Protein AF-A0A061S3H6-F1 (afdb_monomer)

Foldseek 3Di:
DDDDDDDDDDDDDDDDDDDDDDDDDDDDDDDDDDDDDDDDDDDDDDDDDDDDDDDDDDDDDDDDDDDDDDDDDDDDDDDDDDDDDDDDPDDPPPPDPDDPPPPPQDFQPDQAPVPDDLVSLVVCVVVVPQAEEEAEEFAQADQFPFFHSQLFVLLSVLLQVLLVVVADRNQRHHYYPYHYHEAQVLRVVDPGGHHDDLVVRLVVVLVVLVVCVVSVHQHYEYEGRDPRCLVSLVVNQVVSCVQQVGHYHYDYLCVLPFPPPLDDPVCVQKQPGSAQASLLLCCQRPVVRGRLVRFAAQAWCQVVCVVVDDPEGCDDDHHDDHRQCNTGVRSGIYRSNNHHPVSSVRRSNSSSVVVSVVSVVSSVDDSVVRPPNPDDPPDPPPPDPVPVVVVVVVVVVVPDDDDDDD

Nearest PDB structures (foldseek):
  3a6h-assembly1_F  TM=7.882E-01  e=4.204E-18  Pseudomonas putida
  3a6g-assembly1_C  TM=7.908E-01  e=5.730E-18  Pseudomonas putida
  3a6l-assembly1_C  TM=7.765E-01  e=2.899E-18  Pseudomonas putida
  3a6j-assembly1_E  TM=7.731E-01  e=7.342E-18  Pseudomonas putida
  3no4-assembly1_B  TM=7.853E-01  e=1.498E-14  Nostoc punctiforme PCC 73102

Secondary structure (DSSP, 8-state):
--------PPPS-----------------------------------------------------------------------------SSSSSSS-S------PPPPS-SBGGGS-HHHHHHHHHTT---EEEEEE--B---TTTS-TTHHHHHHHHHHHHHHHHS-TTS-EEEPPPB-----GGGTTSTT-B---HHHHHHHHHHHHHHHHHTT--EEEEEE--TT-HHHHHHHHHHHHHHH--EEEEEEGGGG---TTSS-HHHHHH--BSSHHHHHHHHHH-GGG--GGG--EE--THHHHHHH-SSEESSSTEE----HHHH-TTS-BEEGGG--HHHHHHHHHHHHHHHHHHHHHHHHS-GGGSTTTT----------THHHHHHHHHHHTTS-------

Mean predicted aligned error: 16.24 Å

Organism: NCBI:txid582737

Sequence (406 aa):
MQIGSCTRYLPPYSICAVTGLTPPTLPLKDYVNSACAGTINSEKNKPRSWKAGSERNMRLCSTTDSQHGPPCRNSAACFLDLEQETEVEEEAKGAHLESAAEFRGPKLPKRRWDQMTTTDFRSLAENGIETIAVLPVSATEQHGPHLPCSVDANINEGILERALELLDPRLPVTVLPEQRIGKSNEHSAFPGTLSLSAETLTNLWLDIGDSVYRAGVRKLVLFNSHGGQPQVMDIVARELRVRHGMLAVALSWFGFGLPDGAVSRHEQLHGIHGGEIETSMMLHLRPGLVRMRLAEDFVPSSVELCERFRLLRPEGGVGFGWMAQDLHPSGAMGNAAAATPEKGRLLVEHAASRLAELLREVDAFPLSALRGAGGEPAGAEAATLNGFVESRERAAATGLNGGGCG

Radius of gyration: 33.0 Å; Cα contacts (8 Å, |Δi|>4): 523; chains: 1; bounding box: 68×129×90 Å

InterPro domains:
  IPR003785 Creatininase/formamide hydrolase [PF02633] (115-359)
  IPR003785 Creatininase/formamide hydrolase [PTHR35005] (110-367)
  IPR024087 Creatininase-like superfamily [G3DSA:3.40.50.10310] (98-363)
  IPR024087 Creatininase-like superfamily [SSF102215] (110-362)

Structure (mmCIF, N/CA/C/O backbone):
data_AF-A0A061S3H6-F1
#
_entry.id   AF-A0A061S3H6-F1
#
loop_
_atom_site.group_PDB
_atom_site.id
_atom_site.type_symbol
_atom_site.label_atom_id
_atom_site.label_alt_id
_atom_site.label_comp_id
_atom_site.label_asym_id
_atom_site.label_entity_id
_atom_site.label_seq_id
_atom_site.pdbx_PDB_ins_code
_atom_site.Cartn_x
_atom_site.Cartn_y
_atom_site.Cartn_z
_atom_site.occupancy
_atom_site.B_iso_or_equiv
_atom_site.auth_seq_id
_atom_site.auth_comp_id
_atom_site.auth_asym_id
_atom_site.auth_atom_id
_atom_site.pdbx_PDB_model_num
ATOM 1 N N . MET A 1 1 ? -30.770 32.317 -11.829 1.00 37.69 1 MET A N 1
ATOM 2 C CA . MET A 1 1 ? -30.325 31.958 -13.191 1.00 37.69 1 MET A CA 1
ATOM 3 C C . MET A 1 1 ? -28.923 32.515 -13.365 1.00 37.69 1 MET A C 1
ATOM 5 O O . MET A 1 1 ? -28.770 33.692 -13.646 1.00 37.69 1 MET A O 1
ATOM 9 N N . GLN A 1 2 ? -27.908 31.708 -13.068 1.00 22.45 2 GLN A N 1
ATOM 10 C CA . GLN A 1 2 ? -26.509 32.019 -13.347 1.00 22.45 2 GLN A CA 1
ATOM 11 C C . GLN A 1 2 ? -25.781 30.677 -13.401 1.00 22.45 2 GLN A C 1
ATOM 13 O O . GLN A 1 2 ? -25.882 29.868 -12.482 1.00 22.45 2 GLN A O 1
ATOM 18 N N . ILE A 1 3 ? -25.193 30.408 -14.559 1.00 27.91 3 ILE A N 1
ATOM 19 C CA . ILE A 1 3 ? -24.615 29.130 -14.953 1.00 27.91 3 ILE A CA 1
ATOM 20 C C . ILE A 1 3 ? -23.125 29.225 -14.627 1.00 27.91 3 ILE A C 1
ATOM 22 O O . ILE A 1 3 ? -22.427 30.048 -15.211 1.00 27.91 3 ILE A O 1
ATOM 26 N N . GLY A 1 4 ? -22.656 28.422 -13.674 1.00 22.94 4 GLY A N 1
ATOM 27 C CA . GLY A 1 4 ? -21.236 28.219 -13.395 1.00 22.94 4 GLY A CA 1
ATOM 28 C C . GLY A 1 4 ? -20.836 26.832 -13.881 1.00 22.94 4 GLY A C 1
ATOM 29 O O . GLY A 1 4 ? -21.294 25.831 -13.335 1.00 22.94 4 GLY A O 1
ATOM 30 N N . SER A 1 5 ? -20.030 26.770 -14.939 1.00 27.34 5 SER A N 1
ATOM 31 C CA . SER A 1 5 ? -19.520 25.529 -15.519 1.00 27.34 5 SER A CA 1
ATOM 32 C C . SER A 1 5 ? -18.521 24.859 -14.575 1.00 27.34 5 SER A C 1
ATOM 34 O O . SER A 1 5 ? -17.481 25.437 -14.264 1.00 27.34 5 SER A O 1
ATOM 36 N N . CYS A 1 6 ? -18.808 23.626 -14.165 1.00 24.14 6 CYS A N 1
ATOM 37 C CA . CYS A 1 6 ? -17.870 22.770 -13.450 1.00 24.14 6 CYS A CA 1
ATOM 38 C C . CYS A 1 6 ? -17.600 21.533 -14.313 1.00 24.14 6 CYS A C 1
ATOM 40 O O . CYS A 1 6 ? -18.390 20.593 -14.338 1.00 24.14 6 CYS A O 1
ATOM 42 N N . THR A 1 7 ? -16.500 21.547 -15.060 1.00 28.44 7 THR A N 1
ATOM 43 C CA . THR A 1 7 ? -15.991 20.371 -15.770 1.00 28.44 7 THR A CA 1
ATOM 44 C C . THR A 1 7 ? -15.031 19.652 -14.825 1.00 28.44 7 THR A C 1
ATOM 46 O O . THR A 1 7 ? -13.861 20.011 -14.731 1.00 28.44 7 THR A O 1
ATOM 49 N N . ARG A 1 8 ? -15.524 18.653 -14.082 1.00 29.92 8 ARG A N 1
ATOM 50 C CA . ARG A 1 8 ? -14.675 17.656 -13.414 1.00 29.92 8 ARG A CA 1
ATOM 51 C C . ARG A 1 8 ? -14.819 16.326 -14.141 1.00 29.92 8 ARG A C 1
ATOM 53 O O . ARG A 1 8 ? -15.910 15.772 -14.231 1.00 29.92 8 ARG A O 1
ATOM 60 N N . TYR A 1 9 ? -13.696 15.854 -14.669 1.00 27.19 9 TYR A N 1
ATOM 61 C CA . TYR A 1 9 ? -13.497 14.487 -15.133 1.00 27.19 9 TYR A CA 1
ATOM 62 C C . TYR A 1 9 ? -13.648 13.532 -13.937 1.00 27.19 9 TYR A C 1
ATOM 64 O O . TYR A 1 9 ? -12.979 13.711 -12.922 1.00 27.19 9 TYR A O 1
ATOM 72 N N . LEU A 1 10 ? -14.525 12.535 -14.060 1.00 30.00 10 LEU A N 1
ATOM 73 C CA . LEU A 1 10 ? -14.629 11.390 -13.151 1.00 30.00 10 LEU A CA 1
ATOM 74 C C . LEU A 1 10 ? -13.921 10.182 -13.800 1.00 30.00 10 LEU A C 1
ATOM 76 O O . LEU A 1 10 ? -14.083 9.987 -15.009 1.00 30.00 10 LEU A O 1
ATOM 80 N N . PRO A 1 11 ? -13.166 9.358 -13.050 1.00 31.98 11 PRO A N 1
ATOM 81 C CA . PRO A 1 11 ? -12.669 8.072 -13.541 1.00 31.98 11 PRO A CA 1
ATOM 82 C C . PRO A 1 11 ? -13.825 7.057 -13.696 1.00 31.98 11 PRO A C 1
ATOM 84 O O . PRO A 1 11 ? -14.851 7.179 -13.018 1.00 31.98 11 PRO A O 1
ATOM 87 N N . PRO A 1 12 ? -13.716 6.060 -14.596 1.00 34.00 12 PRO A N 1
ATOM 88 C CA . PRO A 1 12 ? -14.873 5.310 -15.067 1.00 34.00 12 PRO A CA 1
ATOM 89 C C . PRO A 1 12 ? -15.160 4.090 -14.186 1.00 34.00 12 PRO A C 1
ATOM 91 O O . PRO A 1 12 ? -14.794 2.986 -14.554 1.00 34.00 12 PRO A O 1
ATOM 94 N N . TYR A 1 13 ? -15.871 4.255 -13.071 1.00 33.81 13 TYR A N 1
ATOM 95 C CA . TYR A 1 13 ? -16.553 3.130 -12.414 1.00 33.81 13 TYR A CA 1
ATOM 96 C C . TYR A 1 13 ? -17.870 3.588 -11.792 1.00 33.81 13 TYR A C 1
ATOM 98 O O . TYR A 1 13 ? -17.912 4.062 -10.662 1.00 33.81 13 TYR A O 1
ATOM 106 N N . SER A 1 14 ? -18.961 3.460 -12.549 1.00 27.05 14 SER A N 1
ATOM 107 C CA . SER A 1 14 ? -20.338 3.448 -12.035 1.00 27.05 14 SER A CA 1
ATOM 108 C C . SER A 1 14 ? -21.276 2.944 -13.132 1.00 27.05 14 SER A C 1
ATOM 110 O O . SER A 1 14 ? -21.713 3.708 -13.988 1.00 27.05 14 SER A O 1
ATOM 112 N N . ILE A 1 15 ? -21.584 1.646 -13.121 1.00 28.44 15 ILE A N 1
ATOM 113 C CA . ILE A 1 15 ? -22.727 1.105 -13.862 1.00 28.44 15 ILE A CA 1
ATOM 114 C C . ILE A 1 15 ? -23.914 1.133 -12.900 1.00 28.44 15 ILE A C 1
ATOM 116 O O . ILE A 1 15 ? -24.012 0.311 -11.992 1.00 28.44 15 ILE A O 1
ATOM 120 N N . CYS A 1 16 ? -24.807 2.102 -13.092 1.00 26.09 16 CYS A N 1
ATOM 121 C CA . CYS A 1 16 ? -26.133 2.088 -12.486 1.00 26.09 16 CYS A CA 1
ATOM 122 C C . CYS A 1 16 ? -27.043 1.222 -13.364 1.00 26.09 16 CYS A C 1
ATOM 124 O O . CYS A 1 16 ? -27.325 1.570 -14.511 1.00 26.09 16 CYS A O 1
ATOM 126 N N . ALA A 1 17 ? -27.487 0.087 -12.829 1.00 26.58 17 ALA A N 1
ATOM 127 C CA . ALA A 1 17 ? -28.535 -0.721 -13.431 1.00 26.58 17 ALA A CA 1
ATOM 128 C C . ALA A 1 17 ? -29.876 0.025 -13.328 1.00 26.58 17 ALA A C 1
ATOM 130 O O . ALA A 1 17 ? -30.322 0.348 -12.228 1.00 26.58 17 ALA A O 1
ATOM 131 N N . VAL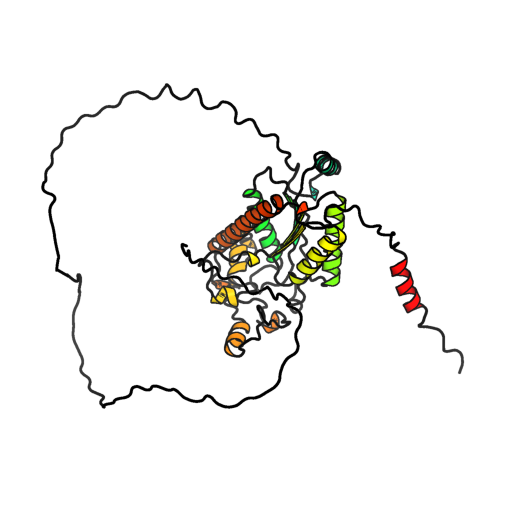 A 1 18 ? -30.527 0.272 -14.467 1.00 28.83 18 VAL A N 1
ATOM 132 C CA . VAL A 1 18 ? -31.943 0.659 -14.519 1.00 28.83 18 VAL A CA 1
ATOM 133 C C . VAL A 1 18 ? -32.719 -0.476 -15.170 1.00 28.83 18 VAL A C 1
ATOM 135 O O . VAL A 1 18 ? -32.359 -0.994 -16.226 1.00 28.83 18 VAL A O 1
ATOM 138 N N . THR A 1 19 ? -33.762 -0.889 -14.468 1.00 30.75 19 THR A N 1
ATOM 139 C CA . THR A 1 19 ? -34.681 -1.973 -14.782 1.00 30.75 19 THR A CA 1
ATOM 140 C C . THR A 1 19 ? -35.675 -1.589 -15.881 1.00 30.75 19 THR A C 1
ATOM 142 O O . THR A 1 19 ? -36.208 -0.488 -15.886 1.00 30.75 19 THR A O 1
ATOM 145 N N . GLY A 1 20 ? -35.964 -2.561 -16.755 1.00 26.47 20 GLY A N 1
ATOM 146 C CA . GLY A 1 20 ? -37.249 -2.758 -17.437 1.00 26.47 20 GLY A CA 1
ATOM 147 C C . GLY A 1 20 ? -37.670 -1.747 -18.508 1.00 26.47 20 GLY A C 1
ATOM 148 O O . GLY A 1 20 ? -38.147 -0.668 -18.187 1.00 26.47 20 GLY A O 1
ATOM 149 N N . LEU A 1 21 ? -37.635 -2.171 -19.778 1.00 29.11 21 LEU A N 1
ATOM 150 C CA . LEU A 1 21 ? -38.815 -2.337 -20.651 1.00 29.11 21 LEU A CA 1
ATOM 151 C C . LEU A 1 21 ? -38.372 -2.861 -22.037 1.00 29.11 21 LEU A C 1
ATOM 153 O O . LEU A 1 21 ? -37.346 -2.469 -22.582 1.00 29.11 21 LEU A O 1
ATOM 157 N N . THR A 1 22 ? -39.141 -3.814 -22.559 1.00 32.16 22 THR A N 1
ATOM 158 C CA . THR A 1 22 ? -38.969 -4.581 -23.812 1.00 32.16 22 THR A CA 1
ATOM 159 C C . THR A 1 22 ? -38.959 -3.733 -25.101 1.00 32.16 22 THR A C 1
ATOM 161 O O . THR A 1 22 ? -39.541 -2.649 -25.113 1.00 32.16 22 THR A O 1
ATOM 164 N N . PRO A 1 23 ? -38.359 -4.224 -26.213 1.00 33.78 23 PRO A N 1
ATOM 165 C CA . PRO A 1 23 ? -38.086 -3.422 -27.408 1.00 33.78 23 PRO A CA 1
ATOM 166 C C . PRO A 1 23 ? -39.212 -3.499 -28.453 1.00 33.78 23 PRO A C 1
ATOM 168 O O . PRO A 1 23 ? -39.907 -4.515 -28.525 1.00 33.78 23 PRO A O 1
ATOM 171 N N . PRO A 1 24 ? -39.318 -2.517 -29.366 1.00 35.94 24 PRO A N 1
ATOM 172 C CA . PRO A 1 24 ? -39.909 -2.745 -30.671 1.00 35.94 24 PRO A CA 1
ATOM 173 C C . PRO A 1 24 ? -38.840 -2.822 -31.772 1.00 35.94 24 PRO A C 1
ATOM 175 O O . PRO A 1 24 ? -37.885 -2.052 -31.842 1.00 35.94 24 PRO A O 1
ATOM 178 N N . THR A 1 25 ? -39.045 -3.807 -32.634 1.00 38.28 25 THR A N 1
ATOM 179 C CA . THR A 1 25 ? -38.337 -4.126 -33.876 1.00 38.28 25 THR A CA 1
ATOM 180 C C . THR A 1 25 ? -38.581 -3.113 -35.006 1.00 38.28 25 THR A C 1
ATOM 182 O O . THR A 1 25 ? -39.679 -2.563 -35.075 1.00 38.28 25 THR A O 1
ATOM 185 N N . LEU A 1 26 ? -37.622 -3.059 -35.958 1.00 32.53 26 LEU A N 1
ATOM 186 C CA . LEU A 1 26 ? -37.643 -2.577 -37.374 1.00 32.53 26 LEU A CA 1
ATOM 187 C C . LEU A 1 26 ? -36.761 -1.326 -37.671 1.00 32.53 26 LEU A C 1
ATOM 189 O O . LEU A 1 26 ? -36.530 -0.525 -36.774 1.00 32.53 26 LEU A O 1
ATOM 193 N N . PRO A 1 27 ? -36.260 -1.120 -38.915 1.00 35.06 27 PRO A N 1
ATOM 194 C CA . PRO A 1 27 ? -35.145 -1.843 -39.549 1.00 35.06 27 PRO A CA 1
ATOM 195 C C . PRO A 1 27 ? -34.025 -0.902 -40.078 1.00 35.06 27 PRO A C 1
ATOM 197 O O . PRO A 1 27 ? -34.226 0.294 -40.266 1.00 35.06 27 PRO A O 1
ATOM 200 N N . LEU A 1 28 ? -32.840 -1.453 -40.389 1.00 38.94 28 LEU A N 1
ATOM 201 C CA . LEU A 1 28 ? -31.774 -0.734 -41.107 1.00 38.94 28 LEU A CA 1
ATOM 202 C C . LEU A 1 28 ? -32.198 -0.403 -42.549 1.00 38.94 28 LEU A C 1
ATOM 204 O O . LEU A 1 28 ? -32.431 -1.331 -43.326 1.00 38.94 28 LEU A O 1
ATOM 208 N N . LYS A 1 29 ? -32.188 0.889 -42.914 1.00 28.55 29 LYS A N 1
ATOM 209 C CA . LYS A 1 29 ? -31.771 1.402 -44.234 1.00 28.55 29 LYS A CA 1
ATOM 210 C C . LYS A 1 29 ? -31.596 2.931 -44.233 1.00 28.55 29 LYS A C 1
ATOM 212 O O . LYS A 1 29 ? -32.432 3.654 -43.709 1.00 28.55 29 LYS A O 1
ATOM 217 N N . ASP A 1 30 ? -30.499 3.331 -44.874 1.00 29.50 30 ASP A N 1
ATOM 218 C CA . ASP A 1 30 ? -30.187 4.611 -45.520 1.00 29.50 30 ASP A CA 1
ATOM 219 C C . ASP A 1 30 ? -30.022 5.875 -44.660 1.00 29.50 30 ASP A C 1
ATOM 221 O O . ASP A 1 30 ? -30.989 6.541 -44.327 1.00 29.50 30 ASP A O 1
ATOM 225 N N . TYR A 1 31 ? -28.763 6.280 -44.432 1.00 25.88 31 TYR A N 1
ATOM 226 C CA . TYR A 1 31 ? -28.299 7.627 -44.803 1.00 25.88 31 TYR A CA 1
ATOM 227 C C . TYR A 1 31 ? -26.790 7.603 -45.102 1.00 25.88 31 TYR A C 1
ATOM 229 O O . TYR A 1 31 ? -25.942 7.511 -44.216 1.00 25.88 31 TYR A O 1
ATOM 237 N N . VAL A 1 32 ? -26.480 7.669 -46.396 1.00 29.02 32 VAL A N 1
ATOM 238 C CA . VAL A 1 32 ? -25.170 7.976 -46.976 1.00 29.02 32 VAL A CA 1
ATOM 239 C C . VAL A 1 32 ? -25.263 9.385 -47.573 1.00 29.02 32 VAL A C 1
ATOM 241 O O . VAL A 1 32 ? -26.280 9.732 -48.166 1.00 29.02 32 VAL A O 1
ATOM 244 N N . ASN A 1 33 ? -24.159 10.129 -47.456 1.00 27.91 33 ASN A N 1
ATOM 245 C CA . ASN A 1 33 ? -23.807 11.418 -48.072 1.00 27.91 33 ASN A CA 1
ATOM 246 C C . ASN A 1 33 ? -24.247 12.723 -47.385 1.00 27.91 33 ASN A C 1
ATOM 248 O O . ASN A 1 33 ? -25.336 13.236 -47.605 1.00 27.91 33 ASN A O 1
ATOM 252 N N . SER A 1 34 ? -23.255 13.395 -46.792 1.00 25.83 34 SER A N 1
ATOM 253 C CA . SER A 1 34 ? -22.797 14.671 -47.356 1.00 25.83 34 SER A CA 1
ATOM 254 C C . SER A 1 34 ? -21.296 14.855 -47.111 1.00 25.83 34 SER A C 1
ATOM 256 O O . SER A 1 34 ? -20.859 15.130 -45.994 1.00 25.83 34 SER A O 1
ATOM 258 N N . ALA A 1 35 ? -20.510 14.701 -48.175 1.00 26.72 35 ALA A N 1
ATOM 259 C CA . ALA A 1 35 ? -19.183 15.281 -48.288 1.00 26.72 35 ALA A CA 1
ATOM 260 C C . ALA A 1 35 ? -19.332 16.697 -48.863 1.00 26.72 35 ALA A C 1
ATOM 262 O O . ALA A 1 35 ? -20.010 16.872 -49.873 1.00 26.72 35 ALA A O 1
ATOM 263 N N . CYS A 1 36 ? -18.653 17.677 -48.269 1.00 24.02 36 CYS A N 1
ATOM 264 C CA . CYS A 1 36 ? -18.258 18.897 -48.965 1.00 24.02 36 CYS A CA 1
ATOM 265 C C . CYS A 1 36 ? -16.733 18.914 -49.029 1.00 24.02 36 CYS A C 1
ATOM 267 O O . CYS A 1 36 ? -16.052 19.267 -48.069 1.00 24.02 36 CYS A O 1
ATOM 269 N N . ALA A 1 37 ? -16.219 18.497 -50.184 1.00 26.91 37 ALA A N 1
ATOM 270 C CA . ALA A 1 37 ? -14.903 18.872 -50.658 1.00 26.91 37 ALA A CA 1
ATOM 271 C C . ALA A 1 37 ? -14.991 20.286 -51.250 1.00 26.91 37 ALA A C 1
ATOM 273 O O . ALA A 1 37 ? -15.855 20.558 -52.081 1.00 26.91 37 ALA A O 1
ATOM 274 N N . GLY A 1 38 ? -14.078 21.167 -50.847 1.00 23.88 38 GLY A N 1
ATOM 275 C CA . GLY A 1 38 ? -13.695 22.338 -51.627 1.00 23.88 38 GLY A CA 1
ATOM 276 C C . GLY A 1 38 ? -12.357 22.041 -52.294 1.00 23.88 38 GLY A C 1
ATOM 277 O O . GLY A 1 38 ? -11.351 21.866 -51.612 1.00 23.88 38 GLY A O 1
ATOM 278 N N . THR A 1 39 ? -12.354 21.933 -53.618 1.00 26.95 39 THR A N 1
ATOM 279 C CA . THR A 1 39 ? -11.156 21.812 -54.461 1.00 26.95 39 THR A CA 1
ATOM 280 C C . THR A 1 39 ? -11.029 23.075 -55.307 1.00 26.95 39 THR A C 1
ATOM 282 O O . THR A 1 39 ? -12.056 23.610 -55.708 1.00 26.95 39 THR A O 1
ATOM 285 N N . ILE A 1 40 ? -9.793 23.509 -55.585 1.00 26.16 40 ILE A N 1
ATOM 286 C CA . ILE A 1 40 ? -9.227 23.972 -56.880 1.00 26.16 40 ILE A CA 1
ATOM 287 C C . ILE A 1 40 ? -7.728 24.254 -56.588 1.00 26.16 40 ILE A C 1
ATOM 289 O O . ILE A 1 40 ? -7.428 25.057 -55.711 1.00 26.16 40 ILE A O 1
ATOM 293 N N . ASN A 1 41 ? -6.790 23.376 -56.992 1.00 26.06 41 ASN A N 1
ATOM 294 C CA . ASN A 1 41 ? -5.966 23.384 -58.232 1.00 26.06 41 ASN A CA 1
ATOM 295 C C . ASN A 1 41 ? -5.190 24.700 -58.451 1.00 26.06 41 ASN A C 1
ATOM 297 O O . ASN A 1 41 ? -5.769 25.763 -58.306 1.00 26.06 41 ASN A O 1
ATOM 301 N N . SER A 1 42 ? -3.922 24.779 -58.863 1.00 26.45 42 SER A N 1
ATOM 302 C CA . SER A 1 42 ? -2.891 23.880 -59.426 1.00 26.45 42 SER A CA 1
ATOM 303 C C . SER A 1 42 ? -1.639 24.793 -59.610 1.00 26.45 42 SER A C 1
ATOM 305 O O . SER A 1 42 ? -1.817 25.991 -59.772 1.00 26.45 42 SER A O 1
ATOM 307 N N . GLU A 1 43 ? -0.359 24.418 -59.500 1.00 25.89 43 GLU A N 1
ATOM 308 C CA . GLU A 1 43 ? 0.471 23.734 -60.505 1.00 25.89 43 GLU A CA 1
ATOM 309 C C . GLU A 1 43 ? 1.956 23.694 -60.044 1.00 25.89 43 GLU A C 1
ATOM 311 O O . GLU A 1 43 ? 2.475 24.638 -59.457 1.00 25.89 43 GLU A O 1
ATOM 316 N N . LYS A 1 44 ? 2.618 22.571 -60.357 1.00 30.02 44 LYS A N 1
ATOM 317 C CA . LYS A 1 44 ? 4.022 22.338 -60.783 1.00 30.02 44 LYS A CA 1
ATOM 318 C C . LYS A 1 44 ? 5.105 23.421 -60.549 1.00 30.02 44 LYS A C 1
ATOM 320 O O . LYS A 1 44 ? 5.105 24.444 -61.217 1.00 30.02 44 LYS A O 1
ATOM 325 N N . ASN A 1 45 ? 6.166 23.067 -59.805 1.00 27.53 45 ASN A N 1
ATOM 326 C CA . ASN A 1 45 ? 7.549 22.853 -60.307 1.00 27.53 45 ASN A CA 1
ATOM 327 C C . ASN A 1 45 ? 8.590 22.822 -59.161 1.00 27.53 45 ASN A C 1
ATOM 329 O O . ASN A 1 45 ? 8.643 23.702 -58.311 1.00 27.53 45 ASN A O 1
ATOM 333 N N . LYS A 1 46 ? 9.498 21.842 -59.207 1.00 26.55 46 LYS A N 1
ATOM 334 C CA . LYS A 1 46 ? 10.885 21.910 -58.688 1.00 26.55 46 LYS A CA 1
ATOM 335 C C . LYS A 1 46 ? 11.819 21.883 -59.919 1.00 26.55 46 LYS A C 1
ATOM 337 O O . LYS A 1 46 ? 11.328 21.486 -60.976 1.00 26.55 46 LYS A O 1
ATOM 342 N N . PRO A 1 47 ? 13.148 22.121 -59.839 1.00 47.50 47 PRO A N 1
ATOM 343 C CA . PRO A 1 47 ? 13.993 22.681 -58.768 1.00 47.50 47 PRO A CA 1
ATOM 344 C C . PRO A 1 47 ? 14.940 23.805 -59.279 1.00 47.50 47 PRO A C 1
ATOM 346 O O . PRO A 1 47 ? 15.097 23.974 -60.485 1.00 47.50 47 PRO A O 1
ATOM 349 N N . ARG A 1 48 ? 15.675 24.504 -58.394 1.00 26.92 48 ARG A N 1
ATOM 350 C CA . ARG A 1 48 ? 17.064 24.944 -58.673 1.00 26.92 48 ARG A CA 1
ATOM 351 C C . ARG A 1 48 ? 17.805 25.437 -57.421 1.00 26.92 48 ARG A C 1
ATOM 353 O O . ARG A 1 48 ? 17.273 26.173 -56.602 1.00 26.92 48 ARG A O 1
ATOM 360 N N . SER A 1 49 ? 19.046 24.968 -57.335 1.00 26.64 49 SER A N 1
ATOM 361 C CA . SER A 1 49 ? 20.173 25.358 -56.480 1.00 26.64 49 SER A CA 1
ATOM 362 C C . SER A 1 49 ? 20.471 26.858 -56.479 1.00 26.64 49 SER A C 1
ATOM 364 O O . SER A 1 49 ? 20.235 27.459 -57.512 1.00 26.64 49 SER A O 1
ATOM 366 N N . TRP A 1 50 ? 21.117 27.398 -55.436 1.00 24.47 50 TRP A N 1
ATOM 367 C CA . TRP A 1 50 ? 22.369 28.190 -55.497 1.00 24.47 50 TRP A CA 1
ATOM 368 C C . TRP A 1 50 ? 22.934 28.387 -54.071 1.00 24.47 50 TRP A C 1
ATOM 370 O O . TRP A 1 50 ? 22.191 28.427 -53.095 1.00 24.47 50 TRP A O 1
ATOM 380 N N . LYS A 1 51 ? 24.269 28.399 -53.969 1.00 24.75 51 LYS A N 1
ATOM 381 C CA . LYS A 1 51 ? 25.084 28.449 -52.743 1.00 24.75 51 LYS A CA 1
ATOM 382 C C . LYS A 1 51 ? 25.397 29.894 -52.303 1.00 24.75 51 LYS A C 1
ATOM 384 O O . LYS A 1 51 ? 25.516 30.764 -53.154 1.00 24.75 51 LYS A O 1
ATOM 389 N N . ALA A 1 52 ? 25.773 29.991 -51.020 1.00 26.20 52 ALA A N 1
ATOM 390 C CA . ALA A 1 52 ? 26.890 30.759 -50.436 1.00 26.20 52 ALA A CA 1
ATOM 391 C C . ALA A 1 52 ? 26.648 32.145 -49.803 1.00 26.20 52 ALA A C 1
ATOM 393 O O . ALA A 1 52 ? 26.111 33.052 -50.424 1.00 26.20 52 ALA A O 1
ATOM 394 N N . GLY A 1 53 ? 27.248 32.271 -48.605 1.00 24.33 53 GLY A N 1
ATOM 395 C CA . GLY A 1 53 ? 27.681 33.500 -47.922 1.00 24.33 53 GLY A CA 1
ATOM 396 C C . GLY A 1 53 ? 26.584 34.204 -47.124 1.00 24.33 53 GLY A C 1
ATOM 397 O O . GLY A 1 53 ? 25.450 34.255 -47.561 1.00 24.33 53 GLY A O 1
ATOM 398 N N . SER A 1 54 ? 26.800 34.800 -45.959 1.00 26.53 54 SER A N 1
ATOM 399 C CA . SER A 1 54 ? 27.924 34.919 -45.033 1.00 26.53 54 SER A CA 1
ATOM 400 C C . SER A 1 54 ? 27.390 35.757 -43.852 1.00 26.53 54 SER A C 1
ATOM 402 O O . SER A 1 54 ? 26.483 36.557 -44.040 1.00 26.53 54 SER A O 1
ATOM 404 N N . GLU A 1 55 ? 28.008 35.623 -42.679 1.00 28.23 55 GLU A N 1
ATOM 405 C CA . GLU A 1 55 ? 28.063 36.640 -41.608 1.00 28.23 55 GLU A CA 1
ATOM 406 C C . GLU A 1 55 ? 26.904 36.826 -40.598 1.00 28.23 55 GLU A C 1
ATOM 408 O O . GLU A 1 55 ? 25.833 37.343 -40.874 1.00 28.23 55 GLU A O 1
ATOM 413 N N . ARG A 1 56 ? 27.249 36.436 -39.358 1.00 29.28 56 ARG A N 1
ATOM 414 C CA . ARG A 1 56 ? 27.270 37.212 -38.098 1.00 29.28 56 ARG A CA 1
ATOM 415 C C . ARG A 1 56 ? 26.049 38.052 -37.671 1.00 29.28 56 ARG A C 1
ATOM 417 O O . ARG A 1 56 ? 25.700 39.050 -38.277 1.00 29.28 56 ARG A O 1
ATOM 424 N N . ASN A 1 57 ? 25.629 37.728 -36.440 1.00 28.25 57 ASN A N 1
ATOM 425 C CA . ASN A 1 57 ? 25.068 38.581 -35.383 1.00 28.25 57 ASN A CA 1
ATOM 426 C C . ASN A 1 57 ? 23.853 39.450 -35.729 1.00 28.25 57 ASN A C 1
ATOM 428 O O . ASN A 1 57 ? 23.985 40.578 -36.188 1.00 28.25 57 ASN A O 1
ATOM 432 N N . MET A 1 58 ? 22.675 38.989 -35.299 1.00 25.14 58 MET A N 1
ATOM 433 C CA . MET A 1 58 ? 21.490 39.830 -35.163 1.00 25.14 58 MET A CA 1
ATOM 434 C C . MET A 1 58 ? 20.977 39.769 -33.719 1.00 25.14 58 MET A C 1
ATOM 436 O O . MET A 1 58 ? 20.433 38.764 -33.265 1.00 25.14 58 MET A O 1
ATOM 440 N N . ARG A 1 59 ? 21.200 40.866 -32.989 1.00 27.47 59 ARG A N 1
ATOM 441 C CA . ARG A 1 59 ? 20.421 41.260 -31.814 1.00 27.47 59 ARG A CA 1
ATOM 442 C C . ARG A 1 59 ? 19.371 42.268 -32.277 1.00 27.47 59 ARG A C 1
ATOM 444 O O . ARG A 1 59 ? 19.692 43.168 -33.043 1.00 27.47 59 ARG A O 1
ATOM 451 N N . LEU A 1 60 ? 18.201 42.135 -31.655 1.00 26.67 60 LEU A N 1
ATOM 452 C CA . LEU A 1 60 ? 17.168 43.146 -31.419 1.00 26.67 60 LEU A CA 1
ATOM 453 C C . LEU A 1 60 ? 16.258 43.499 -32.601 1.00 26.67 60 LEU A C 1
ATOM 455 O O . LEU A 1 60 ? 16.546 44.346 -33.438 1.00 26.67 60 LEU A O 1
ATOM 459 N N . CYS A 1 61 ? 15.087 42.861 -32.556 1.00 24.94 61 CYS A N 1
ATOM 460 C CA . CYS A 1 61 ? 13.867 43.290 -33.214 1.00 24.94 61 CYS A CA 1
ATOM 461 C C . CYS A 1 61 ? 13.327 44.532 -32.487 1.00 24.94 61 CYS A C 1
ATOM 463 O O . CYS A 1 61 ? 13.028 44.483 -31.293 1.00 24.94 61 CYS A O 1
ATOM 465 N N . SER A 1 62 ? 13.225 45.634 -33.219 1.00 24.62 62 SER A N 1
ATOM 466 C CA . SER A 1 62 ? 12.435 46.812 -32.890 1.00 24.62 62 SER A CA 1
ATOM 467 C C . SER A 1 62 ? 11.022 46.644 -33.454 1.00 24.62 62 SER A C 1
ATOM 469 O O . SER A 1 62 ? 10.847 46.285 -34.615 1.00 24.62 62 SER A O 1
ATOM 471 N N . THR A 1 63 ? 10.010 46.946 -32.645 1.00 28.09 63 THR A N 1
ATOM 472 C CA . THR A 1 63 ? 8.656 47.270 -33.114 1.00 28.09 63 THR A CA 1
ATOM 473 C C . THR A 1 63 ? 8.180 48.522 -32.381 1.00 28.09 63 THR A C 1
ATOM 475 O O . THR A 1 63 ? 7.846 48.469 -31.200 1.00 28.09 63 THR A O 1
ATOM 478 N N . THR A 1 64 ? 8.197 49.651 -33.087 1.00 27.25 64 THR A N 1
ATOM 479 C CA . THR A 1 64 ? 7.213 50.746 -32.982 1.00 27.25 64 THR A CA 1
ATOM 480 C C . THR A 1 64 ? 5.927 50.254 -33.676 1.00 27.25 64 THR A C 1
ATOM 482 O O . THR A 1 64 ? 6.025 49.437 -34.586 1.00 27.25 64 THR A O 1
ATOM 485 N N . ASP A 1 65 ? 4.691 50.581 -33.304 1.00 27.12 65 ASP A N 1
ATOM 486 C CA . ASP A 1 65 ? 4.081 51.887 -33.028 1.00 27.12 65 ASP A CA 1
ATOM 487 C C . ASP A 1 65 ? 2.749 51.622 -32.274 1.00 27.12 65 ASP A C 1
ATOM 489 O O . ASP A 1 65 ? 2.015 50.705 -32.635 1.00 27.12 65 ASP A O 1
ATOM 493 N N . SER A 1 66 ? 2.575 52.154 -31.062 1.00 27.69 66 SER A N 1
ATOM 494 C CA . SER A 1 66 ? 1.717 53.299 -30.686 1.00 27.69 66 SER A CA 1
ATOM 495 C C . SER A 1 66 ? 0.196 53.104 -30.789 1.00 27.69 66 SER A C 1
ATOM 497 O O . SER A 1 66 ? -0.338 52.743 -31.826 1.00 27.69 66 SER A O 1
ATOM 499 N N . GLN A 1 67 ? -0.502 53.419 -29.685 1.00 27.38 67 GLN A N 1
ATOM 500 C CA . GLN A 1 67 ? -1.600 54.396 -29.635 1.00 27.38 67 GLN A CA 1
ATOM 501 C C . GLN A 1 67 ? -1.931 54.776 -28.162 1.00 27.38 67 GLN A C 1
ATOM 503 O O . GLN A 1 67 ? -2.364 53.926 -27.397 1.00 27.38 67 GLN A O 1
ATOM 508 N N . HIS A 1 68 ? -1.744 56.076 -27.844 1.00 29.59 68 HIS A N 1
ATOM 509 C CA . HIS A 1 68 ? -2.448 56.954 -26.865 1.00 29.59 68 HIS A CA 1
ATOM 510 C C . HIS A 1 68 ? -2.433 56.576 -25.358 1.00 29.59 68 HIS A C 1
ATOM 512 O O . HIS A 1 68 ? -2.896 55.508 -24.998 1.00 29.59 68 HIS A O 1
ATOM 518 N N . GLY A 1 69 ? -2.017 57.375 -24.358 1.00 27.80 69 GLY A N 1
ATOM 519 C CA . GLY A 1 69 ? -1.748 58.813 -24.140 1.00 27.80 69 GLY A CA 1
ATOM 520 C C . GLY A 1 69 ? -1.309 59.037 -22.649 1.00 27.80 69 GLY A C 1
ATOM 521 O O . GLY A 1 69 ? -1.077 58.047 -21.967 1.00 27.80 69 GLY A O 1
ATOM 522 N N . PRO A 1 70 ? -1.162 60.274 -22.115 1.00 38.44 70 PRO A N 1
ATOM 523 C CA . PRO A 1 70 ? 0.067 60.775 -21.440 1.00 38.44 70 PRO A CA 1
ATOM 524 C C . PRO A 1 70 ? -0.111 61.213 -19.946 1.00 38.44 70 PRO A C 1
ATOM 526 O O . PRO A 1 70 ? -1.185 61.004 -19.395 1.00 38.44 70 PRO A O 1
ATOM 529 N N . PRO A 1 71 ? 0.820 61.973 -19.306 1.00 38.81 71 PRO A N 1
ATOM 530 C CA . PRO A 1 71 ? 2.237 61.698 -19.015 1.00 38.81 71 PRO A CA 1
ATOM 531 C C . PRO A 1 71 ? 2.606 61.875 -17.512 1.00 38.81 71 PRO A C 1
ATOM 533 O O . PRO A 1 71 ? 2.050 62.721 -16.815 1.00 38.81 71 PRO A O 1
ATOM 536 N N . CYS A 1 72 ? 3.661 61.196 -17.046 1.00 23.16 72 CYS A N 1
ATOM 537 C CA . CYS A 1 72 ? 4.404 61.583 -15.836 1.00 23.16 72 CYS A CA 1
ATOM 538 C C . CYS A 1 72 ? 5.669 62.379 -16.222 1.00 23.16 72 CYS A C 1
ATOM 540 O O . CYS A 1 72 ? 6.494 61.912 -17.004 1.00 23.16 72 CYS A O 1
ATOM 542 N N . ARG A 1 73 ? 5.818 63.579 -15.652 1.00 28.66 73 ARG A N 1
ATOM 543 C CA . ARG A 1 73 ? 7.038 64.414 -15.546 1.00 28.66 73 ARG A CA 1
ATOM 544 C C . ARG A 1 73 ? 7.206 64.686 -14.042 1.00 28.66 73 ARG A C 1
ATOM 546 O O . ARG A 1 73 ? 6.189 64.814 -13.375 1.00 28.66 73 ARG A O 1
ATOM 553 N N . ASN A 1 74 ? 8.359 64.828 -13.397 1.00 26.22 74 ASN A N 1
ATOM 554 C CA . ASN A 1 74 ? 9.764 65.046 -13.751 1.00 26.22 74 ASN A CA 1
ATOM 555 C C . ASN A 1 74 ? 10.533 64.833 -12.410 1.00 26.22 74 ASN A C 1
ATOM 557 O O . ASN A 1 74 ? 10.027 65.239 -11.372 1.00 26.22 74 ASN A O 1
ATOM 561 N N . SER A 1 75 ? 11.580 64.004 -12.341 1.00 26.33 75 SER A N 1
ATOM 562 C CA . SER A 1 75 ? 13.021 64.358 -12.342 1.00 26.33 75 SER A CA 1
ATOM 563 C C . SER A 1 75 ? 13.628 64.996 -11.069 1.00 26.33 75 SER A C 1
ATOM 565 O O . SER A 1 75 ? 13.188 66.062 -10.656 1.00 26.33 75 SER A O 1
ATOM 567 N N . ALA A 1 76 ? 14.765 64.403 -10.649 1.00 25.48 76 ALA A N 1
ATOM 568 C CA . ALA A 1 76 ? 15.908 64.921 -9.858 1.00 25.48 76 ALA A CA 1
ATOM 569 C C . ALA A 1 76 ? 15.696 65.125 -8.336 1.00 25.48 76 ALA A C 1
ATOM 571 O O . ALA A 1 76 ? 14.864 65.918 -7.926 1.00 25.48 76 ALA A O 1
ATOM 572 N N . ALA A 1 77 ? 16.296 64.321 -7.445 1.00 26.00 77 ALA A N 1
ATOM 573 C CA . ALA A 1 77 ? 17.716 64.215 -7.039 1.00 26.00 77 ALA A CA 1
ATOM 574 C C . ALA A 1 77 ? 18.199 65.362 -6.122 1.00 26.00 77 ALA A C 1
ATOM 576 O O . ALA A 1 77 ? 18.409 66.470 -6.603 1.00 26.00 77 ALA A O 1
ATOM 577 N N . CYS A 1 78 ? 18.403 65.071 -4.826 1.00 23.19 78 CYS A N 1
ATOM 578 C CA . CYS A 1 78 ? 19.687 65.177 -4.102 1.00 23.19 78 CYS A CA 1
ATOM 579 C C . CYS A 1 78 ? 19.520 65.070 -2.568 1.00 23.19 78 CYS A C 1
ATOM 581 O O . CYS A 1 78 ? 18.638 65.679 -1.975 1.00 23.19 78 CYS A O 1
ATOM 583 N N . PHE A 1 79 ? 20.424 64.267 -2.002 1.00 25.41 79 PHE A N 1
ATOM 584 C CA . PHE A 1 79 ? 20.842 64.042 -0.612 1.00 25.41 79 PHE A CA 1
ATOM 585 C C . PHE A 1 79 ? 20.651 65.180 0.405 1.00 25.41 79 PHE A C 1
ATOM 587 O O . PHE A 1 79 ? 20.950 66.324 0.083 1.00 25.41 79 PHE A O 1
ATOM 594 N N . LEU A 1 80 ? 20.341 64.805 1.658 1.00 27.36 80 LEU A N 1
ATOM 595 C CA . LEU A 1 80 ? 21.114 65.146 2.868 1.00 27.36 80 LEU A CA 1
ATOM 596 C C . LEU A 1 80 ? 20.791 64.156 4.010 1.00 27.36 80 LEU A C 1
ATOM 598 O O . LEU A 1 80 ? 19.654 63.709 4.147 1.00 27.36 80 LEU A O 1
ATOM 602 N N . ASP A 1 81 ? 21.837 63.817 4.763 1.00 28.12 81 ASP A N 1
ATOM 603 C CA . ASP A 1 81 ? 21.921 62.895 5.901 1.00 28.12 81 ASP A CA 1
ATOM 604 C C . ASP A 1 81 ? 20.940 63.177 7.047 1.00 28.12 81 ASP A C 1
ATOM 606 O O . ASP A 1 81 ? 20.570 64.328 7.272 1.00 28.12 81 ASP A O 1
ATOM 610 N N . LEU A 1 82 ? 20.630 62.134 7.830 1.00 28.34 82 LEU A N 1
ATOM 611 C CA . LEU A 1 82 ? 20.709 62.151 9.299 1.00 28.34 82 LEU A CA 1
ATOM 612 C C . LEU A 1 82 ? 20.592 60.715 9.842 1.00 28.34 82 LEU A C 1
ATOM 614 O O . LEU A 1 82 ? 19.572 60.046 9.685 1.00 28.34 82 LEU A O 1
ATOM 618 N N . GLU A 1 83 ? 21.684 60.252 10.447 1.00 32.28 83 GLU A N 1
ATOM 619 C CA . GLU A 1 83 ? 21.773 59.030 11.241 1.00 32.28 83 GLU A CA 1
ATOM 620 C C . GLU A 1 83 ? 21.078 59.186 12.609 1.00 32.28 83 GLU A C 1
ATOM 622 O O . GLU A 1 83 ? 20.951 60.292 13.132 1.00 32.28 83 GLU A O 1
ATOM 627 N N . GLN A 1 84 ? 20.791 58.022 13.199 1.00 29.56 84 GLN A N 1
ATOM 628 C CA . GLN A 1 84 ? 20.594 57.701 14.619 1.00 29.56 84 GLN A CA 1
ATOM 629 C C . GLN A 1 84 ? 19.170 57.398 15.115 1.00 29.56 84 GLN A C 1
ATOM 631 O O . GLN A 1 84 ? 18.285 58.241 15.237 1.00 29.56 84 GLN A O 1
ATOM 636 N N . GLU A 1 85 ? 19.053 56.103 15.413 1.00 33.91 85 GLU A N 1
ATOM 637 C CA . GLU A 1 85 ? 18.142 55.365 16.280 1.00 33.91 85 GLU A CA 1
ATOM 638 C C . GLU A 1 85 ? 17.890 56.049 17.633 1.00 33.91 85 GLU A C 1
ATOM 640 O O . GLU A 1 85 ? 18.797 56.685 18.163 1.00 33.91 85 GLU A O 1
ATOM 645 N N . THR A 1 86 ? 16.716 55.799 18.229 1.00 27.36 86 THR A N 1
ATOM 646 C CA . THR A 1 86 ? 16.603 55.182 19.569 1.00 27.36 86 THR A CA 1
ATOM 647 C C . THR A 1 86 ? 15.148 54.862 19.950 1.00 27.36 86 THR A C 1
ATOM 649 O O . THR A 1 86 ? 14.231 55.655 19.760 1.00 27.36 86 THR A O 1
ATOM 652 N N . GLU A 1 87 ? 14.989 53.659 20.513 1.00 33.03 87 GLU A N 1
ATOM 653 C CA . GLU A 1 87 ? 14.136 53.335 21.669 1.00 33.03 87 GLU A CA 1
ATOM 654 C C . GLU A 1 87 ? 12.618 53.564 21.580 1.00 33.03 87 GLU A C 1
ATOM 656 O O . GLU A 1 87 ? 12.112 54.552 22.096 1.00 33.03 87 GLU A O 1
ATOM 661 N N . VAL A 1 88 ? 11.875 52.552 21.100 1.00 32.19 88 VAL A N 1
ATOM 662 C CA . VAL A 1 88 ? 10.612 52.107 21.737 1.00 32.19 88 VAL A CA 1
ATOM 663 C C . VAL A 1 88 ? 10.415 50.595 21.490 1.00 32.19 88 VAL A C 1
ATOM 665 O O . VAL A 1 88 ? 9.552 50.172 20.727 1.00 32.19 88 VAL A O 1
ATOM 668 N N . GLU A 1 89 ? 11.231 49.752 22.122 1.00 35.19 89 GLU A N 1
ATOM 669 C CA . GLU A 1 89 ? 10.991 48.301 22.222 1.00 35.19 89 GLU A CA 1
ATOM 670 C C . GLU A 1 89 ? 11.075 47.868 23.690 1.00 35.19 89 GLU A C 1
ATOM 672 O O . GLU A 1 89 ? 12.035 47.218 24.078 1.00 35.19 89 GLU A O 1
ATOM 677 N N . GLU A 1 90 ? 10.087 48.203 24.531 1.00 34.94 90 GLU A N 1
ATOM 678 C CA . GLU A 1 90 ? 9.929 47.480 25.807 1.00 34.94 90 GLU A CA 1
ATOM 679 C C . GLU A 1 90 ? 8.576 47.666 26.519 1.00 34.94 90 GLU A C 1
ATOM 681 O O . GLU A 1 90 ? 8.542 47.842 27.724 1.00 34.94 90 GLU A O 1
ATOM 686 N N . GLU A 1 91 ? 7.423 47.604 25.834 1.00 32.38 91 GLU A N 1
ATOM 687 C CA . GLU A 1 91 ? 6.140 47.618 26.581 1.00 32.38 91 GLU A CA 1
ATOM 688 C C . GLU A 1 91 ? 4.950 46.910 25.903 1.00 32.38 91 GLU A C 1
ATOM 690 O O . GLU A 1 91 ? 3.791 47.256 26.104 1.00 32.38 91 GLU A O 1
ATOM 695 N N . ALA A 1 92 ? 5.212 45.853 25.124 1.00 34.09 92 ALA A N 1
ATOM 696 C CA . ALA A 1 92 ? 4.158 44.987 24.565 1.00 34.09 92 ALA A CA 1
ATOM 697 C C . ALA A 1 92 ? 4.463 43.478 24.687 1.00 34.09 92 ALA A C 1
ATOM 699 O O . ALA A 1 92 ? 3.985 42.668 23.896 1.00 34.09 92 ALA A O 1
ATOM 700 N N . LYS A 1 93 ? 5.270 43.078 25.682 1.00 35.75 93 LYS A N 1
ATOM 701 C CA . LYS A 1 93 ? 5.649 41.669 25.939 1.00 35.75 93 LYS A CA 1
ATOM 702 C C . LYS A 1 93 ? 4.897 40.994 27.091 1.00 35.75 93 LYS A C 1
ATOM 704 O O . LYS A 1 93 ? 5.269 39.902 27.505 1.00 35.75 93 LYS A O 1
ATOM 709 N N . GLY A 1 94 ? 3.816 41.588 27.588 1.00 35.34 94 GLY A N 1
ATOM 710 C CA . GLY A 1 94 ? 3.120 41.068 28.764 1.00 35.34 94 GLY A CA 1
ATOM 711 C C . GLY A 1 94 ? 1.611 41.207 28.698 1.00 35.34 94 GLY A C 1
ATOM 712 O O . GLY A 1 94 ? 1.073 41.905 29.538 1.00 35.34 94 GLY A O 1
ATOM 713 N N . ALA A 1 95 ? 0.943 40.585 27.718 1.00 35.66 95 ALA A N 1
ATOM 714 C CA . ALA A 1 95 ? -0.488 40.238 27.803 1.00 35.66 95 ALA A CA 1
ATOM 715 C C . ALA A 1 95 ? -0.997 39.517 26.539 1.00 35.66 95 ALA A C 1
ATOM 717 O O . ALA A 1 95 ? -1.941 39.980 25.927 1.00 35.66 95 ALA A O 1
ATOM 718 N N . HIS A 1 96 ? -0.397 38.398 26.116 1.00 33.06 96 HIS A N 1
ATOM 719 C CA . HIS A 1 96 ? -1.072 37.416 25.239 1.00 33.06 96 HIS A CA 1
ATOM 720 C C . HIS A 1 96 ? -0.429 36.026 25.386 1.00 33.06 96 HIS A C 1
ATOM 722 O O . HIS A 1 96 ? -0.038 35.380 24.422 1.00 33.06 96 HIS A O 1
ATOM 728 N N . LEU A 1 97 ? -0.302 35.564 26.629 1.00 38.25 97 LEU A N 1
ATOM 729 C CA . LEU A 1 97 ? -0.090 34.151 26.959 1.00 38.25 97 LEU A CA 1
ATOM 730 C C . LEU A 1 97 ? -1.025 33.780 28.117 1.00 38.25 97 LEU A C 1
ATOM 732 O O . LEU A 1 97 ? -0.613 33.213 29.122 1.00 38.25 97 LEU A O 1
ATOM 736 N N . GLU A 1 98 ? -2.304 34.126 27.981 1.00 33.31 98 GLU A N 1
ATOM 737 C CA . GLU A 1 98 ? -3.353 33.504 28.783 1.00 33.31 98 GLU A CA 1
ATOM 738 C C . GLU A 1 98 ? -3.908 32.317 27.996 1.00 33.31 98 GLU A C 1
ATOM 740 O O . GLU A 1 98 ? -4.620 32.464 27.006 1.00 33.31 98 GLU A O 1
ATOM 745 N N . SER A 1 99 ? -3.458 31.137 28.426 1.00 39.41 99 SER A N 1
ATOM 746 C CA . SER A 1 99 ? -4.048 29.813 28.235 1.00 39.41 99 SER A CA 1
ATOM 747 C C . SER A 1 99 ? -4.869 29.597 26.957 1.00 39.41 99 SER A C 1
ATOM 749 O O . SER A 1 99 ? -6.099 29.694 26.959 1.00 39.41 99 SER A O 1
ATOM 751 N N . ALA A 1 100 ? -4.216 29.079 25.914 1.00 37.50 100 ALA A N 1
ATOM 752 C CA . ALA A 1 100 ? -4.861 28.009 25.164 1.00 37.50 100 ALA A CA 1
ATOM 753 C C . ALA A 1 100 ? -5.045 26.857 26.158 1.00 37.50 100 ALA A C 1
ATOM 755 O O . ALA A 1 100 ? -4.109 26.107 26.427 1.00 37.50 100 ALA A O 1
ATOM 756 N N . ALA A 1 101 ? -6.211 26.796 26.800 1.00 38.56 101 ALA A N 1
ATOM 757 C CA . ALA A 1 101 ? -6.599 25.659 27.611 1.00 38.56 101 ALA A CA 1
ATOM 758 C C . ALA A 1 101 ? -6.309 24.393 26.793 1.00 38.56 101 ALA A C 1
ATOM 760 O O . ALA A 1 101 ? -6.874 24.219 25.712 1.00 38.56 101 ALA A O 1
ATOM 761 N N . GLU A 1 102 ? -5.381 23.561 27.276 1.00 45.22 102 GLU A N 1
ATOM 762 C CA . GLU A 1 102 ? -5.117 22.234 26.731 1.00 45.22 102 GLU A CA 1
ATOM 763 C C . GLU A 1 102 ? -6.454 21.507 26.639 1.00 45.22 102 GLU A C 1
ATOM 765 O O . GLU A 1 102 ? -7.024 21.062 27.638 1.00 45.22 102 GLU A O 1
ATOM 770 N N . PHE A 1 103 ? -6.997 21.433 25.430 1.00 41.03 103 PHE A N 1
ATOM 771 C CA . PHE A 1 103 ? -8.197 20.669 25.185 1.00 41.03 103 PHE A CA 1
ATOM 772 C C . PHE A 1 103 ? -7.854 19.198 25.441 1.00 41.03 103 PHE A C 1
ATOM 774 O O . PHE A 1 103 ? -7.149 18.569 24.650 1.00 41.03 103 PHE A O 1
ATOM 781 N N . ARG A 1 104 ? -8.341 18.666 26.569 1.00 48.00 104 ARG A N 1
ATOM 782 C CA . ARG A 1 104 ? -8.194 17.276 27.039 1.00 48.00 104 ARG A CA 1
ATOM 783 C C . ARG A 1 104 ? -9.056 16.312 26.218 1.00 48.00 104 ARG A C 1
ATOM 785 O O . ARG A 1 104 ? -9.834 15.536 26.764 1.00 48.00 104 ARG A O 1
ATOM 792 N N . GLY A 1 105 ? -8.965 16.409 24.897 1.00 49.69 105 GLY A N 1
ATOM 793 C CA . GLY A 1 105 ? -9.556 15.426 24.006 1.00 49.69 105 GLY A CA 1
ATOM 794 C C . GLY A 1 105 ? -8.857 14.077 24.204 1.00 49.69 105 GLY A C 1
ATOM 795 O O . GLY A 1 105 ? -7.644 14.045 24.432 1.00 49.69 105 GLY A O 1
ATOM 796 N N . PRO A 1 106 ? -9.590 12.964 24.143 1.00 58.12 106 PRO A N 1
ATOM 797 C CA . PRO A 1 106 ? -9.012 11.644 24.324 1.00 58.12 106 PRO A CA 1
ATOM 798 C C . PRO A 1 106 ? -8.018 11.340 23.200 1.00 58.12 106 PRO A C 1
ATOM 800 O O . PRO A 1 106 ? -8.358 11.334 22.020 1.00 58.12 106 PRO A O 1
ATOM 803 N N . LYS A 1 107 ? -6.766 11.104 23.585 1.00 73.81 107 LYS A N 1
ATOM 804 C CA . LYS A 1 107 ? -5.672 10.718 22.696 1.00 73.81 107 LYS A CA 1
ATOM 805 C C . LYS A 1 107 ? -5.464 9.210 22.795 1.00 73.81 107 LYS A C 1
ATOM 807 O O . LYS A 1 107 ? -5.512 8.657 23.892 1.00 73.81 107 LYS A O 1
ATOM 812 N N . LEU A 1 108 ? -5.167 8.555 21.673 1.00 86.69 108 LEU A N 1
ATOM 813 C CA . LEU A 1 108 ? -4.711 7.165 21.711 1.00 86.69 108 LEU A CA 1
ATOM 814 C C . LEU A 1 108 ? -3.415 7.041 22.532 1.00 86.69 108 LEU A C 1
ATOM 816 O O . LEU A 1 108 ? -2.470 7.795 22.277 1.00 86.69 108 LEU A O 1
ATOM 820 N N . PRO A 1 109 ? -3.306 6.062 23.449 1.00 87.88 109 PRO A N 1
ATOM 821 C CA . PRO A 1 109 ? -2.087 5.850 24.232 1.00 87.88 109 PRO A CA 1
ATOM 822 C C . PRO A 1 109 ? -0.846 5.626 23.358 1.00 87.88 109 PRO A C 1
ATOM 824 O O . PRO A 1 109 ? 0.228 6.167 23.639 1.00 87.88 109 PRO A O 1
ATOM 827 N N . LYS A 1 110 ? -1.001 4.857 22.271 1.00 92.44 110 LYS A N 1
ATOM 828 C CA . LYS A 1 110 ? 0.023 4.583 21.255 1.00 92.44 110 LYS A CA 1
ATOM 829 C C . LYS A 1 110 ? -0.610 4.546 19.863 1.00 92.44 110 LYS A C 1
ATOM 831 O O . LYS A 1 110 ? -1.759 4.146 19.712 1.00 92.44 110 LYS A O 1
ATOM 836 N N . ARG A 1 111 ? 0.166 4.917 18.835 1.00 93.31 111 ARG A N 1
ATOM 837 C CA . ARG A 1 111 ? -0.246 4.806 17.420 1.00 93.31 111 ARG A CA 1
ATOM 838 C C . ARG A 1 111 ? -0.033 3.407 16.826 1.00 93.31 111 ARG A C 1
ATOM 840 O O . ARG A 1 111 ? -0.397 3.184 15.680 1.00 93.31 111 ARG A O 1
ATOM 847 N N . ARG A 1 112 ? 0.581 2.480 17.563 1.00 96.56 112 ARG A N 1
ATOM 848 C CA . ARG A 1 112 ? 0.797 1.092 17.137 1.00 96.56 112 ARG A CA 1
ATOM 849 C C . ARG A 1 112 ? -0.068 0.170 17.993 1.00 96.56 112 ARG A C 1
ATOM 851 O O . ARG A 1 112 ? -0.036 0.275 19.220 1.00 96.56 112 ARG A O 1
ATOM 858 N N . TRP A 1 113 ? -0.849 -0.689 17.345 1.00 97.31 113 TRP A N 1
ATOM 859 C CA . TRP A 1 113 ? -1.813 -1.586 17.985 1.00 97.31 113 TRP A CA 1
ATOM 860 C C . TRP A 1 113 ? -1.151 -2.507 19.010 1.00 97.31 113 TRP A C 1
ATOM 862 O O . TRP A 1 113 ? -1.617 -2.640 20.136 1.00 97.31 113 TRP A O 1
ATOM 872 N N . ASP A 1 114 ? -0.031 -3.106 18.619 1.00 96.56 114 ASP A N 1
ATOM 873 C CA . ASP A 1 114 ? 0.777 -4.056 19.385 1.00 96.56 114 ASP A CA 1
ATOM 874 C C . ASP A 1 114 ? 1.573 -3.417 20.537 1.00 96.56 114 ASP A C 1
ATOM 876 O O . ASP A 1 114 ? 2.165 -4.124 21.348 1.00 96.56 114 ASP A O 1
ATOM 880 N N . GLN A 1 115 ? 1.556 -2.086 20.649 1.00 96.69 115 GLN A N 1
ATOM 881 C CA . GLN A 1 115 ? 2.142 -1.348 21.771 1.00 96.69 115 GLN A CA 1
ATOM 882 C C . GLN A 1 115 ? 1.107 -0.930 22.826 1.00 96.69 115 GLN A C 1
ATOM 884 O O . GLN A 1 115 ? 1.483 -0.346 23.844 1.00 96.69 115 GLN A O 1
ATOM 889 N N . MET A 1 116 ? -0.182 -1.185 22.587 1.00 95.88 116 MET A N 1
ATOM 890 C CA . MET A 1 116 ? -1.251 -0.928 23.551 1.00 95.88 116 MET A CA 1
ATOM 891 C C . MET A 1 116 ? -1.518 -2.158 24.419 1.00 95.88 116 MET A C 1
ATOM 893 O O . MET A 1 116 ? -1.406 -3.304 23.987 1.00 95.88 116 MET A O 1
ATOM 897 N N . THR A 1 117 ? -1.902 -1.915 25.665 1.00 95.56 117 THR A N 1
ATOM 898 C CA . THR A 1 117 ? -2.280 -2.947 26.632 1.00 95.56 117 THR A CA 1
ATOM 899 C C . THR A 1 117 ? -3.774 -3.256 26.556 1.00 95.56 117 THR A C 1
ATOM 901 O O . THR A 1 117 ? -4.578 -2.464 26.068 1.00 95.56 117 THR A O 1
ATOM 904 N N . THR A 1 118 ? -4.201 -4.384 27.126 1.00 94.19 118 THR A N 1
ATOM 905 C CA . THR A 1 118 ? -5.634 -4.706 27.265 1.00 94.19 118 THR A CA 1
ATOM 906 C C . THR A 1 118 ? -6.412 -3.638 28.044 1.00 94.19 118 THR A C 1
ATOM 908 O O . THR A 1 118 ? -7.607 -3.455 27.816 1.00 94.19 118 THR A O 1
ATOM 911 N N . THR A 1 119 ? -5.748 -2.932 28.963 1.00 93.50 119 THR A N 1
ATOM 912 C CA . THR A 1 119 ? -6.340 -1.832 29.736 1.00 93.50 119 THR A CA 1
ATOM 913 C C . THR A 1 119 ? -6.561 -0.595 28.870 1.00 93.50 119 THR A C 1
ATOM 915 O O . THR A 1 119 ? -7.595 0.056 29.009 1.00 93.50 119 THR A O 1
ATOM 918 N N . ASP A 1 120 ? -5.655 -0.312 27.930 1.00 94.25 120 ASP A N 1
ATOM 919 C CA . ASP A 1 120 ? -5.820 0.781 26.968 1.00 94.25 120 ASP A CA 1
ATOM 920 C C . ASP A 1 120 ? -7.078 0.569 26.117 1.00 94.25 120 ASP A C 1
ATOM 922 O O . ASP A 1 120 ? -7.924 1.456 26.044 1.00 94.25 120 ASP A O 1
ATOM 926 N N . PHE A 1 121 ? -7.272 -0.631 25.557 1.00 92.88 121 PHE A N 1
ATOM 927 C CA . PHE A 1 121 ? -8.469 -0.946 24.763 1.00 92.88 121 PHE A CA 1
ATOM 928 C C . PHE A 1 121 ? -9.771 -0.840 25.565 1.00 92.88 121 PHE A C 1
ATOM 930 O O . PHE A 1 121 ? -10.763 -0.313 25.061 1.00 92.88 121 PHE A O 1
ATOM 937 N N . ARG A 1 122 ? -9.770 -1.296 26.826 1.00 90.75 122 ARG A N 1
ATOM 938 C CA . ARG A 1 122 ? -10.924 -1.142 27.724 1.00 90.75 122 ARG A CA 1
ATOM 939 C C . ARG A 1 122 ? -11.269 0.335 27.927 1.00 90.75 122 ARG A C 1
ATOM 941 O O . ARG A 1 122 ? -12.425 0.712 27.766 1.00 90.75 122 ARG A O 1
ATOM 948 N N . SER A 1 123 ? -10.260 1.157 28.204 1.00 90.12 123 SER A N 1
ATOM 949 C CA . SER A 1 123 ? -10.420 2.601 28.388 1.00 90.12 123 SER A CA 1
ATOM 950 C C . SER A 1 123 ? -10.956 3.289 27.128 1.00 90.12 123 SER A C 1
ATOM 952 O O . SER A 1 123 ? -11.843 4.135 27.222 1.00 90.12 123 SER A O 1
ATOM 954 N N . LEU A 1 124 ? -10.484 2.909 25.934 1.00 91.00 124 LEU A N 1
ATOM 955 C CA . LEU A 1 124 ? -10.994 3.467 24.674 1.00 91.00 124 LEU A CA 1
ATOM 956 C C . LEU A 1 124 ? -12.492 3.190 24.491 1.00 91.00 124 LEU A C 1
ATOM 958 O O . LEU A 1 124 ? -13.232 4.091 24.101 1.00 91.00 124 LEU A O 1
ATOM 962 N N . ALA A 1 125 ? -12.945 1.977 24.816 1.00 87.75 125 ALA A N 1
ATOM 963 C CA . ALA A 1 125 ? -14.357 1.616 24.747 1.00 87.75 125 ALA A CA 1
ATOM 964 C C . ALA A 1 125 ? -15.203 2.358 25.799 1.00 87.75 125 ALA A C 1
ATOM 966 O O . ALA A 1 125 ? -16.243 2.917 25.459 1.00 87.75 125 ALA A O 1
ATOM 967 N N . GLU A 1 126 ? -14.749 2.407 27.056 1.00 88.94 126 GLU A N 1
ATOM 968 C CA . GLU A 1 126 ? -15.453 3.079 28.164 1.00 88.94 126 GLU A CA 1
ATOM 969 C C . GLU A 1 126 ? -15.609 4.590 27.936 1.00 88.94 126 GLU A C 1
ATOM 971 O O . GLU A 1 126 ? -16.634 5.167 28.293 1.00 88.94 126 GLU A O 1
ATOM 976 N N . ASN A 1 127 ? -14.621 5.222 27.298 1.00 88.75 127 ASN A N 1
ATOM 977 C CA . ASN A 1 127 ? -14.652 6.648 26.971 1.00 88.75 127 ASN A CA 1
ATOM 978 C C . ASN A 1 127 ? -15.318 6.955 25.616 1.00 88.75 127 ASN A C 1
ATOM 980 O O . ASN A 1 127 ? -15.400 8.123 25.238 1.00 88.75 127 ASN A O 1
ATOM 984 N N . GLY A 1 128 ? -15.784 5.940 24.877 1.00 87.69 128 GLY A N 1
ATOM 985 C CA . GLY A 1 128 ? -16.454 6.122 23.587 1.00 87.69 128 GLY A CA 1
ATOM 986 C C . GLY A 1 128 ? -15.540 6.649 22.476 1.00 87.69 128 GLY A C 1
ATOM 987 O O . GLY A 1 128 ? -15.976 7.443 21.646 1.00 87.69 128 GLY A O 1
ATOM 988 N N . ILE A 1 129 ? -14.264 6.249 22.464 1.00 90.50 129 ILE A N 1
ATOM 989 C CA . ILE A 1 129 ? -13.286 6.746 21.489 1.00 90.50 129 ILE A CA 1
ATOM 990 C C . ILE A 1 129 ? -13.457 6.010 20.167 1.00 90.50 129 ILE A C 1
ATOM 992 O O . ILE A 1 129 ? -13.122 4.828 20.059 1.00 90.50 129 ILE A O 1
ATOM 996 N N . GLU A 1 130 ? -13.926 6.720 19.140 1.00 92.38 130 GLU A N 1
ATOM 997 C CA . GLU A 1 130 ? -14.080 6.188 17.783 1.00 92.38 130 GLU A CA 1
ATOM 998 C C . GLU A 1 130 ? -12.724 5.972 17.102 1.00 92.38 130 GLU A C 1
ATOM 1000 O O . GLU A 1 130 ? -12.274 6.744 16.263 1.00 92.38 130 GLU A O 1
ATOM 1005 N N . THR A 1 131 ? -12.055 4.889 17.479 1.00 96.00 131 THR A N 1
ATOM 1006 C CA . THR A 1 131 ? -10.735 4.540 16.956 1.00 96.00 131 THR A CA 1
ATOM 1007 C C . THR A 1 131 ? -10.816 4.117 15.487 1.00 96.00 131 THR A C 1
ATOM 1009 O O . THR A 1 131 ? -11.729 3.392 15.083 1.00 96.00 131 THR A O 1
ATOM 1012 N N . ILE A 1 132 ? -9.821 4.527 14.701 1.00 98.00 132 ILE A N 1
ATOM 1013 C CA . ILE A 1 132 ? -9.570 4.064 13.336 1.00 98.00 132 ILE A CA 1
ATOM 1014 C C . ILE A 1 132 ? -8.382 3.116 13.381 1.00 98.00 132 ILE A C 1
ATOM 1016 O O . ILE A 1 132 ? -7.286 3.495 13.800 1.00 98.00 132 ILE A O 1
ATOM 1020 N N . ALA A 1 133 ? -8.588 1.889 12.925 1.00 98.56 133 ALA A N 1
ATOM 1021 C CA . ALA A 1 133 ? -7.504 0.943 12.738 1.00 98.56 133 ALA A CA 1
ATOM 1022 C C . ALA A 1 133 ? -7.034 0.965 11.277 1.00 98.56 133 ALA A C 1
ATOM 1024 O O . ALA A 1 133 ? -7.852 0.957 10.359 1.00 98.56 133 ALA A O 1
ATOM 1025 N N . VAL A 1 134 ? -5.723 0.990 11.054 1.00 98.88 134 VAL A N 1
ATOM 1026 C CA . VAL A 1 134 ? -5.108 0.887 9.724 1.00 98.88 134 VAL A CA 1
ATOM 1027 C C . VAL A 1 134 ? -4.364 -0.436 9.649 1.00 98.88 134 VAL A C 1
ATOM 1029 O O . VAL A 1 134 ? -3.440 -0.649 10.431 1.00 98.88 134 VAL A O 1
ATOM 1032 N N . LEU A 1 135 ? -4.770 -1.319 8.736 1.00 98.88 135 LEU A N 1
ATOM 1033 C CA . LEU A 1 135 ? -4.078 -2.564 8.413 1.00 98.88 135 LEU A CA 1
ATOM 1034 C C . LEU A 1 135 ? -3.162 -2.324 7.206 1.00 98.88 135 LEU A C 1
ATOM 1036 O O . LEU A 1 135 ? -3.672 -2.223 6.087 1.00 98.88 135 LEU A O 1
ATOM 1040 N N . PRO A 1 136 ? -1.836 -2.229 7.401 1.00 98.81 136 PRO A N 1
ATOM 1041 C CA . PRO A 1 136 ? -0.900 -2.112 6.295 1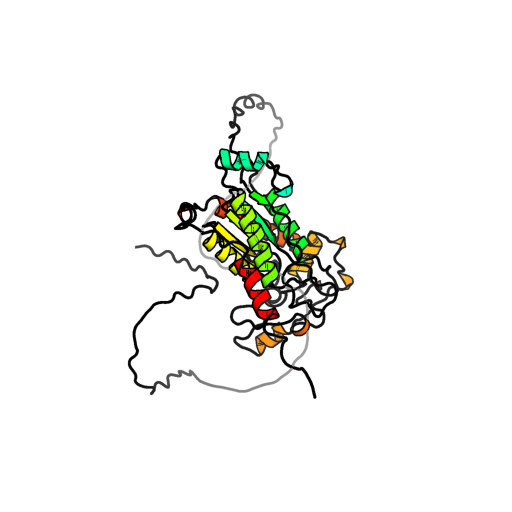.00 98.81 136 PRO A CA 1
ATOM 1042 C C . PRO A 1 136 ? -0.781 -3.476 5.608 1.00 98.81 136 PRO A C 1
ATOM 1044 O O . PRO A 1 136 ? -0.484 -4.478 6.266 1.00 98.81 136 PRO A O 1
ATOM 1047 N N . VAL A 1 137 ? -1.032 -3.519 4.301 1.00 98.81 137 VAL A N 1
ATOM 1048 C CA . VAL A 1 137 ? -0.907 -4.727 3.476 1.00 98.81 137 VAL A CA 1
ATOM 1049 C C . VAL A 1 137 ? 0.044 -4.459 2.312 1.00 98.81 137 VAL A C 1
ATOM 1051 O O . VAL A 1 137 ? -0.086 -3.477 1.585 1.00 98.81 137 VAL A O 1
ATOM 1054 N N . SER A 1 138 ? 1.039 -5.315 2.152 1.00 98.50 138 SER A N 1
ATOM 1055 C CA . SER A 1 138 ? 2.084 -5.192 1.136 1.00 98.50 138 SER A CA 1
ATOM 1056 C C . SER A 1 138 ? 2.350 -6.565 0.516 1.00 98.50 138 SER A C 1
ATOM 1058 O O . SER A 1 138 ? 1.499 -7.458 0.603 1.00 98.50 138 SER A O 1
ATOM 1060 N N . ALA A 1 139 ? 3.486 -6.733 -0.150 1.00 98.44 139 ALA A N 1
ATOM 1061 C CA . ALA A 1 139 ? 3.914 -7.999 -0.713 1.00 98.44 139 ALA A CA 1
ATOM 1062 C C . ALA A 1 139 ? 5.437 -8.176 -0.625 1.00 98.44 139 ALA A C 1
ATOM 1064 O O . ALA A 1 139 ? 6.190 -7.269 -0.256 1.00 98.44 139 ALA A O 1
ATOM 1065 N N . THR A 1 140 ? 5.868 -9.409 -0.898 1.00 98.56 140 THR A N 1
ATOM 1066 C CA . THR A 1 140 ? 7.275 -9.780 -1.031 1.00 98.56 140 THR A CA 1
ATOM 1067 C C . THR A 1 140 ? 7.465 -10.431 -2.394 1.00 98.56 140 THR A C 1
ATOM 1069 O O . THR A 1 140 ? 7.166 -11.614 -2.568 1.00 98.56 140 THR A O 1
ATOM 1072 N N . GLU A 1 141 ? 7.965 -9.674 -3.365 1.00 98.44 141 GLU A N 1
ATOM 1073 C CA . GLU A 1 141 ? 8.023 -10.098 -4.764 1.00 98.44 141 GLU A CA 1
ATOM 1074 C C . GLU A 1 141 ? 9.176 -9.472 -5.541 1.00 98.44 141 GLU A C 1
ATOM 1076 O O . GLU A 1 141 ? 9.699 -8.418 -5.187 1.00 98.44 141 GLU A O 1
ATOM 1081 N N . GLN A 1 142 ? 9.604 -10.147 -6.606 1.00 98.44 142 GLN A N 1
ATOM 1082 C CA . GLN A 1 142 ? 10.632 -9.643 -7.520 1.00 98.44 142 GLN A CA 1
ATOM 1083 C C . GLN A 1 142 ? 10.305 -8.223 -8.013 1.00 98.44 142 GLN A C 1
ATOM 1085 O O . GLN A 1 142 ? 9.149 -7.934 -8.280 1.00 98.44 142 GLN A O 1
ATOM 1090 N N . HIS A 1 143 ? 11.309 -7.373 -8.209 1.00 98.62 143 HIS A N 1
ATOM 1091 C CA . HIS A 1 143 ? 11.150 -6.030 -8.785 1.00 98.62 143 HIS A CA 1
ATOM 1092 C C . HIS A 1 143 ? 12.276 -5.751 -9.793 1.00 98.62 143 HIS A C 1
ATOM 1094 O O . HIS A 1 143 ? 12.945 -4.718 -9.772 1.00 98.62 143 HIS A O 1
ATOM 1100 N N . GLY A 1 144 ? 12.536 -6.733 -10.658 1.00 98.19 144 GLY A N 1
ATOM 1101 C CA . GLY A 1 144 ? 13.675 -6.717 -11.563 1.00 98.19 144 GLY A CA 1
ATOM 1102 C C . GLY A 1 144 ? 15.023 -6.950 -10.871 1.00 98.19 144 GLY A C 1
ATOM 1103 O O . GLY A 1 144 ? 15.099 -7.321 -9.697 1.00 98.19 144 GLY A O 1
ATOM 1104 N N . PRO A 1 145 ? 16.130 -6.762 -11.607 1.00 98.25 145 PRO A N 1
ATOM 1105 C CA . PRO A 1 145 ? 17.472 -7.070 -11.117 1.00 98.25 145 PRO A CA 1
ATOM 1106 C C . PRO A 1 145 ? 18.030 -6.026 -10.132 1.00 98.25 145 PRO A C 1
ATOM 1108 O O . PRO A 1 145 ? 19.024 -6.298 -9.446 1.00 98.25 145 PRO A O 1
ATOM 1111 N N . HIS A 1 146 ? 17.447 -4.823 -10.077 1.00 98.81 146 HIS A N 1
ATOM 1112 C CA . HIS A 1 146 ? 17.991 -3.672 -9.349 1.00 98.81 146 HIS A CA 1
ATOM 1113 C C . HIS A 1 146 ? 17.357 -3.421 -7.978 1.00 98.81 146 HIS A C 1
ATOM 1115 O O . HIS A 1 146 ? 18.009 -2.787 -7.143 1.00 98.81 146 HIS A O 1
ATOM 1121 N N . LEU A 1 147 ? 16.143 -3.914 -7.722 1.00 98.81 147 LEU A N 1
ATOM 1122 C CA . LEU A 1 147 ? 15.410 -3.701 -6.470 1.00 98.81 147 LEU A CA 1
ATOM 1123 C C . LEU A 1 147 ? 15.342 -4.966 -5.593 1.00 98.81 147 LEU A C 1
ATOM 1125 O O . LEU A 1 147 ? 15.452 -6.084 -6.097 1.00 98.81 147 LEU A O 1
ATOM 1129 N N . PRO A 1 148 ? 15.195 -4.815 -4.260 1.00 98.62 148 PRO A N 1
ATOM 1130 C CA . PRO A 1 148 ? 14.967 -5.946 -3.359 1.00 98.62 148 PRO A CA 1
ATOM 1131 C C . PRO A 1 148 ? 13.533 -6.483 -3.486 1.00 98.62 148 PRO A C 1
ATOM 1133 O O . PRO A 1 148 ? 12.649 -5.778 -3.949 1.00 98.62 148 PRO A O 1
ATOM 1136 N N . CYS A 1 149 ? 13.253 -7.679 -2.955 1.00 98.62 149 CYS A N 1
ATOM 1137 C CA . CYS A 1 149 ? 11.879 -8.202 -2.939 1.00 98.62 149 CYS A CA 1
ATOM 1138 C C . CYS A 1 149 ? 10.928 -7.492 -1.958 1.00 98.62 149 CYS A C 1
ATOM 1140 O O . CYS A 1 149 ? 9.769 -7.860 -1.855 1.00 98.62 149 CYS A O 1
ATOM 1142 N N . SER A 1 150 ? 11.415 -6.522 -1.182 1.00 98.56 150 SER A N 1
ATOM 1143 C CA . SER A 1 150 ? 10.655 -5.845 -0.126 1.00 98.56 150 SER A CA 1
ATOM 1144 C C . SER A 1 150 ? 10.156 -4.454 -0.525 1.00 98.56 150 SER A C 1
ATOM 1146 O O . SER A 1 150 ? 9.834 -3.661 0.358 1.00 98.56 150 SER A O 1
ATOM 1148 N N . VAL A 1 151 ? 10.150 -4.115 -1.819 1.00 98.81 151 VAL A N 1
ATOM 1149 C CA . VAL A 1 151 ? 9.752 -2.786 -2.325 1.00 98.81 151 VAL A CA 1
ATOM 1150 C C . VAL A 1 151 ? 8.395 -2.367 -1.769 1.00 98.81 151 VAL A C 1
ATOM 1152 O O . VAL A 1 151 ? 8.327 -1.335 -1.101 1.00 98.81 151 VAL A O 1
ATOM 1155 N N . ASP A 1 152 ? 7.370 -3.206 -1.917 1.00 98.75 152 ASP A N 1
ATOM 1156 C CA . ASP A 1 152 ? 6.010 -2.894 -1.467 1.00 98.75 152 ASP A CA 1
ATOM 1157 C C . ASP A 1 152 ? 5.948 -2.610 0.028 1.00 98.75 152 ASP A C 1
ATOM 1159 O O . ASP A 1 152 ? 5.300 -1.652 0.449 1.00 98.75 152 ASP A O 1
ATOM 1163 N N . ALA A 1 153 ? 6.636 -3.420 0.838 1.00 98.56 153 ALA A N 1
ATOM 1164 C CA . ALA A 1 153 ? 6.669 -3.254 2.287 1.00 98.56 153 ALA A CA 1
ATOM 1165 C C . ALA A 1 153 ? 7.389 -1.960 2.694 1.00 98.56 153 ALA A C 1
ATOM 1167 O O . ALA A 1 153 ? 6.898 -1.204 3.529 1.00 98.56 153 ALA A O 1
ATOM 1168 N N . ASN A 1 154 ? 8.528 -1.654 2.064 1.00 98.81 154 ASN A N 1
ATOM 1169 C CA . ASN A 1 154 ? 9.260 -0.417 2.342 1.00 98.81 154 ASN A CA 1
ATOM 1170 C C . ASN A 1 154 ? 8.461 0.824 1.918 1.00 98.81 154 ASN A C 1
ATOM 1172 O O . ASN A 1 154 ? 8.469 1.820 2.639 1.00 98.81 154 ASN A O 1
ATOM 1176 N N . ILE A 1 155 ? 7.772 0.775 0.772 1.00 98.88 155 ILE A N 1
ATOM 1177 C CA . ILE A 1 155 ? 6.904 1.861 0.303 1.00 98.88 155 ILE A CA 1
ATOM 1178 C C . ILE A 1 155 ? 5.723 2.055 1.258 1.00 98.88 155 ILE A C 1
ATOM 1180 O O . ILE A 1 155 ? 5.444 3.190 1.646 1.00 98.88 155 ILE A O 1
ATOM 1184 N N . ASN A 1 156 ? 5.059 0.970 1.672 1.00 98.81 156 ASN A N 1
ATOM 1185 C CA . ASN A 1 156 ? 3.939 1.032 2.611 1.00 98.81 156 ASN A CA 1
ATOM 1186 C C . ASN A 1 156 ? 4.361 1.679 3.933 1.00 98.81 156 ASN A C 1
ATOM 1188 O O . ASN A 1 156 ? 3.764 2.665 4.364 1.00 98.81 156 ASN A O 1
ATOM 1192 N N . GLU A 1 157 ? 5.440 1.158 4.525 1.00 98.62 157 GLU A N 1
ATOM 1193 C CA . GLU A 1 157 ? 6.030 1.659 5.764 1.00 98.62 157 GLU A CA 1
ATOM 1194 C C . GLU A 1 157 ? 6.395 3.142 5.639 1.00 98.62 157 GLU A C 1
ATOM 1196 O O . GLU A 1 157 ? 5.964 3.945 6.463 1.00 98.62 157 GLU A O 1
ATOM 1201 N N . GLY A 1 158 ? 7.097 3.527 4.569 1.00 98.75 158 GLY A N 1
ATOM 1202 C CA . GLY A 1 158 ? 7.526 4.906 4.338 1.00 98.75 158 GLY A CA 1
ATOM 1203 C C . GLY A 1 158 ? 6.370 5.899 4.187 1.00 98.75 158 GLY A C 1
ATOM 1204 O O . GLY A 1 158 ? 6.392 6.968 4.799 1.00 98.75 158 GLY A O 1
ATOM 1205 N N . ILE A 1 159 ? 5.335 5.551 3.412 1.00 98.88 159 ILE A N 1
ATOM 1206 C CA . ILE A 1 159 ? 4.141 6.399 3.272 1.00 98.88 159 ILE A CA 1
ATOM 1207 C C . ILE A 1 159 ? 3.407 6.507 4.609 1.00 98.88 159 ILE A C 1
ATOM 1209 O O . ILE A 1 159 ? 3.000 7.600 5.005 1.00 98.88 159 ILE A O 1
ATOM 1213 N N . LEU A 1 160 ? 3.225 5.383 5.304 1.00 98.56 160 LEU A N 1
ATOM 1214 C CA . LEU A 1 160 ? 2.461 5.339 6.541 1.00 98.56 160 LEU A CA 1
ATOM 1215 C C . LEU A 1 160 ? 3.159 6.111 7.662 1.00 98.56 160 LEU A C 1
ATOM 1217 O O . LEU A 1 160 ? 2.510 6.903 8.339 1.00 98.56 160 LEU A O 1
ATOM 1221 N N . GLU A 1 161 ? 4.468 5.935 7.841 1.00 98.31 161 GLU A N 1
ATOM 1222 C CA . GLU A 1 161 ? 5.259 6.698 8.812 1.00 98.31 161 GLU A CA 1
ATOM 1223 C C . GLU A 1 161 ? 5.142 8.197 8.552 1.00 98.31 161 GLU A C 1
ATOM 1225 O O . GLU A 1 161 ? 4.776 8.952 9.457 1.00 98.31 161 GLU A O 1
ATOM 1230 N N . ARG A 1 162 ? 5.326 8.615 7.294 1.00 98.69 162 ARG A N 1
ATOM 1231 C CA . ARG A 1 162 ? 5.192 10.021 6.921 1.00 98.69 162 ARG A CA 1
ATOM 1232 C C . ARG A 1 162 ? 3.773 10.549 7.143 1.00 98.69 162 ARG A C 1
ATOM 1234 O O . ARG A 1 162 ? 3.600 11.668 7.619 1.00 98.69 162 ARG A O 1
ATOM 1241 N N . ALA A 1 163 ? 2.742 9.755 6.860 1.00 98.56 163 ALA A N 1
ATOM 1242 C CA . ALA A 1 163 ? 1.357 10.148 7.110 1.00 98.56 163 ALA A CA 1
ATOM 1243 C C . ALA A 1 163 ? 1.087 10.339 8.611 1.00 98.56 163 ALA A C 1
ATOM 1245 O O . ALA A 1 163 ? 0.440 11.310 8.998 1.00 98.56 163 ALA A O 1
ATOM 1246 N N . LEU A 1 164 ? 1.615 9.462 9.472 1.00 96.56 164 LEU A N 1
ATOM 1247 C CA . LEU A 1 164 ? 1.452 9.567 10.928 1.00 96.56 164 LEU A CA 1
ATOM 1248 C C . LEU A 1 164 ? 2.113 10.825 11.511 1.00 96.56 164 LEU A C 1
ATOM 1250 O O . LEU A 1 164 ? 1.600 11.358 12.499 1.00 96.56 164 LEU A O 1
ATOM 1254 N N . GLU A 1 165 ? 3.205 11.306 10.909 1.00 97.31 165 GLU A N 1
ATOM 1255 C CA . GLU A 1 165 ? 3.834 12.592 11.247 1.00 97.31 165 GLU A CA 1
ATOM 1256 C C . GLU A 1 165 ? 2.957 13.793 10.865 1.00 97.31 165 GLU A C 1
ATOM 1258 O O . GLU A 1 165 ? 2.930 14.792 11.581 1.00 97.31 165 GLU A O 1
ATOM 1263 N N . LEU A 1 166 ? 2.226 13.698 9.749 1.00 97.38 166 LEU A N 1
ATOM 1264 C CA . LEU A 1 166 ? 1.326 14.746 9.246 1.00 97.38 166 LEU A CA 1
ATOM 1265 C C . LEU A 1 166 ? -0.033 14.787 9.971 1.00 97.38 166 LEU A C 1
ATOM 1267 O O . LEU A 1 166 ? -0.796 15.751 9.830 1.00 97.38 166 LEU A O 1
ATOM 1271 N N . LEU A 1 167 ? -0.379 13.731 10.707 1.00 94.75 167 LEU A N 1
ATOM 1272 C CA . LEU A 1 167 ? -1.648 13.618 11.417 1.00 94.75 167 LEU A CA 1
ATOM 1273 C C . LEU A 1 167 ? -1.640 14.367 12.747 1.00 94.75 167 LEU A C 1
ATOM 1275 O O . LEU A 1 167 ? -0.701 14.270 13.537 1.00 94.75 167 LEU A O 1
ATOM 1279 N N . ASP A 1 168 ? -2.774 15.002 13.055 1.00 91.69 168 ASP A N 1
ATOM 1280 C CA . ASP A 1 168 ? -3.031 15.541 14.388 1.00 91.69 168 ASP A CA 1
ATOM 1281 C C . ASP A 1 168 ? -2.851 14.415 15.434 1.00 91.69 168 ASP A C 1
ATOM 1283 O O . ASP A 1 168 ? -3.435 13.331 15.284 1.00 91.69 168 ASP A O 1
ATOM 1287 N N . PRO A 1 169 ? -2.037 14.618 16.489 1.00 88.50 169 PRO A N 1
ATOM 1288 C CA . PRO A 1 169 ? -1.871 13.660 17.582 1.00 88.50 169 PRO A CA 1
ATOM 1289 C C . PRO A 1 169 ? -3.170 13.232 18.269 1.00 88.50 169 PRO A C 1
ATOM 1291 O O . PRO A 1 169 ? -3.169 12.199 18.934 1.00 88.50 169 PRO A O 1
ATOM 1294 N N . ARG A 1 170 ? -4.245 14.016 18.136 1.00 89.31 170 ARG A N 1
ATOM 1295 C CA . ARG A 1 170 ? -5.569 13.755 18.712 1.00 89.31 170 ARG A CA 1
ATOM 1296 C C . ARG A 1 170 ? -6.431 12.835 17.854 1.00 89.31 170 ARG A C 1
ATOM 1298 O O . ARG A 1 170 ? -7.374 12.263 18.384 1.00 89.31 170 ARG A O 1
ATOM 1305 N N . LEU A 1 171 ? -6.119 12.673 16.565 1.00 93.88 171 LEU A N 1
ATOM 1306 C CA . LEU A 1 171 ? -6.865 11.757 15.706 1.00 93.88 171 LEU A CA 1
ATOM 1307 C C . LEU A 1 171 ? -6.609 10.316 16.179 1.00 93.88 171 LEU A C 1
ATOM 1309 O O . LEU A 1 171 ? -5.435 9.905 16.202 1.00 93.88 171 LEU A O 1
ATOM 1313 N N . PRO A 1 172 ? -7.646 9.543 16.553 1.00 94.81 172 PRO A N 1
ATOM 1314 C CA . PRO A 1 172 ? -7.486 8.232 17.170 1.00 94.81 172 PRO A CA 1
ATOM 1315 C C . PRO A 1 172 ? -7.184 7.148 16.121 1.00 94.81 172 PRO A C 1
ATOM 1317 O O . PRO A 1 172 ? -7.914 6.175 15.970 1.00 94.81 172 PRO A O 1
ATOM 1320 N N . VAL A 1 173 ? -6.066 7.303 15.408 1.00 97.19 173 VAL A N 1
ATOM 1321 C CA . VAL A 1 173 ? -5.541 6.339 14.432 1.00 97.19 173 VAL A CA 1
ATOM 1322 C C . VAL A 1 173 ? -4.497 5.428 15.070 1.00 97.19 173 VAL A C 1
ATOM 1324 O O . VAL A 1 173 ? -3.468 5.902 15.568 1.00 97.19 173 VAL A O 1
ATOM 1327 N N . THR A 1 174 ? -4.735 4.120 14.989 1.00 97.69 174 THR A N 1
ATOM 1328 C CA . THR A 1 174 ? -3.780 3.077 15.368 1.00 97.69 174 THR A CA 1
ATOM 1329 C C . THR A 1 174 ? -3.448 2.174 14.183 1.00 97.69 174 THR A C 1
ATOM 1331 O O . THR A 1 174 ? -4.301 1.873 13.351 1.00 97.69 174 THR A O 1
ATOM 1334 N N . VAL A 1 175 ? -2.195 1.743 14.095 1.00 98.69 175 VAL A N 1
ATOM 1335 C CA . VAL A 1 175 ? -1.669 0.912 13.013 1.00 98.69 175 VAL A CA 1
ATOM 1336 C C . VAL A 1 175 ? -1.474 -0.515 13.507 1.00 98.69 175 VAL A C 1
ATOM 1338 O O . VAL A 1 175 ? -0.784 -0.736 14.504 1.00 98.69 175 VAL A O 1
ATOM 1341 N N . LEU A 1 176 ? -2.068 -1.475 12.802 1.00 98.81 176 LEU A N 1
ATOM 1342 C CA . LEU A 1 176 ? -1.878 -2.904 13.036 1.00 98.81 176 LEU A CA 1
ATOM 1343 C C . LEU A 1 176 ? -0.503 -3.392 12.548 1.00 98.81 176 LEU A C 1
ATOM 1345 O O . LEU A 1 176 ? 0.129 -2.725 11.726 1.00 98.81 176 LEU A O 1
ATOM 1349 N N . PRO A 1 177 ? -0.055 -4.581 12.995 1.00 98.31 177 PRO A N 1
ATOM 1350 C CA . PRO A 1 177 ? 1.093 -5.251 12.396 1.00 98.31 177 PRO A CA 1
ATOM 1351 C C . PRO A 1 177 ? 0.927 -5.416 10.879 1.00 98.31 177 PRO A C 1
ATOM 1353 O O . PRO A 1 177 ? -0.107 -5.887 10.399 1.00 98.31 177 PRO A O 1
ATOM 1356 N N . GLU A 1 178 ? 1.955 -5.025 10.129 1.00 98.31 178 GLU A N 1
ATOM 1357 C CA . GLU A 1 178 ? 1.956 -5.080 8.667 1.00 98.31 178 GLU A CA 1
ATOM 1358 C C . GLU A 1 178 ? 1.911 -6.522 8.143 1.00 98.31 178 GLU A C 1
ATOM 1360 O O . GLU A 1 178 ? 2.630 -7.402 8.621 1.00 98.31 178 GLU A O 1
ATOM 1365 N N . GLN A 1 179 ? 1.104 -6.740 7.105 1.00 98.56 179 GLN A N 1
ATOM 1366 C CA . GLN A 1 179 ? 1.036 -7.997 6.364 1.00 98.56 179 GLN A CA 1
ATOM 1367 C C . GLN A 1 179 ? 1.986 -7.930 5.160 1.00 98.56 179 GLN A C 1
ATOM 1369 O O . GLN A 1 179 ? 1.625 -7.396 4.116 1.00 98.56 179 GLN A O 1
ATOM 1374 N N . ARG A 1 180 ? 3.210 -8.456 5.326 1.00 98.25 180 ARG A N 1
ATOM 1375 C CA . ARG A 1 180 ? 4.317 -8.331 4.347 1.00 98.25 180 ARG A CA 1
ATOM 1376 C C . ARG A 1 180 ? 4.330 -9.363 3.219 1.00 98.25 180 ARG A C 1
ATOM 1378 O O . ARG A 1 180 ? 5.113 -9.238 2.281 1.00 98.25 180 ARG A O 1
ATOM 1385 N N . ILE A 1 181 ? 3.514 -10.408 3.324 1.00 98.50 181 ILE A N 1
ATOM 1386 C CA . ILE A 1 181 ? 3.360 -11.432 2.286 1.00 98.50 181 ILE A CA 1
ATOM 1387 C C . ILE A 1 181 ? 1.934 -11.313 1.759 1.00 98.50 181 ILE A C 1
ATOM 1389 O O . ILE A 1 181 ? 0.980 -11.521 2.509 1.00 98.50 181 ILE A O 1
ATOM 1393 N N . GLY A 1 182 ? 1.815 -10.958 0.483 1.00 98.00 182 GLY A N 1
ATOM 1394 C CA . GLY A 1 182 ? 0.547 -10.714 -0.193 1.00 98.00 182 GLY A CA 1
ATOM 1395 C C . GLY A 1 182 ? 0.198 -11.808 -1.197 1.00 98.00 182 GLY A C 1
ATOM 1396 O O . GLY A 1 182 ? 0.732 -12.922 -1.158 1.00 98.00 182 GLY A O 1
ATOM 1397 N N . LYS A 1 183 ? -0.711 -11.479 -2.114 1.00 98.06 183 LYS A N 1
ATOM 1398 C CA . LYS A 1 183 ? -1.002 -12.282 -3.308 1.00 98.06 183 LYS A CA 1
ATOM 1399 C C . LYS A 1 183 ? -0.168 -11.711 -4.459 1.00 98.06 183 LYS A C 1
ATOM 1401 O O . LYS A 1 183 ? -0.474 -10.629 -4.940 1.00 98.06 183 LYS A O 1
ATOM 1406 N N . SER A 1 184 ? 0.827 -12.474 -4.906 1.00 97.94 184 SER A N 1
ATOM 1407 C CA . SER A 1 184 ? 1.866 -12.073 -5.871 1.00 97.94 184 SER A CA 1
ATOM 1408 C C . SER A 1 184 ? 2.169 -13.183 -6.886 1.00 97.94 184 SER A C 1
ATOM 1410 O O . SER A 1 184 ? 3.303 -13.368 -7.334 1.00 97.94 184 SER A O 1
ATOM 1412 N N . ASN A 1 185 ? 1.182 -14.022 -7.207 1.00 96.62 185 ASN A N 1
ATOM 1413 C CA . ASN A 1 185 ? 1.396 -15.202 -8.046 1.00 96.62 185 ASN A CA 1
ATOM 1414 C C . ASN A 1 185 ? 1.689 -14.848 -9.515 1.00 96.62 185 ASN A C 1
ATOM 1416 O O . ASN A 1 185 ? 2.319 -15.642 -10.209 1.00 96.62 185 ASN A O 1
ATOM 1420 N N . GLU A 1 186 ? 1.329 -13.649 -9.970 1.00 97.06 186 GLU A N 1
ATOM 1421 C CA . GLU A 1 186 ? 1.785 -13.067 -11.237 1.00 97.06 186 GLU A CA 1
ATOM 1422 C C . GLU A 1 186 ? 3.323 -12.976 -11.344 1.00 97.06 186 GLU A C 1
ATOM 1424 O O . GLU A 1 186 ? 3.865 -12.979 -12.450 1.00 97.06 186 GLU A O 1
ATOM 1429 N N . HIS A 1 187 ? 4.041 -13.003 -10.216 1.00 98.06 187 HIS A N 1
ATOM 1430 C CA . HIS A 1 187 ? 5.504 -12.974 -10.135 1.00 98.06 187 HIS A CA 1
ATOM 1431 C C . HIS A 1 187 ? 6.141 -14.345 -9.839 1.00 98.06 187 HIS A C 1
ATOM 1433 O O . HIS A 1 187 ? 7.333 -14.418 -9.528 1.00 98.06 187 HIS A O 1
ATOM 1439 N N . SER A 1 188 ? 5.393 -15.454 -9.930 1.00 96.81 188 SER A N 1
ATOM 1440 C CA . SER A 1 188 ? 5.866 -16.783 -9.498 1.00 96.81 188 SER A CA 1
ATOM 1441 C C . SER A 1 188 ? 6.986 -17.386 -10.355 1.00 96.81 188 SER A C 1
ATOM 1443 O O . SER A 1 188 ? 7.608 -18.363 -9.944 1.00 96.81 188 SER A O 1
ATOM 1445 N N . ALA A 1 189 ? 7.236 -16.848 -11.553 1.00 97.06 189 ALA A N 1
ATOM 1446 C CA . ALA A 1 189 ? 8.332 -17.293 -12.417 1.00 97.06 189 ALA A CA 1
ATOM 1447 C C . ALA A 1 189 ? 9.715 -16.822 -11.932 1.00 97.06 189 ALA A C 1
ATOM 1449 O O . ALA A 1 189 ? 10.737 -17.287 -12.439 1.00 97.06 189 ALA A O 1
ATOM 1450 N N . PHE A 1 190 ? 9.758 -15.914 -10.955 1.00 97.94 190 PHE A N 1
ATOM 1451 C CA . PHE A 1 190 ? 10.979 -15.279 -10.482 1.00 97.94 190 PHE A CA 1
ATOM 1452 C C . PHE A 1 190 ? 11.332 -15.758 -9.068 1.00 97.94 190 PHE A C 1
ATOM 1454 O O . PHE A 1 190 ? 10.455 -15.861 -8.205 1.00 97.94 190 PHE A O 1
ATOM 1461 N N . PRO A 1 191 ? 12.615 -16.050 -8.791 1.00 97.31 191 PRO A N 1
ATOM 1462 C CA . PRO A 1 191 ? 13.040 -16.481 -7.467 1.00 97.31 191 PRO A CA 1
ATOM 1463 C C . PRO A 1 191 ? 12.894 -15.352 -6.438 1.00 97.31 191 PRO A C 1
ATOM 1465 O O . PRO A 1 191 ? 13.143 -14.187 -6.736 1.00 97.31 191 PRO A O 1
ATOM 1468 N N . GLY A 1 192 ? 12.556 -15.717 -5.199 1.00 97.06 192 GLY A N 1
ATOM 1469 C CA . GLY A 1 192 ? 12.463 -14.792 -4.062 1.00 97.06 192 GLY A CA 1
ATOM 1470 C C . GLY A 1 192 ? 11.048 -14.306 -3.740 1.00 97.06 192 GLY A C 1
ATOM 1471 O O . GLY A 1 192 ? 10.808 -13.918 -2.599 1.00 97.06 192 GLY A O 1
ATOM 1472 N N . THR A 1 193 ? 10.108 -14.392 -4.686 1.00 98.12 193 THR A N 1
ATOM 1473 C CA . THR A 1 193 ? 8.694 -14.067 -4.446 1.00 98.12 193 THR A CA 1
ATOM 1474 C C . THR A 1 193 ? 8.071 -15.032 -3.435 1.00 98.12 193 THR A C 1
ATOM 1476 O O . THR A 1 193 ? 8.143 -16.252 -3.598 1.00 98.12 193 THR A O 1
ATOM 1479 N N . LEU A 1 194 ? 7.415 -14.482 -2.412 1.00 98.38 194 LEU A N 1
ATOM 1480 C CA . LEU A 1 194 ? 6.573 -15.213 -1.470 1.00 98.38 194 LEU A CA 1
ATOM 1481 C C . LEU A 1 194 ? 5.125 -14.774 -1.697 1.00 98.38 194 LEU A C 1
ATOM 1483 O O . LEU A 1 194 ? 4.800 -13.605 -1.520 1.00 98.38 194 LEU A O 1
ATOM 1487 N N . SER A 1 195 ? 4.253 -15.712 -2.072 1.00 98.31 195 SER A N 1
ATOM 1488 C CA . SER A 1 195 ? 2.845 -15.424 -2.359 1.00 98.31 195 SER A CA 1
ATOM 1489 C C . SER A 1 195 ? 1.927 -16.335 -1.558 1.00 98.31 195 SER A C 1
ATOM 1491 O O . SER A 1 195 ? 2.122 -17.550 -1.510 1.00 98.31 195 SER A O 1
ATOM 1493 N N . LEU A 1 196 ? 0.873 -15.748 -1.000 1.00 98.38 196 LEU A N 1
ATOM 1494 C CA . LEU A 1 196 ? -0.296 -16.456 -0.490 1.00 98.38 196 LEU A CA 1
ATOM 1495 C C . LEU A 1 196 ? -1.344 -16.600 -1.598 1.00 98.38 196 LEU A C 1
ATOM 1497 O O . LEU A 1 196 ? -1.320 -15.867 -2.592 1.00 98.38 196 LEU A O 1
ATOM 1501 N N . SER A 1 197 ? -2.261 -17.557 -1.440 1.00 98.44 197 SER A N 1
ATOM 1502 C CA . SER A 1 197 ? -3.442 -17.627 -2.302 1.00 98.44 197 SER A CA 1
ATOM 1503 C C . SER A 1 197 ? -4.436 -16.526 -1.925 1.00 98.44 197 SER A C 1
ATOM 1505 O O . SER A 1 197 ? -4.416 -16.018 -0.798 1.00 98.44 197 SER A O 1
ATOM 1507 N N . ALA A 1 198 ? -5.332 -16.173 -2.849 1.00 98.31 198 ALA A N 1
ATOM 1508 C CA . ALA A 1 198 ? -6.388 -15.204 -2.568 1.00 98.31 198 ALA A CA 1
ATOM 1509 C C . ALA A 1 198 ? -7.278 -15.669 -1.402 1.00 98.31 198 ALA A C 1
ATOM 1511 O O . ALA A 1 198 ? -7.602 -14.874 -0.531 1.00 98.31 198 ALA A O 1
ATOM 1512 N N . GLU A 1 199 ? -7.597 -16.964 -1.325 1.00 98.56 199 GLU A N 1
ATOM 1513 C CA . GLU A 1 199 ? -8.410 -17.548 -0.255 1.00 98.56 199 GLU A CA 1
ATOM 1514 C C . GLU A 1 199 ? -7.726 -17.438 1.109 1.00 98.56 199 GLU A C 1
ATOM 1516 O O . GLU A 1 199 ? -8.358 -17.049 2.092 1.00 98.56 199 GLU A O 1
ATOM 1521 N N . THR A 1 200 ? -6.428 -17.756 1.182 1.00 98.62 200 THR A N 1
ATOM 1522 C CA . THR A 1 200 ? -5.658 -17.604 2.422 1.00 98.62 200 THR A CA 1
ATOM 1523 C C . THR A 1 200 ? -5.620 -16.146 2.859 1.00 98.62 200 THR A C 1
ATOM 1525 O O . THR A 1 200 ? -5.840 -15.862 4.035 1.00 98.62 200 THR A O 1
ATOM 1528 N N . LEU A 1 201 ? -5.384 -15.225 1.923 1.00 98.06 201 LEU A N 1
ATOM 1529 C CA . LEU A 1 201 ? -5.282 -13.801 2.214 1.00 98.06 201 LEU A CA 1
ATOM 1530 C C . LEU A 1 201 ? -6.626 -13.202 2.655 1.00 98.06 201 LEU A C 1
ATOM 1532 O O . LEU A 1 201 ? -6.680 -12.479 3.648 1.00 98.06 201 LEU A O 1
ATOM 1536 N N . THR A 1 202 ? -7.724 -13.570 1.984 1.00 98.75 202 THR A N 1
ATOM 1537 C CA . THR A 1 202 ? -9.088 -13.196 2.382 1.00 98.75 202 THR A CA 1
ATOM 1538 C C . THR A 1 202 ? -9.397 -13.668 3.799 1.00 98.75 202 THR A C 1
ATOM 1540 O O . THR A 1 202 ? -9.829 -12.860 4.618 1.00 98.75 202 THR A O 1
ATOM 1543 N N . ASN A 1 203 ? -9.151 -14.944 4.113 1.00 98.75 203 ASN A N 1
ATOM 1544 C CA . ASN A 1 203 ? -9.433 -15.486 5.444 1.00 98.75 203 ASN A CA 1
ATOM 1545 C C . ASN A 1 203 ? -8.580 -14.807 6.523 1.00 98.75 203 ASN A C 1
ATOM 1547 O O . ASN A 1 203 ? -9.112 -14.386 7.544 1.00 98.75 203 ASN A O 1
ATOM 1551 N N . LEU A 1 204 ? -7.284 -14.616 6.261 1.00 98.75 204 LEU A N 1
ATOM 1552 C CA . LEU A 1 204 ? -6.373 -13.940 7.183 1.00 98.75 204 LEU A CA 1
ATOM 1553 C C . LEU A 1 204 ? -6.843 -12.517 7.516 1.00 98.75 204 LEU A C 1
ATOM 1555 O O . LEU A 1 204 ? -6.901 -12.131 8.682 1.00 98.75 204 LEU A O 1
ATOM 1559 N N . TRP A 1 205 ? -7.182 -11.719 6.503 1.00 98.75 205 TRP A N 1
ATOM 1560 C CA . TRP A 1 205 ? -7.608 -10.337 6.728 1.00 98.75 205 TRP A CA 1
ATOM 1561 C C . TRP A 1 205 ? -9.001 -10.241 7.358 1.00 98.75 205 TRP A C 1
ATOM 1563 O O . TRP A 1 205 ? -9.251 -9.302 8.116 1.00 98.75 205 TRP A O 1
ATOM 1573 N N . LEU A 1 206 ? -9.885 -11.214 7.111 1.00 98.81 206 LEU A N 1
ATOM 1574 C CA . LEU A 1 206 ? -11.160 -11.319 7.821 1.00 98.81 206 LEU A CA 1
ATOM 1575 C C . LEU A 1 206 ? -10.957 -11.650 9.301 1.00 98.81 206 LEU A C 1
ATOM 1577 O O . LEU A 1 206 ? -11.527 -10.956 10.135 1.00 98.81 206 LEU A O 1
ATOM 1581 N N . ASP A 1 207 ? -10.087 -12.602 9.645 1.00 98.88 207 ASP A N 1
ATOM 1582 C CA . ASP A 1 207 ? -9.778 -12.940 11.044 1.00 98.88 207 ASP A CA 1
ATOM 1583 C C . ASP A 1 207 ? -9.202 -11.734 11.813 1.00 98.88 207 ASP A C 1
ATOM 1585 O O . ASP A 1 207 ? -9.520 -11.494 12.990 1.00 98.88 207 ASP A O 1
ATOM 1589 N N . ILE A 1 208 ? -8.374 -10.929 11.136 1.00 98.81 208 ILE A N 1
ATOM 1590 C CA . ILE A 1 208 ? -7.860 -9.661 11.668 1.00 98.81 208 ILE A CA 1
ATOM 1591 C C . ILE A 1 208 ? -9.006 -8.660 11.859 1.00 98.81 208 ILE A C 1
ATOM 1593 O O . ILE A 1 208 ? -9.136 -8.087 12.942 1.00 98.81 208 ILE A O 1
ATOM 1597 N N . GLY A 1 209 ? -9.857 -8.461 10.849 1.00 98.75 209 GLY A N 1
ATOM 1598 C CA . GLY A 1 209 ? -10.998 -7.546 10.924 1.00 98.75 209 GLY A CA 1
ATOM 1599 C C . GLY A 1 209 ? -12.011 -7.927 12.011 1.00 98.75 209 GLY A C 1
ATOM 1600 O O . GLY A 1 209 ? -12.444 -7.061 12.773 1.00 98.75 209 GLY A O 1
ATOM 1601 N N . ASP A 1 210 ? -12.307 -9.217 12.168 1.00 98.69 210 ASP A N 1
ATOM 1602 C CA . ASP A 1 210 ? -13.149 -9.769 13.234 1.00 98.69 210 ASP A CA 1
ATOM 1603 C C . ASP A 1 210 ? -12.545 -9.483 14.619 1.00 98.69 210 ASP A C 1
ATOM 1605 O O . ASP A 1 210 ? -13.249 -9.151 15.578 1.00 98.69 210 ASP A O 1
ATOM 1609 N N . SER A 1 211 ? -11.217 -9.566 14.732 1.00 98.44 211 SER A N 1
ATOM 1610 C CA . SER A 1 211 ? -10.493 -9.247 15.965 1.00 98.44 211 SER A CA 1
ATOM 1611 C C . SER A 1 211 ? -10.493 -7.750 16.280 1.00 98.44 211 SER A C 1
ATOM 1613 O O . SER A 1 211 ? -10.704 -7.373 17.434 1.00 98.44 211 SER A O 1
ATOM 1615 N N . VAL A 1 212 ? -10.337 -6.898 15.264 1.00 98.38 212 VAL A N 1
ATOM 1616 C CA . VAL A 1 212 ? -10.472 -5.438 15.381 1.00 98.38 212 VAL A CA 1
ATOM 1617 C C . VAL A 1 212 ? -11.883 -5.068 15.838 1.00 98.38 212 VAL A C 1
ATOM 1619 O O . VAL A 1 212 ? -12.046 -4.295 16.784 1.00 98.38 212 VAL A O 1
ATOM 1622 N N . TYR A 1 213 ? -12.911 -5.671 15.238 1.00 97.44 213 TYR A N 1
ATOM 1623 C CA . TYR A 1 213 ? -14.300 -5.441 15.624 1.00 97.44 213 TYR A CA 1
ATOM 1624 C C . TYR A 1 213 ? -14.582 -5.858 17.073 1.00 97.44 213 TYR A C 1
ATOM 1626 O O . TYR A 1 213 ? -15.186 -5.094 17.838 1.00 97.44 213 TYR A O 1
ATOM 1634 N N . ARG A 1 214 ? -14.098 -7.040 17.480 1.00 96.19 214 ARG A N 1
ATOM 1635 C CA . ARG A 1 214 ? -14.228 -7.557 18.852 1.00 96.19 214 ARG A CA 1
ATOM 1636 C C . ARG A 1 214 ? -13.569 -6.646 19.890 1.00 96.19 214 ARG A C 1
ATOM 1638 O O . ARG A 1 214 ? -14.049 -6.577 21.016 1.00 96.19 214 ARG A O 1
ATOM 1645 N N . ALA A 1 215 ? -12.520 -5.915 19.514 1.00 95.44 215 ALA A N 1
ATOM 1646 C CA . ALA A 1 215 ? -11.876 -4.915 20.367 1.00 95.44 215 ALA A CA 1
ATOM 1647 C C . ALA A 1 215 ? -12.660 -3.587 20.486 1.00 95.44 215 ALA A C 1
ATOM 1649 O O . ALA A 1 215 ? -12.188 -2.659 21.135 1.00 95.44 215 ALA A O 1
ATOM 1650 N N . GLY A 1 216 ? -13.842 -3.474 19.867 1.00 93.88 216 GLY A N 1
ATOM 1651 C CA . GLY A 1 216 ? -14.694 -2.280 19.933 1.00 93.88 216 GLY A CA 1
ATOM 1652 C C . GLY A 1 216 ? -14.468 -1.272 18.803 1.00 93.88 216 GLY A C 1
ATOM 1653 O O . GLY A 1 216 ? -15.187 -0.281 18.713 1.00 93.88 216 GLY A O 1
ATOM 1654 N N . VAL A 1 217 ? -13.527 -1.531 17.895 1.00 96.56 217 VAL A N 1
ATOM 1655 C CA . VAL A 1 217 ? -13.224 -0.641 16.768 1.00 96.56 217 VAL A CA 1
ATOM 1656 C C . VAL A 1 217 ? -14.250 -0.845 15.649 1.00 96.56 217 VAL A C 1
ATOM 1658 O O . VAL A 1 217 ? -14.678 -1.965 15.367 1.00 96.56 217 VAL A O 1
ATOM 1661 N N . ARG A 1 218 ? -14.689 0.247 15.015 1.00 97.19 218 ARG A N 1
ATOM 1662 C CA . ARG A 1 218 ? -15.750 0.236 13.983 1.00 97.19 218 ARG A CA 1
ATOM 1663 C C . ARG A 1 218 ? -15.329 0.852 12.649 1.00 97.19 218 ARG A C 1
ATOM 1665 O O . ARG A 1 218 ? -16.113 0.831 11.703 1.00 97.19 218 ARG A O 1
ATOM 1672 N N . LYS A 1 219 ? -14.106 1.378 12.564 1.00 98.44 219 LYS A N 1
ATOM 1673 C CA . LYS A 1 219 ? -13.513 1.960 11.356 1.00 98.44 219 LYS A CA 1
ATOM 1674 C C . LYS A 1 219 ? -12.190 1.240 11.072 1.00 98.44 219 LYS A C 1
ATOM 1676 O O . LYS A 1 219 ? -11.297 1.253 11.918 1.00 98.44 219 LYS A O 1
ATOM 1681 N N . LEU A 1 220 ? -12.082 0.591 9.914 1.00 98.81 220 LEU A N 1
ATOM 1682 C CA . LEU A 1 220 ? -10.888 -0.131 9.465 1.00 98.81 220 LEU A CA 1
ATOM 1683 C C . LEU A 1 220 ? -10.488 0.341 8.066 1.00 98.81 220 LEU A C 1
ATOM 1685 O O . LEU A 1 220 ? -11.312 0.354 7.156 1.00 98.81 220 LEU A O 1
ATOM 1689 N N . VAL A 1 221 ? -9.214 0.674 7.885 1.00 98.88 221 VAL A N 1
ATOM 1690 C CA . VAL A 1 221 ? -8.621 1.005 6.586 1.00 98.88 221 VAL A CA 1
ATOM 1691 C C . VAL A 1 221 ? -7.591 -0.063 6.237 1.00 98.88 221 VAL A C 1
ATOM 1693 O O . VAL A 1 221 ? -6.592 -0.197 6.937 1.00 98.88 221 VAL A O 1
ATOM 1696 N N . LEU A 1 222 ? -7.811 -0.818 5.163 1.00 98.88 222 LEU A N 1
ATOM 1697 C CA . LEU A 1 222 ? -6.778 -1.648 4.552 1.00 98.88 222 LEU A CA 1
ATOM 1698 C C . LEU A 1 222 ? -5.952 -0.746 3.628 1.00 98.88 222 LEU A C 1
ATOM 1700 O O . LEU A 1 222 ? -6.482 -0.238 2.638 1.00 98.88 222 LEU A O 1
ATOM 1704 N N . PHE A 1 223 ? -4.685 -0.518 3.975 1.00 98.88 223 PHE A N 1
ATOM 1705 C CA . PHE A 1 223 ? -3.784 0.381 3.255 1.00 98.88 223 PHE A CA 1
ATOM 1706 C C . PHE A 1 223 ? -2.724 -0.411 2.488 1.00 98.88 223 PHE A C 1
ATOM 1708 O O . PHE A 1 223 ? -1.851 -1.042 3.086 1.00 98.88 223 PHE A O 1
ATOM 1715 N N . ASN A 1 224 ? -2.818 -0.374 1.164 1.00 98.81 224 ASN A N 1
ATOM 1716 C CA . ASN A 1 224 ? -2.107 -1.257 0.257 1.00 98.81 224 ASN A CA 1
ATOM 1717 C C . ASN A 1 224 ? -1.032 -0.565 -0.574 1.00 98.81 224 ASN A C 1
ATOM 1719 O O . ASN A 1 224 ? -1.203 0.574 -1.022 1.00 98.81 224 ASN A O 1
ATOM 1723 N N . SER A 1 225 ? 0.039 -1.311 -0.833 1.00 98.56 225 SER A N 1
ATOM 1724 C CA . SER A 1 225 ? 1.125 -0.921 -1.730 1.00 98.56 225 SER A CA 1
ATOM 1725 C C . SER A 1 225 ? 1.405 -1.861 -2.889 1.00 98.56 225 SER A C 1
ATOM 1727 O O . SER A 1 225 ? 2.229 -1.496 -3.712 1.00 98.56 225 SER A O 1
ATOM 1729 N N . HIS A 1 226 ? 0.679 -2.975 -3.005 1.00 98.31 226 HIS A N 1
ATOM 1730 C CA . HIS A 1 226 ? 0.893 -3.986 -4.041 1.00 98.31 226 HIS A CA 1
ATOM 1731 C C . HIS A 1 226 ? -0.241 -4.035 -5.082 1.00 98.31 226 HIS A C 1
ATOM 1733 O O . HIS A 1 226 ? -1.419 -4.106 -4.721 1.00 98.31 226 HIS A O 1
ATOM 1739 N N . GLY A 1 227 ? 0.082 -4.066 -6.375 1.00 95.88 227 GLY A N 1
ATOM 1740 C CA . GLY A 1 227 ? -0.894 -4.113 -7.473 1.00 95.88 227 GLY A CA 1
ATOM 1741 C C . GLY A 1 227 ? -1.728 -5.401 -7.561 1.00 95.88 227 GLY A C 1
ATOM 1742 O O . GLY A 1 227 ? -2.859 -5.367 -8.047 1.00 95.88 227 GLY A O 1
ATOM 1743 N N . GLY A 1 228 ? -1.230 -6.531 -7.049 1.00 94.88 228 GLY A N 1
ATOM 1744 C CA . GLY A 1 228 ? -1.832 -7.857 -7.261 1.00 94.88 228 GLY A CA 1
ATOM 1745 C C . GLY A 1 228 ? -3.033 -8.220 -6.384 1.00 94.88 228 GLY A C 1
ATOM 1746 O O . GLY A 1 228 ? -3.709 -9.220 -6.655 1.00 94.88 228 GLY A O 1
ATOM 1747 N N . GLN A 1 229 ? -3.304 -7.431 -5.339 1.00 97.06 229 GLN A N 1
ATOM 1748 C CA . GLN A 1 229 ? -4.289 -7.718 -4.286 1.00 97.06 229 GLN A CA 1
ATOM 1749 C C . GLN A 1 229 ? -5.449 -6.717 -4.038 1.00 97.06 229 GLN A C 1
ATOM 1751 O O . GLN A 1 229 ? -6.246 -7.004 -3.136 1.00 97.06 229 GLN A O 1
ATOM 1756 N N . PRO A 1 230 ? -5.657 -5.607 -4.785 1.00 96.75 230 PRO A N 1
ATOM 1757 C CA . PRO A 1 230 ? -6.811 -4.723 -4.575 1.00 96.75 230 PRO A CA 1
ATOM 1758 C C . PRO A 1 230 ? -8.170 -5.441 -4.589 1.00 96.75 230 PRO A C 1
ATOM 1760 O O . PRO A 1 230 ? -9.024 -5.170 -3.751 1.00 96.75 230 PRO A O 1
ATOM 1763 N N . GLN A 1 231 ? -8.361 -6.423 -5.475 1.00 95.88 231 GLN A N 1
ATOM 1764 C CA . GLN A 1 231 ? -9.625 -7.161 -5.595 1.00 95.88 231 GLN A CA 1
ATOM 1765 C C . GLN A 1 231 ? -9.910 -8.016 -4.351 1.00 95.88 231 GLN A C 1
ATOM 1767 O O . GLN A 1 231 ? -11.063 -8.177 -3.953 1.00 95.88 231 GLN A O 1
ATOM 1772 N N . VAL A 1 232 ? -8.862 -8.544 -3.710 1.00 98.31 232 VAL A N 1
ATOM 1773 C CA . VAL A 1 232 ? -8.981 -9.269 -2.437 1.00 98.31 232 VAL A CA 1
ATOM 1774 C C . VAL A 1 232 ? -9.413 -8.307 -1.332 1.00 98.31 232 VAL A C 1
ATOM 1776 O O . VAL A 1 232 ? -10.292 -8.639 -0.536 1.00 98.31 232 VAL A O 1
ATOM 1779 N N . MET A 1 233 ? -8.848 -7.096 -1.301 1.00 98.44 233 MET A N 1
ATOM 1780 C CA . MET A 1 233 ? -9.226 -6.077 -0.319 1.00 98.44 233 MET A CA 1
ATOM 1781 C C . MET A 1 233 ? -10.678 -5.635 -0.479 1.00 98.44 233 MET A C 1
ATOM 1783 O O . MET A 1 233 ? -11.365 -5.473 0.526 1.00 98.44 233 MET A O 1
ATOM 1787 N N . ASP A 1 234 ? -11.160 -5.474 -1.713 1.00 98.12 234 ASP A N 1
ATOM 1788 C CA . ASP A 1 234 ? -12.553 -5.104 -1.985 1.00 98.12 234 ASP A CA 1
ATOM 1789 C C . ASP A 1 234 ? -13.534 -6.154 -1.445 1.00 98.12 234 ASP A C 1
ATOM 1791 O O . ASP A 1 234 ? -14.542 -5.807 -0.817 1.00 98.12 234 ASP A O 1
ATOM 1795 N N . ILE A 1 235 ? -13.215 -7.442 -1.635 1.00 98.62 235 ILE A N 1
ATOM 1796 C CA . ILE A 1 235 ? -13.979 -8.561 -1.066 1.00 98.62 235 ILE A CA 1
ATOM 1797 C C . ILE A 1 235 ? -13.980 -8.465 0.462 1.00 98.62 235 ILE A C 1
ATOM 1799 O O . ILE A 1 235 ? -15.048 -8.456 1.074 1.00 98.62 235 ILE A O 1
ATOM 1803 N N . VAL A 1 236 ? -12.806 -8.330 1.083 1.00 98.75 236 VAL A N 1
ATOM 1804 C CA . VAL A 1 236 ? -12.675 -8.271 2.548 1.00 98.75 236 VAL A CA 1
ATOM 1805 C C . VAL A 1 236 ? -13.412 -7.068 3.135 1.00 98.75 236 VAL A C 1
ATOM 1807 O O . VAL A 1 236 ? -14.161 -7.218 4.100 1.00 98.75 236 VAL A O 1
ATOM 1810 N N . ALA A 1 237 ? -13.265 -5.881 2.549 1.00 98.56 237 ALA A N 1
ATOM 1811 C CA . ALA A 1 237 ? -13.945 -4.679 3.017 1.00 98.56 237 ALA A CA 1
ATOM 1812 C C . ALA A 1 237 ? -15.472 -4.835 2.945 1.00 98.56 237 ALA A C 1
ATOM 1814 O O . ALA A 1 237 ? -16.189 -4.464 3.881 1.00 98.56 237 ALA A O 1
ATOM 1815 N N . ARG A 1 238 ? -15.991 -5.433 1.864 1.00 98.25 238 ARG A N 1
ATOM 1816 C CA . ARG A 1 238 ? -17.426 -5.706 1.733 1.00 98.25 238 ARG A CA 1
ATOM 1817 C C . ARG A 1 238 ? -17.909 -6.728 2.758 1.00 98.25 238 ARG A C 1
ATOM 1819 O O . ARG A 1 238 ? -18.943 -6.497 3.380 1.00 98.25 238 ARG A O 1
ATOM 1826 N N . GLU A 1 239 ? -17.170 -7.813 2.945 1.00 98.38 239 GLU A N 1
ATOM 1827 C CA . GLU A 1 239 ? -17.488 -8.864 3.913 1.00 98.38 239 GLU A CA 1
ATOM 1828 C C . GLU A 1 239 ? -17.527 -8.321 5.343 1.00 98.38 239 GLU A C 1
ATOM 1830 O O . GLU A 1 239 ? -18.509 -8.522 6.053 1.00 98.38 239 GLU A O 1
ATOM 1835 N N . LEU A 1 240 ? -16.521 -7.544 5.751 1.00 98.12 240 LEU A N 1
ATOM 1836 C CA . LEU A 1 240 ? -16.490 -6.906 7.068 1.00 98.12 240 LEU A CA 1
ATOM 1837 C C . LEU A 1 240 ? -17.661 -5.943 7.266 1.00 98.12 240 LEU A C 1
ATOM 1839 O O . LEU A 1 240 ? -18.276 -5.910 8.334 1.00 98.12 240 LEU A O 1
ATOM 1843 N N . ARG A 1 241 ? -18.034 -5.195 6.223 1.00 96.81 241 ARG A N 1
ATOM 1844 C CA . ARG A 1 241 ? -19.231 -4.356 6.269 1.00 96.81 241 ARG A CA 1
ATOM 1845 C C . ARG A 1 241 ? -20.504 -5.185 6.465 1.00 96.81 241 ARG A C 1
ATOM 1847 O O . ARG A 1 241 ? -21.363 -4.773 7.242 1.00 96.81 241 ARG A O 1
ATOM 1854 N N . VAL A 1 242 ? -20.649 -6.307 5.762 1.00 96.56 242 VAL A N 1
ATOM 1855 C CA . VAL A 1 242 ? -21.827 -7.185 5.864 1.00 96.56 242 VAL A CA 1
ATOM 1856 C C . VAL A 1 242 ? -21.909 -7.842 7.242 1.00 96.56 242 VAL A C 1
ATOM 1858 O O . VAL A 1 242 ? -22.983 -7.849 7.836 1.00 96.56 242 VAL A O 1
ATOM 1861 N N . ARG A 1 243 ? -20.789 -8.352 7.765 1.00 95.94 243 ARG A N 1
ATOM 1862 C CA . ARG A 1 243 ? -20.730 -9.073 9.047 1.00 95.94 243 ARG A CA 1
ATOM 1863 C C . ARG A 1 243 ? -20.925 -8.159 10.251 1.00 95.94 243 ARG A C 1
ATOM 1865 O O . ARG A 1 243 ? -21.640 -8.516 11.179 1.00 95.94 243 ARG A O 1
ATOM 1872 N N . HIS A 1 244 ? -20.298 -6.982 10.219 1.00 96.00 244 HIS A N 1
ATOM 1873 C CA . HIS A 1 244 ? -20.106 -6.155 11.415 1.00 96.00 244 HIS A CA 1
ATOM 1874 C C . HIS A 1 244 ? -20.746 -4.772 11.343 1.00 96.00 244 HIS A C 1
ATOM 1876 O O . HIS A 1 244 ? -20.680 -4.011 12.309 1.00 96.00 244 HIS A O 1
ATOM 1882 N N . GLY A 1 245 ? -21.298 -4.386 10.190 1.00 95.69 245 GLY A N 1
ATOM 1883 C CA . GLY A 1 245 ? -21.802 -3.028 9.966 1.00 95.69 245 GLY A CA 1
ATOM 1884 C C . GLY A 1 245 ? -20.713 -1.947 10.008 1.00 95.69 245 GLY A C 1
ATOM 1885 O O . GLY A 1 245 ? -21.032 -0.761 10.017 1.00 95.69 245 GLY A O 1
ATOM 1886 N N . MET A 1 246 ? -19.437 -2.337 10.033 1.00 95.31 246 MET A N 1
ATOM 1887 C CA . MET A 1 246 ? -18.310 -1.426 10.206 1.00 95.31 246 MET A CA 1
ATOM 1888 C C . MET A 1 246 ? -18.009 -0.621 8.935 1.00 95.31 246 MET A C 1
ATOM 1890 O O . MET A 1 246 ? -18.307 -1.056 7.819 1.00 95.31 246 MET A O 1
ATOM 1894 N N . LEU A 1 247 ? -17.374 0.541 9.094 1.00 98.25 247 LEU A N 1
ATOM 1895 C CA . LEU A 1 247 ? -16.771 1.256 7.973 1.00 98.25 247 LEU A CA 1
ATOM 1896 C C . LEU A 1 247 ? -15.434 0.589 7.638 1.00 98.25 247 LEU A C 1
ATOM 1898 O O . LEU A 1 247 ? -14.434 0.838 8.306 1.00 98.25 247 LEU A O 1
ATOM 1902 N N . ALA A 1 248 ? -15.430 -0.269 6.622 1.00 98.31 248 ALA A N 1
ATOM 1903 C CA . ALA A 1 248 ? -14.218 -0.862 6.072 1.00 98.31 248 ALA A CA 1
ATOM 1904 C C . ALA A 1 248 ? -13.861 -0.177 4.745 1.00 98.31 248 ALA A C 1
ATOM 1906 O O . ALA A 1 248 ? -14.689 -0.112 3.834 1.00 98.31 248 ALA A O 1
ATOM 1907 N N . VAL A 1 249 ? -12.640 0.343 4.650 1.00 98.50 249 VAL A N 1
ATOM 1908 C CA . VAL A 1 249 ? -12.119 1.071 3.488 1.00 98.50 249 VAL A CA 1
ATOM 1909 C C . VAL A 1 249 ? -10.953 0.288 2.902 1.00 98.50 249 VAL A C 1
ATOM 1911 O O . VAL A 1 249 ? -10.003 -0.020 3.615 1.00 98.50 249 VAL A O 1
ATOM 1914 N N . ALA A 1 250 ? -11.016 -0.018 1.609 1.00 98.38 250 ALA A N 1
ATOM 1915 C CA . ALA A 1 250 ? -9.901 -0.565 0.847 1.00 98.38 250 ALA A CA 1
ATOM 1916 C C . ALA A 1 250 ? -9.232 0.570 0.063 1.00 98.38 250 ALA A C 1
ATOM 1918 O O . ALA A 1 250 ? -9.891 1.264 -0.711 1.00 98.38 250 ALA A O 1
ATOM 1919 N N . LEU A 1 251 ? -7.935 0.779 0.281 1.00 97.38 251 LEU A N 1
ATOM 1920 C CA . LEU A 1 251 ? -7.158 1.816 -0.388 1.00 97.38 251 LEU A CA 1
ATOM 1921 C C . LEU A 1 251 ? -5.818 1.253 -0.845 1.00 97.38 251 LEU A C 1
ATOM 1923 O O . LEU A 1 251 ? -5.044 0.778 -0.022 1.00 97.38 251 LEU A O 1
ATOM 1927 N N . SER A 1 252 ? -5.488 1.443 -2.118 1.00 98.25 252 SER A N 1
ATOM 1928 C CA . SER A 1 252 ? -4.105 1.339 -2.597 1.00 98.25 252 SER A CA 1
ATOM 1929 C C . SER A 1 252 ? -3.520 2.736 -2.778 1.00 98.25 252 SER A C 1
ATOM 1931 O O . SER A 1 252 ? -4.215 3.600 -3.314 1.00 98.25 252 SER A O 1
ATOM 1933 N N . TRP A 1 253 ? -2.276 2.985 -2.352 1.00 98.12 253 TRP A N 1
ATOM 1934 C CA . TRP A 1 253 ? -1.703 4.344 -2.369 1.00 98.12 253 TRP A CA 1
ATOM 1935 C C . TRP A 1 253 ? -1.693 4.971 -3.771 1.00 98.12 253 TRP A C 1
ATOM 1937 O O . TRP A 1 253 ? -1.931 6.169 -3.907 1.00 98.12 253 TRP A O 1
ATOM 1947 N N . PHE A 1 254 ? -1.502 4.162 -4.818 1.00 94.81 254 PHE A N 1
ATOM 1948 C CA . PHE A 1 254 ? -1.538 4.606 -6.214 1.00 94.81 254 PHE A CA 1
ATOM 1949 C C . PHE A 1 254 ? -2.935 5.075 -6.665 1.00 94.81 254 PHE A C 1
ATOM 1951 O O . PHE A 1 254 ? -3.062 5.797 -7.652 1.00 94.81 254 PHE A O 1
ATOM 1958 N N . GLY A 1 255 ? -3.992 4.754 -5.910 1.00 94.06 255 GLY A N 1
ATOM 1959 C CA . GLY A 1 255 ? -5.340 5.293 -6.106 1.00 94.06 255 GLY A CA 1
ATOM 1960 C C . GLY A 1 255 ? -5.459 6.794 -5.814 1.00 94.06 255 GLY A C 1
ATOM 1961 O O . GLY A 1 255 ? -6.420 7.423 -6.252 1.00 94.06 255 GLY A O 1
ATOM 1962 N N . PHE A 1 256 ? -4.478 7.392 -5.129 1.00 95.56 256 PHE A N 1
ATOM 1963 C CA . PHE A 1 256 ? -4.407 8.841 -4.925 1.00 95.56 256 PHE A CA 1
ATOM 1964 C C . PHE A 1 256 ? -3.923 9.621 -6.152 1.00 95.56 256 PHE A C 1
ATOM 1966 O O . PHE A 1 256 ? -3.998 10.852 -6.167 1.00 95.56 256 PHE A O 1
ATOM 1973 N N . GLY A 1 257 ? -3.459 8.914 -7.184 1.00 94.44 257 GLY A N 1
ATOM 1974 C CA . GLY A 1 257 ? -2.755 9.514 -8.303 1.00 94.44 257 GLY A CA 1
ATOM 1975 C C . GLY A 1 257 ? -1.322 9.894 -7.936 1.00 94.44 257 GLY A C 1
ATOM 1976 O O . GLY A 1 257 ? -0.775 9.483 -6.912 1.00 94.44 257 GLY A O 1
ATOM 1977 N N . LEU A 1 258 ? -0.702 10.666 -8.821 1.00 95.19 258 LEU A N 1
ATOM 1978 C CA . LEU A 1 258 ? 0.696 11.065 -8.724 1.00 95.19 258 LEU A CA 1
ATOM 1979 C C . LEU A 1 258 ? 0.792 12.595 -8.741 1.00 95.19 258 LEU A C 1
ATOM 1981 O O . LEU A 1 258 ? -0.060 13.250 -9.347 1.00 95.19 258 LEU A O 1
ATOM 1985 N N . PRO A 1 259 ? 1.826 13.182 -8.116 1.00 94.44 259 PRO A N 1
ATOM 1986 C CA . PRO A 1 259 ? 2.080 14.606 -8.246 1.00 94.44 259 PRO A CA 1
ATOM 1987 C C . PRO A 1 259 ? 2.342 14.977 -9.713 1.00 94.44 259 PRO A C 1
ATOM 1989 O O . PRO A 1 259 ? 3.069 14.277 -10.427 1.00 94.44 259 PRO A O 1
ATOM 1992 N N . ASP A 1 260 ? 1.755 16.091 -10.156 1.00 90.81 260 ASP A N 1
ATOM 1993 C CA . ASP A 1 260 ? 1.857 16.557 -11.540 1.00 90.81 260 ASP A CA 1
ATOM 1994 C C . ASP A 1 260 ? 3.319 16.692 -11.981 1.00 90.81 260 ASP A C 1
ATOM 1996 O O . ASP A 1 260 ? 4.147 17.307 -11.309 1.00 90.81 260 ASP A O 1
ATOM 2000 N N . GLY A 1 261 ? 3.636 16.110 -13.138 1.00 90.88 261 GLY A N 1
ATOM 2001 C CA . GLY A 1 261 ? 4.971 16.179 -13.732 1.00 90.88 261 GLY A CA 1
ATOM 2002 C C . GLY A 1 261 ? 6.051 15.350 -13.028 1.00 90.88 261 GLY A C 1
ATOM 2003 O O . GLY A 1 261 ? 7.201 15.414 -13.457 1.00 90.88 261 GLY A O 1
ATOM 2004 N N . ALA A 1 262 ? 5.722 14.563 -11.996 1.00 92.69 262 ALA A N 1
ATOM 2005 C CA . ALA A 1 262 ? 6.710 13.737 -11.299 1.00 92.69 262 ALA A CA 1
ATOM 2006 C C . ALA A 1 262 ? 7.317 12.645 -12.192 1.00 92.69 262 ALA A C 1
ATOM 2008 O O . ALA A 1 262 ? 8.516 12.384 -12.115 1.00 92.69 262 ALA A O 1
ATOM 2009 N N . VAL A 1 263 ? 6.490 12.050 -13.056 1.00 95.25 263 VAL A N 1
ATOM 2010 C CA . VAL A 1 263 ? 6.882 11.051 -14.059 1.00 95.25 263 VAL A CA 1
ATOM 2011 C C . VAL A 1 263 ? 6.106 11.267 -15.358 1.00 95.25 263 VAL A C 1
ATOM 2013 O O . VAL A 1 263 ? 5.014 11.850 -15.368 1.00 95.25 263 VAL A O 1
ATOM 2016 N N . SER A 1 264 ? 6.666 10.796 -16.473 1.00 96.19 264 SER A N 1
ATOM 2017 C CA . SER A 1 264 ? 6.042 10.946 -17.791 1.00 96.19 264 SER A CA 1
ATOM 2018 C C . SER A 1 264 ? 4.716 10.180 -17.886 1.00 96.19 264 SER A C 1
ATOM 2020 O O . SER A 1 264 ? 4.530 9.155 -17.240 1.00 96.19 264 SER A O 1
ATOM 2022 N N . ARG A 1 265 ? 3.792 10.616 -18.755 1.00 93.50 265 ARG A N 1
ATOM 2023 C CA . ARG A 1 265 ? 2.550 9.859 -19.010 1.00 93.50 265 ARG A CA 1
ATOM 2024 C C . ARG A 1 265 ? 2.824 8.446 -19.537 1.00 93.50 265 ARG A C 1
ATOM 2026 O O . ARG A 1 265 ? 2.023 7.553 -19.296 1.00 93.50 265 ARG A O 1
ATOM 2033 N N . HIS A 1 266 ? 3.918 8.261 -20.276 1.00 94.62 266 HIS A N 1
ATOM 2034 C CA . HIS A 1 266 ? 4.332 6.940 -20.742 1.00 94.62 266 HIS A CA 1
ATOM 2035 C C . HIS A 1 266 ? 4.638 6.033 -19.548 1.00 94.62 266 HIS A C 1
ATOM 2037 O O . HIS A 1 266 ? 4.089 4.942 -19.456 1.00 94.62 266 HIS A O 1
ATOM 2043 N N . GLU A 1 267 ? 5.434 6.528 -18.604 1.00 96.06 267 GLU A N 1
ATOM 2044 C CA . GLU A 1 267 ? 5.789 5.790 -17.394 1.00 96.06 267 GLU A CA 1
ATOM 2045 C C . GLU A 1 267 ? 4.559 5.466 -16.545 1.00 96.06 267 GLU A C 1
ATOM 2047 O O . GLU A 1 267 ? 4.389 4.335 -16.122 1.00 96.06 267 GLU A O 1
ATOM 2052 N N . GLN A 1 268 ? 3.625 6.404 -16.385 1.00 93.62 268 GLN A N 1
ATOM 2053 C CA . GLN A 1 268 ? 2.379 6.142 -15.646 1.00 93.62 268 GLN A CA 1
ATOM 2054 C C . GLN A 1 268 ? 1.525 5.024 -16.259 1.00 93.62 268 GLN A C 1
ATOM 2056 O O . GLN A 1 268 ? 0.717 4.420 -15.563 1.00 93.62 268 GLN A O 1
ATOM 2061 N N . LEU A 1 269 ? 1.643 4.793 -17.569 1.00 91.56 269 LEU A N 1
ATOM 2062 C CA . LEU A 1 269 ? 0.855 3.792 -18.287 1.00 91.56 269 LEU A CA 1
ATOM 2063 C C . LEU A 1 269 ? 1.558 2.439 -18.403 1.00 91.56 269 LEU A C 1
ATOM 2065 O O . LEU A 1 269 ? 0.881 1.422 -18.534 1.00 91.56 269 LEU A O 1
ATOM 2069 N N . HIS A 1 270 ? 2.889 2.434 -18.434 1.00 94.62 270 HIS A N 1
ATOM 2070 C CA . HIS A 1 270 ? 3.681 1.254 -18.781 1.00 94.62 270 HIS A CA 1
ATOM 2071 C C . HIS A 1 270 ? 4.664 0.841 -17.681 1.00 94.62 270 HIS A C 1
ATOM 2073 O O . HIS A 1 270 ? 4.989 -0.338 -17.578 1.00 94.62 270 HIS A O 1
ATOM 2079 N N . GLY A 1 271 ? 5.093 1.777 -16.837 1.00 94.50 271 GLY A N 1
ATOM 2080 C CA . GLY A 1 271 ? 6.021 1.577 -15.728 1.00 94.50 271 GLY A CA 1
ATOM 2081 C C . GLY A 1 271 ? 5.354 1.063 -14.458 1.00 94.50 271 GLY A C 1
ATOM 2082 O O . GLY A 1 271 ? 5.506 1.651 -13.391 1.00 94.50 271 GLY A O 1
ATOM 2083 N N . ILE A 1 272 ? 4.556 0.005 -14.595 1.00 92.44 272 ILE A N 1
ATOM 2084 C CA . ILE A 1 272 ? 3.661 -0.484 -13.537 1.00 92.44 272 ILE A CA 1
ATOM 2085 C C . ILE A 1 272 ? 4.368 -1.320 -12.462 1.00 92.44 272 ILE A C 1
ATOM 2087 O O . ILE A 1 272 ? 3.743 -1.618 -11.454 1.00 92.44 272 ILE A O 1
ATOM 2091 N N . HIS A 1 273 ? 5.632 -1.719 -12.677 1.00 97.94 273 HIS A N 1
ATOM 2092 C CA . HIS A 1 273 ? 6.339 -2.645 -11.783 1.00 97.94 273 HIS A CA 1
ATOM 2093 C C . HIS A 1 273 ? 7.862 -2.505 -11.851 1.00 97.94 273 HIS A C 1
ATOM 2095 O O . HIS A 1 273 ? 8.468 -2.756 -12.887 1.00 97.94 273 HIS A O 1
ATOM 2101 N N . GLY A 1 274 ? 8.530 -2.135 -10.766 1.00 98.00 274 GLY A N 1
ATOM 2102 C CA . GLY A 1 274 ? 9.980 -1.927 -10.701 1.00 98.00 274 GLY A CA 1
ATOM 2103 C C . GLY A 1 274 ? 10.505 -0.773 -11.569 1.00 98.00 274 GLY A C 1
ATOM 2104 O O . GLY A 1 274 ? 11.718 -0.656 -11.755 1.00 98.00 274 GLY A O 1
ATOM 2105 N N . GLY A 1 275 ? 9.615 0.062 -12.110 1.00 98.19 275 GLY A N 1
ATOM 2106 C CA . GLY A 1 275 ? 9.930 1.190 -12.987 1.00 98.19 275 GLY A CA 1
ATOM 2107 C C . GLY A 1 275 ? 10.466 2.420 -12.249 1.00 98.19 275 GLY A C 1
ATOM 2108 O O . GLY A 1 275 ? 10.961 2.354 -11.118 1.00 98.19 275 GLY A O 1
ATOM 2109 N N . GLU A 1 276 ? 10.361 3.579 -12.892 1.00 98.56 276 GLU A N 1
ATOM 2110 C CA . GLU A 1 276 ? 10.839 4.877 -12.411 1.00 98.56 276 GLU A CA 1
ATOM 2111 C C . GLU A 1 276 ? 10.233 5.244 -11.050 1.00 98.56 276 GLU A C 1
ATOM 2113 O O . GLU A 1 276 ? 10.939 5.754 -10.177 1.00 98.56 276 GLU A O 1
ATOM 2118 N N . ILE A 1 277 ? 8.935 4.976 -10.859 1.00 98.62 277 ILE A N 1
ATOM 2119 C CA . ILE A 1 277 ? 8.159 5.363 -9.672 1.00 98.62 277 ILE A CA 1
ATOM 2120 C C . ILE A 1 277 ? 8.708 4.665 -8.423 1.00 98.62 277 ILE A C 1
ATOM 2122 O O . ILE A 1 277 ? 9.202 5.320 -7.502 1.00 98.62 277 ILE A O 1
ATOM 2126 N N . GLU A 1 278 ? 8.679 3.336 -8.406 1.00 98.75 278 GLU A N 1
ATOM 2127 C CA . GLU A 1 278 ? 9.086 2.539 -7.246 1.00 98.75 278 GLU A CA 1
ATOM 2128 C C . GLU A 1 278 ? 10.585 2.628 -6.995 1.00 98.75 278 GLU A C 1
ATOM 2130 O O . GLU A 1 278 ? 11.020 2.764 -5.850 1.00 98.75 278 GLU A O 1
ATOM 2135 N N . THR A 1 279 ? 11.385 2.650 -8.065 1.00 98.88 279 THR A N 1
ATOM 2136 C CA . THR A 1 279 ? 12.831 2.843 -7.945 1.00 98.88 279 THR A CA 1
ATOM 2137 C C . THR A 1 279 ? 13.143 4.197 -7.308 1.00 98.88 279 THR A C 1
ATOM 2139 O O . THR A 1 279 ? 13.980 4.273 -6.408 1.00 98.88 279 THR A O 1
ATOM 2142 N N . SER A 1 280 ? 12.433 5.262 -7.698 1.00 98.88 280 SER A N 1
ATOM 2143 C CA . SER A 1 280 ? 12.604 6.592 -7.100 1.00 98.88 280 SER A CA 1
ATOM 2144 C C . SER A 1 280 ? 12.233 6.584 -5.619 1.00 98.88 280 SER A C 1
ATOM 2146 O O . SER A 1 280 ? 13.000 7.071 -4.786 1.00 98.88 280 SER A O 1
ATOM 2148 N N . MET A 1 281 ? 11.087 5.995 -5.266 1.00 98.88 281 MET A N 1
ATOM 2149 C CA . MET A 1 281 ? 10.644 5.879 -3.871 1.00 98.88 281 MET A CA 1
ATOM 2150 C C . MET A 1 281 ? 11.642 5.084 -3.027 1.00 98.88 281 MET A C 1
ATOM 2152 O O . MET A 1 281 ? 11.989 5.504 -1.926 1.00 98.88 281 MET A O 1
ATOM 2156 N N . MET A 1 282 ? 12.196 3.998 -3.561 1.00 98.88 282 MET A N 1
ATOM 2157 C CA . MET A 1 282 ? 13.209 3.197 -2.875 1.00 98.88 282 MET A CA 1
ATOM 2158 C C . MET A 1 282 ? 14.554 3.912 -2.729 1.00 98.88 282 MET A C 1
ATOM 2160 O O . MET A 1 282 ? 15.198 3.769 -1.690 1.00 98.88 282 MET A O 1
ATOM 2164 N N . LEU A 1 283 ? 14.965 4.731 -3.702 1.00 98.88 283 LEU A N 1
ATOM 2165 C CA . LEU A 1 283 ? 16.143 5.598 -3.564 1.00 98.88 283 LEU A CA 1
ATOM 2166 C C . LEU A 1 283 ? 15.980 6.616 -2.430 1.00 98.88 283 LEU A C 1
ATOM 2168 O O . LEU A 1 283 ? 16.960 6.962 -1.776 1.00 98.88 283 LEU A O 1
ATOM 2172 N N . HIS A 1 284 ? 14.756 7.079 -2.176 1.00 98.81 284 HIS A N 1
ATOM 2173 C CA . HIS A 1 284 ? 14.462 7.948 -1.042 1.00 98.81 284 HIS A CA 1
ATOM 2174 C C . HIS A 1 284 ? 14.416 7.181 0.290 1.00 98.81 284 HIS A C 1
ATOM 2176 O O . HIS A 1 284 ? 15.038 7.601 1.264 1.00 98.81 284 HIS A O 1
ATOM 2182 N N . LEU A 1 285 ? 13.695 6.058 0.337 1.00 98.81 285 LEU A N 1
ATOM 2183 C CA . LEU A 1 285 ? 13.369 5.351 1.579 1.00 98.81 285 LEU A CA 1
ATOM 2184 C C . LEU A 1 285 ? 14.481 4.413 2.064 1.00 98.81 285 LEU A C 1
ATOM 2186 O O . LEU A 1 285 ? 14.715 4.284 3.268 1.00 98.81 285 LEU A O 1
ATOM 2190 N N . ARG A 1 286 ? 15.136 3.704 1.140 1.00 98.62 286 ARG A N 1
ATOM 2191 C CA . ARG A 1 286 ? 16.129 2.652 1.417 1.00 98.62 286 ARG A CA 1
ATOM 2192 C C . ARG A 1 286 ? 17.232 2.635 0.339 1.00 98.62 286 ARG A C 1
ATOM 2194 O O . ARG A 1 286 ? 17.453 1.592 -0.283 1.00 98.62 286 ARG A O 1
ATOM 2201 N N . PRO A 1 287 ? 17.983 3.736 0.128 1.00 98.44 287 PRO A N 1
ATOM 2202 C CA . PRO A 1 287 ? 18.959 3.843 -0.966 1.00 98.44 287 PRO A CA 1
ATOM 2203 C C . PRO A 1 287 ? 19.999 2.715 -0.984 1.00 98.44 287 PRO A C 1
ATOM 2205 O O . PRO A 1 287 ? 20.385 2.248 -2.051 1.00 98.44 287 PRO A O 1
ATOM 2208 N N . GLY A 1 288 ? 20.418 2.225 0.189 1.00 98.56 288 GLY A N 1
ATOM 2209 C CA . GLY A 1 288 ? 21.398 1.138 0.309 1.00 98.56 288 GLY A CA 1
ATOM 2210 C C . GLY A 1 288 ? 20.935 -0.220 -0.237 1.00 98.56 288 GLY A C 1
ATOM 2211 O O . GLY A 1 288 ? 21.767 -1.106 -0.427 1.00 98.56 288 GLY A O 1
ATOM 2212 N N . LEU A 1 289 ? 19.637 -0.396 -0.502 1.00 98.56 289 LEU A N 1
ATOM 2213 C CA . LEU A 1 289 ? 19.085 -1.617 -1.095 1.00 98.56 289 LEU A CA 1
ATOM 2214 C C . LEU A 1 289 ? 18.962 -1.541 -2.624 1.00 98.56 289 LEU A C 1
ATOM 2216 O O . LEU A 1 289 ? 18.748 -2.573 -3.258 1.00 98.56 289 LEU A O 1
ATOM 2220 N N . VAL A 1 290 ? 19.113 -0.354 -3.222 1.00 98.81 290 VAL A N 1
ATOM 2221 C CA . VAL A 1 290 ? 18.912 -0.138 -4.660 1.00 98.81 290 VAL A CA 1
ATOM 2222 C C . VAL A 1 290 ? 20.226 -0.310 -5.416 1.00 98.81 290 VAL A C 1
ATOM 2224 O O . VAL A 1 290 ? 21.226 0.359 -5.154 1.00 98.81 290 VAL A O 1
ATOM 2227 N N . ARG A 1 291 ? 20.238 -1.194 -6.413 1.00 98.75 291 ARG A N 1
ATOM 2228 C CA . ARG A 1 291 ? 21.403 -1.447 -7.269 1.00 98.75 291 ARG A CA 1
ATOM 2229 C C . ARG A 1 291 ? 21.258 -0.706 -8.593 1.00 98.75 291 ARG A C 1
ATOM 2231 O O . ARG A 1 291 ? 21.106 -1.340 -9.629 1.00 98.75 291 ARG A O 1
ATOM 2238 N N . MET A 1 292 ? 21.389 0.623 -8.579 1.00 98.56 292 MET A N 1
ATOM 2239 C CA . MET A 1 292 ? 21.204 1.466 -9.779 1.00 98.56 292 MET A CA 1
ATOM 2240 C C . MET A 1 292 ? 22.066 1.076 -10.988 1.00 98.56 292 MET A C 1
ATOM 2242 O O . MET A 1 292 ? 21.676 1.327 -12.117 1.00 98.56 292 MET A O 1
ATOM 2246 N N . ARG A 1 293 ? 23.205 0.399 -10.789 1.00 98.44 293 ARG A N 1
ATOM 2247 C CA . ARG A 1 293 ? 24.013 -0.151 -11.896 1.00 98.44 293 ARG A CA 1
ATOM 2248 C C . ARG A 1 293 ? 23.298 -1.226 -12.734 1.00 98.44 293 ARG A C 1
ATOM 2250 O O . ARG A 1 293 ? 23.808 -1.593 -13.781 1.00 98.44 293 ARG A O 1
ATOM 2257 N N . LEU A 1 294 ? 22.214 -1.796 -12.207 1.00 98.62 294 LEU A N 1
ATOM 2258 C CA . LEU A 1 294 ? 21.359 -2.793 -12.857 1.00 98.62 294 LEU A CA 1
ATOM 2259 C C . LEU A 1 294 ? 20.007 -2.189 -13.268 1.00 98.62 294 LEU A C 1
ATOM 2261 O O . LEU A 1 294 ? 19.146 -2.919 -13.745 1.00 98.62 294 LEU A O 1
ATOM 2265 N N . ALA A 1 295 ? 19.784 -0.896 -13.003 1.00 98.56 295 ALA A N 1
ATOM 2266 C CA . ALA A 1 295 ? 18.564 -0.210 -13.396 1.00 98.56 295 ALA A CA 1
ATOM 2267 C C . ALA A 1 295 ? 18.671 0.164 -14.877 1.00 98.56 295 ALA A C 1
ATOM 2269 O O . ALA A 1 295 ? 19.624 0.827 -15.290 1.00 98.56 295 ALA A O 1
ATOM 2270 N N . GLU A 1 296 ? 17.694 -0.268 -15.662 1.00 98.50 296 GLU A N 1
ATOM 2271 C CA . GLU A 1 296 ? 17.627 -0.057 -17.107 1.00 98.50 296 GLU A CA 1
ATOM 2272 C C . GLU A 1 296 ? 16.251 0.513 -17.485 1.00 98.50 296 GLU A C 1
ATOM 2274 O O . GLU A 1 296 ? 15.409 0.772 -16.620 1.00 98.50 296 GLU A O 1
ATOM 2279 N N . ASP A 1 297 ? 16.032 0.738 -18.780 1.00 98.38 297 ASP A N 1
ATOM 2280 C CA . ASP A 1 297 ? 14.699 0.987 -19.325 1.00 98.38 297 ASP A CA 1
ATOM 2281 C C . ASP A 1 297 ? 14.072 -0.344 -19.757 1.00 98.38 297 ASP A C 1
ATOM 2283 O O . ASP A 1 297 ? 14.375 -0.876 -20.828 1.00 98.38 297 ASP A O 1
ATOM 2287 N N . PHE A 1 298 ? 13.248 -0.925 -18.882 1.00 98.25 298 PHE A N 1
ATOM 2288 C CA . PHE A 1 298 ? 12.621 -2.227 -19.091 1.00 98.25 298 PHE A CA 1
ATOM 2289 C C . PHE A 1 298 ? 11.335 -2.065 -19.901 1.00 98.25 298 PHE A C 1
ATOM 2291 O O . PHE A 1 298 ? 10.235 -2.102 -19.350 1.00 98.25 298 PHE A O 1
ATOM 2298 N N . VAL A 1 299 ? 11.469 -1.843 -21.210 1.00 97.88 299 VAL A N 1
ATOM 2299 C CA . VAL A 1 299 ? 10.333 -1.565 -22.104 1.00 97.88 299 VAL A CA 1
ATOM 2300 C C . VAL A 1 299 ? 9.379 -2.769 -22.154 1.00 97.88 299 VAL A C 1
ATOM 2302 O O . VAL A 1 299 ? 9.727 -3.800 -22.734 1.00 97.88 299 VAL A O 1
ATOM 2305 N N . PRO A 1 300 ? 8.162 -2.672 -21.590 1.00 97.00 300 PRO A N 1
ATOM 2306 C CA . PRO A 1 300 ? 7.263 -3.813 -21.496 1.00 97.00 300 PRO A CA 1
ATOM 2307 C C . PRO A 1 300 ? 6.468 -4.026 -22.788 1.00 97.00 300 PRO A C 1
ATOM 2309 O O . PRO A 1 300 ? 6.123 -3.085 -23.508 1.00 97.00 300 PRO A O 1
ATOM 2312 N N . SER A 1 301 ? 6.032 -5.266 -23.016 1.00 96.25 301 SER A N 1
ATOM 2313 C CA . SER A 1 301 ? 5.154 -5.646 -24.135 1.00 96.25 301 SER A CA 1
ATOM 2314 C C . SER A 1 301 ? 3.819 -4.886 -24.139 1.00 96.25 301 SER A C 1
ATOM 2316 O O . SER A 1 301 ? 3.153 -4.797 -25.170 1.00 96.25 301 SER A O 1
ATOM 2318 N N . SER A 1 302 ? 3.423 -4.284 -23.009 1.00 94.44 302 SER A N 1
ATOM 2319 C CA . SER A 1 302 ? 2.235 -3.428 -22.911 1.00 94.44 302 SER A CA 1
ATOM 2320 C C . SER A 1 302 ? 2.283 -2.222 -23.861 1.00 94.44 302 SER A C 1
ATOM 2322 O O . SER A 1 302 ? 1.227 -1.774 -24.310 1.00 94.44 302 SER A O 1
ATOM 2324 N N . VAL A 1 303 ? 3.478 -1.741 -24.229 1.00 95.06 303 VAL A N 1
ATOM 2325 C CA . VAL A 1 303 ? 3.668 -0.679 -25.232 1.00 95.06 303 VAL A CA 1
ATOM 2326 C C . VAL A 1 303 ? 3.191 -1.148 -26.608 1.00 95.06 303 VAL A C 1
ATOM 2328 O O . VAL A 1 303 ? 2.330 -0.512 -27.213 1.00 95.06 303 VAL A O 1
ATOM 2331 N N . GLU A 1 304 ? 3.657 -2.309 -27.068 1.00 94.50 304 GLU A N 1
ATOM 2332 C CA . GLU A 1 304 ? 3.255 -2.878 -28.360 1.00 94.50 304 GLU A CA 1
ATOM 2333 C C . GLU A 1 304 ? 1.767 -3.279 -28.368 1.00 94.50 304 GLU A C 1
ATOM 2335 O O . GLU A 1 304 ? 1.034 -3.029 -29.330 1.00 94.50 304 GLU A O 1
ATOM 2340 N N . LEU A 1 305 ? 1.275 -3.857 -27.265 1.00 92.75 305 LEU A N 1
ATOM 2341 C CA . LEU A 1 305 ? -0.145 -4.187 -27.107 1.00 92.75 305 LEU A CA 1
ATOM 2342 C C . LEU A 1 305 ? -1.029 -2.939 -27.229 1.00 92.75 305 LEU A C 1
ATOM 2344 O O . LEU A 1 305 ? -2.135 -3.020 -27.777 1.00 92.75 305 LEU A O 1
ATOM 2348 N N . CYS A 1 306 ? -0.537 -1.786 -26.763 1.00 90.31 306 CYS A N 1
ATOM 2349 C CA . CYS A 1 306 ? -1.231 -0.511 -26.873 1.00 90.31 306 CYS A CA 1
ATOM 2350 C C . CYS A 1 306 ? -1.475 -0.064 -28.313 1.00 90.31 306 CYS A C 1
ATOM 2352 O O . CYS A 1 306 ? -2.543 0.485 -28.601 1.00 90.31 306 CYS A O 1
ATOM 2354 N N . GLU A 1 307 ? -0.533 -0.354 -29.204 1.00 91.00 307 GLU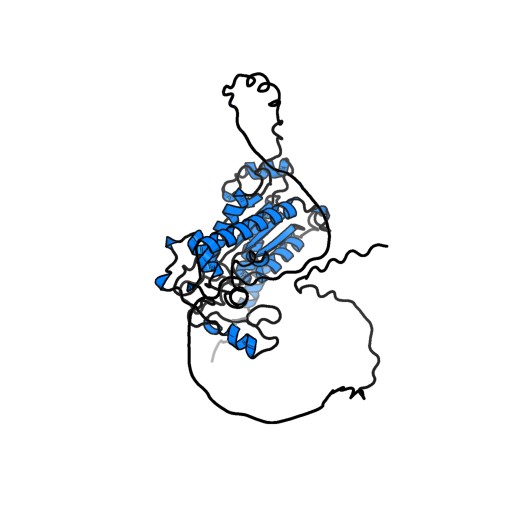 A N 1
ATOM 2355 C CA . GLU A 1 307 ? -0.614 -0.037 -30.629 1.00 91.00 307 GLU A CA 1
ATOM 2356 C C . GLU A 1 307 ? -1.479 -1.045 -31.393 1.00 91.00 307 GLU A C 1
ATOM 2358 O O . GLU A 1 307 ? -2.239 -0.675 -32.289 1.00 91.00 307 GLU A O 1
ATOM 2363 N N . ARG A 1 308 ? -1.391 -2.329 -31.023 1.00 94.81 308 ARG A N 1
ATOM 2364 C CA . ARG A 1 308 ? -2.038 -3.432 -31.751 1.00 94.81 308 ARG A CA 1
ATOM 2365 C C . ARG A 1 308 ? -3.501 -3.641 -31.386 1.00 94.81 308 ARG A C 1
ATOM 2367 O O . ARG A 1 308 ? -4.305 -4.009 -32.242 1.00 94.81 308 ARG A O 1
ATOM 2374 N N . PHE A 1 309 ? -3.856 -3.441 -30.121 1.00 93.75 309 PHE A N 1
ATOM 2375 C CA . PHE A 1 309 ? -5.197 -3.707 -29.614 1.00 93.75 309 PHE A CA 1
ATOM 2376 C C . PHE A 1 309 ? -5.870 -2.415 -29.168 1.00 93.75 309 PHE A C 1
ATOM 2378 O O . PHE A 1 309 ? -5.272 -1.578 -28.499 1.00 93.75 309 PHE A O 1
ATOM 2385 N N . ARG A 1 310 ? -7.155 -2.260 -29.504 1.00 92.06 310 ARG A N 1
ATOM 2386 C CA . ARG A 1 310 ? -7.931 -1.068 -29.130 1.00 92.06 310 ARG A CA 1
ATOM 2387 C C . ARG A 1 310 ? -8.407 -1.086 -27.674 1.00 92.06 310 ARG A C 1
ATOM 2389 O O . ARG A 1 310 ? -8.528 -0.024 -27.075 1.00 92.06 310 ARG A O 1
ATOM 2396 N N . LEU A 1 311 ? -8.743 -2.264 -27.143 1.00 92.38 311 LEU A N 1
ATOM 2397 C CA . LEU A 1 311 ? -9.405 -2.411 -25.837 1.00 92.38 311 LEU A CA 1
ATOM 2398 C C . LEU A 1 311 ? -8.628 -3.297 -24.863 1.00 92.38 311 LEU A C 1
ATOM 2400 O O . LEU A 1 311 ? -8.560 -2.965 -23.687 1.00 92.38 311 LEU A O 1
ATOM 2404 N N . LEU A 1 312 ? -8.057 -4.403 -25.347 1.00 92.44 312 LEU A N 1
ATOM 2405 C CA . LEU A 1 312 ? -7.340 -5.361 -24.510 1.00 92.44 312 LEU A CA 1
ATOM 2406 C C . LEU A 1 312 ? -6.030 -4.750 -23.991 1.00 92.44 312 LEU A C 1
ATOM 2408 O O . LEU A 1 312 ? -5.220 -4.242 -24.778 1.00 92.44 312 LEU A O 1
ATOM 2412 N N . ARG A 1 313 ? -5.838 -4.789 -22.672 1.00 91.06 313 ARG A N 1
ATOM 2413 C CA . ARG A 1 313 ? -4.676 -4.232 -21.966 1.00 91.06 313 ARG A CA 1
ATOM 2414 C C . ARG A 1 313 ? -4.244 -5.168 -20.831 1.00 91.06 313 ARG A C 1
ATOM 2416 O O . ARG A 1 313 ? -5.086 -5.917 -20.353 1.00 91.06 313 ARG A O 1
ATOM 2423 N N . PRO A 1 314 ? -2.978 -5.133 -20.381 1.00 89.00 314 PRO A N 1
ATOM 2424 C CA . PRO A 1 314 ? -2.585 -5.823 -19.150 1.00 89.00 314 PRO A CA 1
ATOM 2425 C C . PRO A 1 314 ? -3.280 -5.230 -17.920 1.00 89.00 314 PRO A C 1
ATOM 2427 O O . PRO A 1 314 ? -3.850 -5.961 -17.118 1.00 89.00 314 PRO A O 1
ATOM 2430 N N . GLU A 1 315 ? -3.332 -3.898 -17.840 1.00 83.94 315 GLU A N 1
ATOM 2431 C CA . GLU A 1 315 ? -4.038 -3.157 -16.794 1.00 83.94 315 GLU A CA 1
ATOM 2432 C C . GLU A 1 315 ? -5.000 -2.111 -17.378 1.00 83.94 315 GLU A C 1
ATOM 2434 O O . GLU A 1 315 ? -4.858 -1.663 -18.519 1.00 83.94 315 GLU A O 1
ATOM 2439 N N . GLY A 1 316 ? -6.002 -1.712 -16.590 1.00 79.38 316 GLY A N 1
ATOM 2440 C CA . GLY A 1 316 ? -7.031 -0.746 -16.979 1.00 79.38 316 GLY A CA 1
ATOM 2441 C C . GLY A 1 316 ? -8.388 -1.391 -17.277 1.00 79.38 316 GLY A C 1
ATOM 2442 O O . GLY A 1 316 ? -8.752 -2.403 -16.688 1.00 79.38 316 GLY A O 1
ATOM 2443 N N . GLY A 1 317 ? -9.169 -0.777 -18.173 1.00 79.00 317 GLY A N 1
ATOM 2444 C CA . GLY A 1 317 ? -10.597 -1.093 -18.329 1.00 79.00 317 GLY A CA 1
ATOM 2445 C C . GLY A 1 317 ? -10.914 -2.535 -18.748 1.00 79.00 317 GLY A C 1
ATOM 2446 O O . GLY A 1 317 ? -11.842 -3.127 -18.208 1.00 79.00 317 GLY A O 1
ATOM 2447 N N . VAL A 1 318 ? -10.163 -3.108 -19.698 1.00 90.50 318 VAL A N 1
ATOM 2448 C CA . VAL A 1 318 ? -10.323 -4.512 -20.130 1.00 90.50 318 VAL A CA 1
ATOM 2449 C C . VAL A 1 318 ? -8.980 -5.230 -20.000 1.00 90.50 318 VAL A C 1
ATOM 2451 O O . VAL A 1 318 ? -8.237 -5.381 -20.974 1.00 90.50 318 VAL A O 1
ATOM 2454 N N . GLY A 1 319 ? -8.685 -5.609 -18.755 1.00 90.44 319 GLY A N 1
ATOM 2455 C CA . GLY A 1 319 ? -7.514 -6.379 -18.338 1.00 90.44 319 GLY A CA 1
ATOM 2456 C C . GLY A 1 319 ? -7.558 -7.852 -18.763 1.00 90.44 319 GLY A C 1
ATOM 2457 O O . GLY A 1 319 ? -8.639 -8.418 -18.937 1.00 90.44 319 GLY A O 1
ATOM 2458 N N . PHE A 1 320 ? -6.396 -8.498 -18.862 1.00 93.12 320 PHE A N 1
ATOM 2459 C CA . PHE A 1 320 ? -6.272 -9.962 -18.892 1.00 93.12 320 PHE A CA 1
ATOM 2460 C C . PHE A 1 320 ? -5.334 -10.442 -17.779 1.00 93.12 320 PHE A C 1
ATOM 2462 O O . PHE A 1 320 ? -4.548 -9.659 -17.256 1.00 93.12 320 PHE A O 1
ATOM 2469 N N . GLY A 1 321 ? -5.421 -11.720 -17.401 1.00 93.88 321 GLY A N 1
ATOM 2470 C CA . GLY A 1 321 ? -4.552 -12.307 -16.377 1.00 93.88 321 GLY A CA 1
ATOM 2471 C C . GLY A 1 321 ? -3.142 -12.543 -16.911 1.00 93.88 321 GLY A C 1
ATOM 2472 O O . GLY A 1 321 ? -2.865 -13.626 -17.418 1.00 93.88 321 GLY A O 1
ATOM 2473 N N . TRP A 1 322 ? -2.294 -11.520 -16.841 1.00 94.94 322 TRP A N 1
ATOM 2474 C CA . TRP A 1 322 ? -0.886 -11.581 -17.223 1.00 94.94 322 TRP A CA 1
ATOM 2475 C C . TRP A 1 322 ? -0.015 -12.109 -16.076 1.00 94.94 322 TRP A C 1
ATOM 2477 O O . TRP A 1 322 ? -0.355 -11.975 -14.901 1.00 94.94 322 TRP A O 1
ATOM 2487 N N . MET A 1 323 ? 1.127 -12.694 -16.426 1.00 97.12 323 MET A N 1
ATOM 2488 C CA . MET A 1 323 ? 2.250 -12.933 -15.521 1.00 97.12 323 MET A CA 1
ATOM 2489 C C . MET A 1 323 ? 3.406 -12.001 -15.884 1.00 97.12 323 MET A C 1
ATOM 2491 O O . MET A 1 323 ? 3.535 -11.588 -17.036 1.00 97.12 323 MET A O 1
ATOM 2495 N N . ALA A 1 324 ? 4.264 -11.645 -14.930 1.00 97.62 324 ALA A N 1
ATOM 2496 C CA . ALA A 1 324 ? 5.271 -10.605 -15.146 1.00 97.62 324 ALA A CA 1
ATOM 2497 C C . ALA A 1 324 ? 6.219 -10.909 -16.319 1.00 97.62 324 ALA A C 1
ATOM 2499 O O . ALA A 1 324 ? 6.558 -10.004 -17.084 1.00 97.62 324 ALA A O 1
ATOM 2500 N N . GLN A 1 325 ? 6.560 -12.184 -16.536 1.00 97.12 325 GLN A N 1
ATOM 2501 C CA . GLN A 1 325 ? 7.369 -12.617 -17.677 1.00 97.12 325 GLN A CA 1
ATOM 2502 C C . GLN A 1 325 ? 6.668 -12.473 -19.040 1.00 97.12 325 GLN A C 1
ATOM 2504 O O . GLN A 1 325 ? 7.356 -12.429 -20.058 1.00 97.12 325 GLN A O 1
ATOM 2509 N N . ASP A 1 326 ? 5.333 -12.372 -19.077 1.00 96.81 326 ASP A N 1
ATOM 2510 C CA . ASP A 1 326 ? 4.582 -12.090 -20.308 1.00 96.81 326 ASP A CA 1
ATOM 2511 C C . ASP A 1 326 ? 4.788 -10.637 -20.755 1.00 96.81 326 ASP A C 1
ATOM 2513 O O . ASP A 1 326 ? 4.726 -10.325 -21.945 1.00 96.81 326 ASP A O 1
ATOM 2517 N N . LEU A 1 327 ? 5.017 -9.731 -19.798 1.00 96.94 327 LEU A N 1
ATOM 2518 C CA . LEU A 1 327 ? 5.197 -8.309 -20.067 1.00 96.94 327 LEU A CA 1
ATOM 2519 C C . LEU A 1 327 ? 6.666 -7.957 -20.270 1.00 96.94 327 LEU A C 1
ATOM 2521 O O . LEU A 1 327 ? 6.966 -7.221 -21.209 1.00 96.94 327 LEU A O 1
ATOM 2525 N N . HIS A 1 328 ? 7.577 -8.497 -19.457 1.00 98.12 328 HIS A N 1
ATOM 2526 C CA . HIS A 1 328 ? 9.010 -8.317 -19.666 1.00 98.12 328 HIS A CA 1
ATOM 2527 C C . HIS A 1 328 ? 9.846 -9.464 -19.053 1.00 98.12 328 HIS A C 1
ATOM 2529 O O . HIS A 1 328 ? 9.617 -9.837 -17.901 1.00 98.12 328 HIS A O 1
ATOM 2535 N N . PRO A 1 329 ? 10.879 -9.994 -19.746 1.00 97.75 329 PRO A N 1
ATOM 2536 C CA . PRO A 1 329 ? 11.685 -11.116 -19.245 1.00 97.75 329 PRO A CA 1
ATOM 2537 C C . PRO A 1 329 ? 12.447 -10.852 -17.939 1.00 97.75 329 PRO A C 1
ATOM 2539 O O . PRO A 1 329 ? 12.776 -11.798 -17.228 1.00 97.75 329 PRO A O 1
ATOM 2542 N N . SER A 1 330 ? 12.757 -9.589 -17.621 1.00 97.88 330 SER A N 1
ATOM 2543 C CA . SER A 1 330 ? 13.419 -9.233 -16.353 1.00 97.88 330 SER A CA 1
ATOM 2544 C C . SER A 1 330 ? 12.465 -9.205 -15.158 1.00 97.88 330 SER A C 1
ATOM 2546 O O . SER A 1 330 ? 12.936 -9.165 -14.025 1.00 97.88 330 SER A O 1
ATOM 2548 N N . GLY A 1 331 ? 11.153 -9.180 -15.409 1.00 97.69 331 GLY A N 1
ATOM 2549 C CA . GLY A 1 331 ? 10.111 -8.987 -14.406 1.00 97.69 331 GLY A CA 1
ATOM 2550 C C . GLY A 1 331 ? 9.840 -7.526 -14.029 1.00 97.69 331 GLY A C 1
ATOM 2551 O O . GLY A 1 331 ? 8.772 -7.259 -13.490 1.00 97.69 331 GLY A O 1
ATOM 2552 N N . ALA A 1 332 ? 10.735 -6.582 -14.342 1.00 98.25 332 ALA A N 1
ATOM 2553 C CA . ALA A 1 332 ? 10.484 -5.141 -14.214 1.00 98.25 332 ALA A CA 1
ATOM 2554 C C . ALA A 1 332 ? 9.956 -4.531 -15.522 1.00 98.25 332 ALA A C 1
ATOM 2556 O O . ALA A 1 332 ? 10.165 -5.081 -16.602 1.00 98.25 332 ALA A O 1
ATOM 2557 N N . MET A 1 333 ? 9.262 -3.401 -15.405 1.00 98.00 333 MET A N 1
ATOM 2558 C CA . MET A 1 333 ? 8.501 -2.711 -16.443 1.00 98.00 333 MET A CA 1
ATOM 2559 C C . MET A 1 333 ? 8.628 -1.201 -16.208 1.00 98.00 333 MET A C 1
ATOM 2561 O O . MET A 1 333 ? 8.251 -0.712 -15.143 1.00 98.00 333 MET A O 1
ATOM 2565 N N . GLY A 1 334 ? 9.144 -0.466 -17.195 1.00 97.94 334 GLY A N 1
ATOM 2566 C CA . GLY A 1 334 ? 9.348 0.988 -17.129 1.00 97.94 334 GLY A CA 1
ATOM 2567 C C . GLY A 1 334 ? 10.804 1.424 -16.976 1.00 97.94 334 GLY A C 1
ATOM 2568 O O . GLY A 1 334 ? 11.727 0.605 -16.904 1.00 97.94 334 GLY A O 1
ATOM 2569 N N . ASN A 1 335 ? 11.010 2.742 -16.924 1.00 98.44 335 ASN A N 1
ATOM 2570 C CA . ASN A 1 335 ? 12.343 3.339 -16.971 1.00 98.44 335 ASN A CA 1
ATOM 2571 C C . ASN A 1 335 ? 12.957 3.541 -15.579 1.00 98.44 335 ASN A C 1
ATOM 2573 O O . ASN A 1 335 ? 13.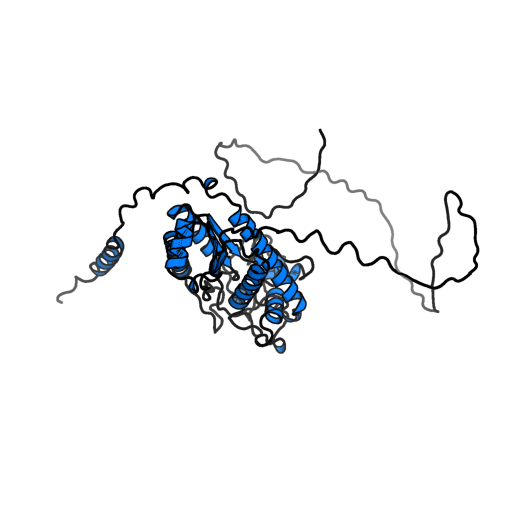034 4.652 -15.048 1.00 98.44 335 ASN A O 1
ATOM 2577 N N . ALA A 1 336 ? 13.462 2.456 -14.994 1.00 98.62 336 ALA A N 1
ATOM 2578 C CA . ALA A 1 336 ? 14.143 2.503 -13.703 1.00 98.62 336 ALA A CA 1
ATOM 2579 C C . ALA A 1 336 ? 15.417 3.368 -13.725 1.00 98.62 336 ALA A C 1
ATOM 2581 O O . ALA A 1 336 ? 15.781 3.961 -12.708 1.00 98.62 336 ALA A O 1
ATOM 2582 N N . ALA A 1 337 ? 16.094 3.480 -14.873 1.00 98.44 337 ALA A N 1
ATOM 2583 C CA . ALA A 1 337 ? 17.294 4.306 -15.019 1.00 98.44 337 ALA A CA 1
ATOM 2584 C C . ALA A 1 337 ? 17.022 5.818 -14.856 1.00 98.44 337 ALA A C 1
ATOM 2586 O O . ALA A 1 337 ? 17.930 6.567 -14.491 1.00 98.44 337 ALA A O 1
ATOM 2587 N N . ALA A 1 338 ? 15.785 6.273 -15.085 1.00 98.38 338 ALA A N 1
ATOM 2588 C CA . ALA A 1 338 ? 15.369 7.669 -14.917 1.00 98.38 338 ALA A CA 1
ATOM 2589 C C . ALA A 1 338 ? 15.017 8.050 -13.462 1.00 98.38 338 ALA A C 1
ATOM 2591 O O . ALA A 1 338 ? 14.689 9.214 -13.182 1.00 98.38 338 ALA A O 1
ATOM 2592 N N . ALA A 1 339 ? 15.069 7.087 -12.539 1.00 98.56 339 ALA A N 1
ATOM 2593 C CA . ALA A 1 339 ? 14.677 7.270 -11.152 1.00 98.56 339 ALA A CA 1
ATOM 2594 C C . ALA A 1 339 ? 15.636 8.178 -10.369 1.00 98.56 339 ALA A C 1
ATOM 2596 O O . ALA A 1 339 ? 16.856 8.111 -10.526 1.00 98.56 339 ALA A O 1
ATOM 2597 N N . THR A 1 340 ? 15.086 9.001 -9.470 1.00 98.69 340 THR A N 1
ATOM 2598 C CA . THR A 1 340 ? 15.882 9.857 -8.573 1.00 98.69 340 THR A CA 1
ATOM 2599 C C . THR A 1 340 ? 15.297 9.881 -7.156 1.00 98.69 340 THR A C 1
ATOM 2601 O O . THR A 1 340 ? 14.079 9.759 -6.988 1.00 98.69 340 THR A O 1
ATOM 2604 N N . PRO A 1 341 ? 16.124 10.066 -6.108 1.00 98.69 341 PRO A N 1
ATOM 2605 C CA . PRO A 1 341 ? 15.622 10.171 -4.738 1.00 98.69 341 PRO A CA 1
ATOM 2606 C C . PRO A 1 341 ? 14.686 11.375 -4.538 1.00 98.69 341 PRO A C 1
ATOM 2608 O O . PRO A 1 341 ? 13.761 11.309 -3.731 1.00 98.69 341 PRO A O 1
ATOM 2611 N N . GLU A 1 342 ? 14.861 12.468 -5.287 1.00 98.44 342 GLU A N 1
ATOM 2612 C CA . GLU A 1 342 ? 13.989 13.646 -5.209 1.00 98.44 342 GLU A CA 1
ATOM 2613 C C . GLU A 1 342 ? 12.569 13.330 -5.684 1.00 98.44 342 GLU A C 1
ATOM 2615 O O . GLU A 1 342 ? 11.609 13.722 -5.016 1.00 98.44 342 GLU A O 1
ATOM 2620 N N . LYS A 1 343 ? 12.427 12.587 -6.794 1.00 98.44 343 LYS A N 1
ATOM 2621 C CA . LYS A 1 343 ? 11.124 12.082 -7.257 1.00 98.44 343 LYS A CA 1
ATOM 2622 C C . LYS A 1 343 ? 10.499 11.184 -6.195 1.00 98.44 343 LYS A C 1
ATOM 2624 O O . LYS A 1 343 ? 9.328 11.352 -5.869 1.00 98.44 343 LYS A O 1
ATOM 2629 N N . GLY A 1 344 ? 11.298 10.305 -5.589 1.00 98.62 344 GLY A N 1
ATOM 2630 C CA . GLY A 1 344 ? 10.860 9.421 -4.512 1.00 98.62 344 GLY A CA 1
ATOM 2631 C C . GLY A 1 344 ? 10.286 10.168 -3.319 1.00 98.62 344 GLY A C 1
ATOM 2632 O O . GLY A 1 344 ? 9.190 9.856 -2.863 1.00 98.62 344 GLY A O 1
ATOM 2633 N N . ARG A 1 345 ? 10.988 11.208 -2.857 1.00 98.62 345 ARG A N 1
ATOM 2634 C CA . ARG A 1 345 ? 10.516 12.075 -1.772 1.00 98.62 345 ARG A CA 1
ATOM 2635 C C . ARG A 1 345 ? 9.187 12.745 -2.119 1.00 98.62 345 ARG A C 1
ATOM 2637 O O . ARG A 1 345 ? 8.299 12.790 -1.277 1.00 98.62 345 ARG A O 1
ATOM 2644 N N . LEU A 1 346 ? 9.041 13.267 -3.341 1.00 98.38 346 LEU A N 1
ATOM 2645 C CA . LEU A 1 346 ? 7.798 13.910 -3.787 1.00 98.38 346 LEU A CA 1
ATOM 2646 C C . LEU A 1 346 ? 6.625 12.923 -3.843 1.00 98.38 346 LEU A C 1
ATOM 2648 O O . LEU A 1 346 ? 5.526 13.266 -3.415 1.00 98.38 346 LEU A O 1
ATOM 2652 N N . LEU A 1 347 ? 6.863 11.708 -4.340 1.00 98.62 347 LEU A N 1
ATOM 2653 C CA . LEU A 1 347 ? 5.868 10.636 -4.411 1.00 98.62 347 LEU A CA 1
ATOM 2654 C C . LEU A 1 347 ? 5.405 10.204 -3.013 1.00 98.62 347 LEU A C 1
ATOM 2656 O O . LEU A 1 347 ? 4.202 10.153 -2.756 1.00 98.62 347 LEU A O 1
ATOM 2660 N N . VAL A 1 348 ? 6.348 9.964 -2.094 1.00 98.81 348 VAL A N 1
ATOM 2661 C CA . VAL A 1 348 ? 6.047 9.598 -0.700 1.00 98.81 348 VAL A CA 1
ATOM 2662 C C . VAL A 1 348 ? 5.292 10.720 0.011 1.00 98.81 348 VAL A C 1
ATOM 2664 O O . VAL A 1 348 ? 4.268 10.453 0.633 1.00 98.81 348 VAL A O 1
ATOM 2667 N N . GLU A 1 349 ? 5.735 11.975 -0.119 1.00 98.62 349 GLU A N 1
ATOM 2668 C CA . GLU A 1 349 ? 5.057 13.126 0.494 1.00 98.62 349 GLU A CA 1
ATOM 2669 C C . GLU A 1 349 ? 3.621 13.276 -0.023 1.00 98.62 349 GLU A C 1
ATOM 2671 O O . GLU A 1 349 ? 2.695 13.513 0.756 1.00 98.62 349 GLU A O 1
ATOM 2676 N N . HIS A 1 350 ? 3.421 13.107 -1.333 1.00 98.69 350 HIS A N 1
ATOM 2677 C CA . HIS A 1 350 ? 2.100 13.172 -1.946 1.00 98.69 350 HIS A CA 1
ATOM 2678 C C . HIS A 1 350 ? 1.173 12.090 -1.385 1.00 98.69 350 HIS A C 1
ATOM 2680 O O . HIS A 1 350 ? 0.103 12.408 -0.864 1.00 98.69 350 HIS A O 1
ATOM 2686 N N . ALA A 1 351 ? 1.595 10.824 -1.437 1.00 98.69 351 ALA A N 1
ATOM 2687 C CA . ALA A 1 351 ? 0.795 9.706 -0.950 1.00 98.69 351 ALA A CA 1
ATOM 2688 C C . ALA A 1 351 ? 0.512 9.812 0.560 1.00 98.69 351 ALA A C 1
ATOM 2690 O O . ALA A 1 351 ? -0.610 9.556 0.995 1.00 98.69 351 ALA A O 1
ATOM 2691 N N . ALA A 1 352 ? 1.490 10.252 1.355 1.00 98.81 352 ALA A N 1
ATOM 2692 C CA . ALA A 1 352 ? 1.343 10.428 2.797 1.00 98.81 352 ALA A CA 1
ATOM 2693 C C . ALA A 1 352 ? 0.354 11.545 3.155 1.00 98.81 352 ALA A C 1
ATOM 2695 O O . ALA A 1 352 ? -0.494 11.370 4.031 1.00 98.81 352 ALA A O 1
ATOM 2696 N N . SER A 1 353 ? 0.421 12.678 2.450 1.00 98.62 353 SER A N 1
ATOM 2697 C CA . SER A 1 353 ? -0.524 13.786 2.617 1.00 98.62 353 SER A CA 1
ATOM 2698 C C . SER A 1 353 ? -1.958 13.352 2.299 1.00 98.62 353 SER A C 1
ATOM 2700 O O . SER A 1 353 ? -2.880 13.625 3.071 1.00 98.62 353 SER A O 1
ATOM 2702 N N . ARG A 1 354 ? -2.138 12.587 1.215 1.00 98.62 354 ARG A N 1
ATOM 2703 C CA . ARG A 1 354 ? -3.436 12.033 0.808 1.00 98.62 354 ARG A CA 1
ATOM 2704 C C . ARG A 1 354 ? -3.970 10.979 1.771 1.00 98.62 354 ARG A C 1
ATOM 2706 O O . ARG A 1 354 ? -5.159 10.984 2.075 1.00 98.62 354 ARG A O 1
ATOM 2713 N N . LEU A 1 355 ? -3.104 10.127 2.317 1.00 98.75 355 LEU A N 1
ATOM 2714 C CA . LEU A 1 355 ? -3.490 9.185 3.366 1.00 98.75 355 LEU A CA 1
ATOM 2715 C C . LEU A 1 355 ? -3.930 9.918 4.640 1.00 98.75 355 LEU A C 1
ATOM 2717 O O . LEU A 1 355 ? -4.952 9.569 5.227 1.00 98.75 355 LEU A O 1
ATOM 2721 N N . ALA A 1 356 ? -3.204 10.960 5.051 1.00 98.56 356 ALA A N 1
ATOM 2722 C CA . ALA A 1 356 ? -3.586 11.782 6.195 1.00 98.56 356 ALA A CA 1
ATOM 2723 C C . ALA A 1 356 ? -4.923 12.512 5.964 1.00 98.56 356 ALA A C 1
ATOM 2725 O O . ALA A 1 356 ? -5.724 12.628 6.889 1.00 98.56 356 ALA A O 1
ATOM 2726 N N . GLU A 1 357 ? -5.181 12.992 4.744 1.00 98.50 357 GLU A N 1
ATOM 2727 C CA . GLU A 1 357 ? -6.472 13.555 4.330 1.00 98.50 357 GLU A CA 1
ATOM 2728 C C . GLU A 1 357 ? -7.597 12.517 4.443 1.00 98.50 357 GLU A C 1
ATOM 2730 O O . GLU A 1 357 ? -8.557 12.755 5.177 1.00 98.50 357 GLU A O 1
ATOM 2735 N N . LEU A 1 358 ? -7.432 11.331 3.845 1.00 98.62 358 LEU A N 1
ATOM 2736 C CA . LEU A 1 358 ? -8.417 10.250 3.927 1.00 98.62 358 LEU A CA 1
ATOM 2737 C C . LEU A 1 358 ? -8.716 9.849 5.376 1.00 98.62 358 LEU A C 1
ATOM 2739 O O . LEU A 1 358 ? -9.870 9.636 5.729 1.00 98.62 358 LEU A O 1
ATOM 2743 N N . LEU A 1 359 ? -7.704 9.743 6.239 1.00 98.56 359 LEU A N 1
ATOM 2744 C CA . LEU A 1 359 ? -7.919 9.354 7.635 1.00 98.56 359 LEU A CA 1
ATOM 2745 C C . LEU A 1 359 ? -8.747 10.390 8.409 1.00 98.56 359 LEU A C 1
ATOM 2747 O O . LEU A 1 359 ? -9.526 10.003 9.279 1.00 98.56 359 LEU A O 1
ATOM 2751 N N . ARG A 1 360 ? -8.649 11.682 8.065 1.00 98.19 360 ARG A N 1
ATOM 2752 C CA . ARG A 1 360 ? -9.549 12.718 8.604 1.00 98.19 360 ARG A CA 1
ATOM 2753 C C . ARG A 1 360 ? -10.971 12.572 8.060 1.00 98.19 360 ARG A C 1
ATOM 2755 O O . ARG A 1 360 ? -11.921 12.769 8.809 1.00 98.19 360 ARG A O 1
ATOM 2762 N N . GLU A 1 361 ? -11.136 12.204 6.791 1.00 98.19 361 GLU A N 1
ATOM 2763 C CA . GLU A 1 361 ? -12.463 11.930 6.222 1.00 98.19 361 GLU A CA 1
ATOM 2764 C C . GLU A 1 361 ? -13.117 10.695 6.855 1.00 98.19 361 GLU A C 1
ATOM 2766 O O . GLU A 1 361 ? -14.302 10.723 7.178 1.00 98.19 361 GLU A O 1
ATOM 2771 N N . VAL A 1 362 ? -12.345 9.628 7.088 1.00 98.25 362 VAL A N 1
ATOM 2772 C CA . VAL A 1 362 ? -12.801 8.412 7.780 1.00 98.25 362 VAL A CA 1
ATOM 2773 C C . VAL A 1 362 ? -13.210 8.721 9.220 1.00 98.25 362 VAL A C 1
ATOM 2775 O O . VAL A 1 362 ? -14.226 8.209 9.689 1.00 98.25 362 VAL A O 1
ATOM 2778 N N . ASP A 1 363 ? -12.460 9.577 9.916 1.00 96.69 363 ASP A N 1
ATOM 2779 C CA . ASP A 1 363 ? -12.824 10.063 11.250 1.00 96.69 363 ASP A CA 1
ATOM 2780 C C . ASP A 1 363 ? -14.152 10.823 11.229 1.00 96.69 363 ASP A C 1
ATOM 2782 O O . ASP A 1 363 ? -15.080 10.469 11.956 1.00 96.69 363 ASP A O 1
ATOM 2786 N N . ALA A 1 364 ? -14.283 11.786 10.315 1.00 96.50 364 ALA A N 1
ATOM 2787 C CA . ALA A 1 364 ? -15.481 12.604 10.163 1.00 96.50 364 ALA A CA 1
ATOM 2788 C C . ALA A 1 364 ? -16.703 11.824 9.647 1.00 96.50 364 ALA A C 1
ATOM 2790 O O . ALA A 1 364 ? -17.832 12.303 9.779 1.00 96.50 364 ALA A O 1
ATOM 2791 N N . PHE A 1 365 ? -16.510 10.646 9.046 1.00 96.88 365 PHE A N 1
ATOM 2792 C CA . PHE A 1 365 ? -17.598 9.845 8.502 1.00 96.88 365 PHE A CA 1
ATOM 2793 C C . PHE A 1 365 ? -18.495 9.302 9.630 1.00 96.88 365 PHE A C 1
ATOM 2795 O O . PHE A 1 365 ? -18.053 8.461 10.425 1.00 96.88 365 PHE A O 1
ATOM 2802 N N . PRO A 1 366 ? -19.778 9.708 9.695 1.00 93.88 366 PRO A N 1
ATOM 2803 C CA . PRO A 1 366 ? -20.667 9.259 10.753 1.00 93.88 366 PRO A CA 1
ATOM 2804 C C . PRO A 1 366 ? -21.093 7.812 10.495 1.00 93.88 366 PRO A C 1
ATOM 2806 O O . PRO A 1 366 ? -21.719 7.506 9.479 1.00 93.88 366 PRO A O 1
ATOM 2809 N N . LEU A 1 367 ? -20.828 6.911 11.445 1.00 92.75 367 LEU A N 1
ATOM 2810 C CA . LEU A 1 367 ? -21.237 5.503 11.330 1.00 92.75 367 LEU A CA 1
ATOM 2811 C C . LEU A 1 367 ? -22.757 5.341 11.164 1.00 92.75 367 LEU A C 1
ATOM 2813 O O . LEU A 1 367 ? -23.205 4.387 10.537 1.00 92.75 367 LEU A O 1
ATOM 2817 N N . SER A 1 368 ? -23.558 6.302 11.630 1.00 91.62 368 SER A N 1
ATOM 2818 C CA . SER A 1 368 ? -25.011 6.335 11.418 1.00 91.62 368 SER A CA 1
ATOM 2819 C C . SER A 1 368 ? -25.430 6.482 9.947 1.00 91.62 368 SER A C 1
ATOM 2821 O O . SER A 1 368 ? -26.549 6.103 9.596 1.00 91.62 368 SER A O 1
ATOM 2823 N N . ALA A 1 369 ? -24.549 6.964 9.059 1.00 91.88 369 ALA A N 1
ATOM 2824 C CA . ALA A 1 369 ? -24.792 6.951 7.615 1.00 91.88 369 ALA A CA 1
ATOM 2825 C C . ALA A 1 369 ? -24.787 5.523 7.039 1.00 91.88 369 ALA A C 1
ATOM 2827 O O . ALA A 1 369 ? -25.368 5.265 5.979 1.00 91.88 369 ALA A O 1
ATOM 2828 N N . LEU A 1 370 ? -24.174 4.566 7.743 1.00 90.00 370 LEU A N 1
ATOM 2829 C CA . LEU A 1 370 ? -24.242 3.154 7.407 1.00 90.00 370 LEU A CA 1
ATOM 2830 C C . LEU A 1 370 ? -25.531 2.557 7.981 1.00 90.00 370 LEU A C 1
ATOM 2832 O O . LEU A 1 370 ? -25.635 2.253 9.168 1.00 90.00 370 LEU A O 1
ATOM 2836 N N . ARG A 1 371 ? -26.532 2.334 7.121 1.00 80.06 371 ARG A N 1
ATOM 2837 C CA . ARG A 1 371 ? -27.750 1.609 7.522 1.00 80.06 371 ARG A CA 1
ATOM 2838 C C . ARG A 1 371 ? -27.377 0.245 8.114 1.00 80.06 371 ARG A C 1
ATOM 2840 O O . ARG A 1 371 ? -26.584 -0.480 7.512 1.00 80.06 371 ARG A O 1
ATOM 2847 N N . GLY A 1 372 ? -27.953 -0.077 9.27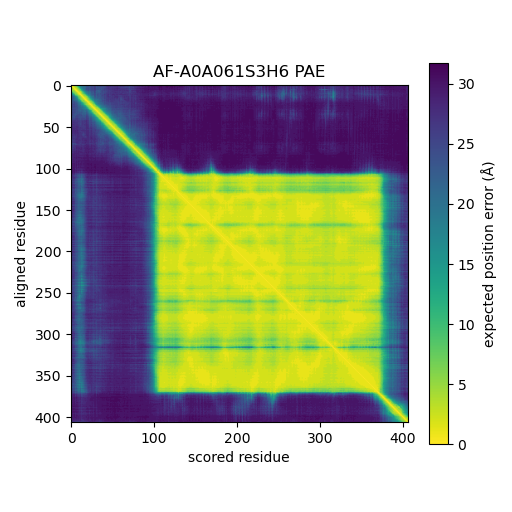3 1.00 69.12 372 GLY A N 1
ATOM 2848 C CA . GLY A 1 372 ? -27.712 -1.330 9.996 1.00 69.12 372 GLY A CA 1
ATOM 2849 C C . GLY A 1 372 ? -26.468 -1.350 10.895 1.00 69.12 372 GLY A C 1
ATOM 2850 O O . GLY A 1 372 ? -26.287 -2.324 11.611 1.00 69.12 372 GLY A O 1
ATOM 2851 N N . ALA A 1 373 ? -25.648 -0.290 10.933 1.00 59.41 373 ALA A N 1
ATOM 2852 C CA . ALA A 1 373 ? -24.435 -0.246 11.765 1.00 59.41 373 ALA A CA 1
ATOM 2853 C C . ALA A 1 373 ? -24.693 -0.125 13.283 1.00 59.41 373 ALA A C 1
ATOM 2855 O O . ALA A 1 373 ? -23.758 -0.214 14.072 1.00 59.41 373 ALA A O 1
ATOM 2856 N N . GLY A 1 374 ? -25.954 0.075 13.688 1.00 49.28 374 GLY A N 1
ATOM 2857 C CA . GLY A 1 374 ? -26.388 0.173 15.087 1.00 49.28 374 GLY A CA 1
ATOM 2858 C C . GLY A 1 374 ? -27.219 -1.011 15.590 1.00 49.28 374 GLY A C 1
ATOM 2859 O O . GLY A 1 374 ? -27.856 -0.886 16.631 1.00 49.28 374 GLY A O 1
ATOM 2860 N N . GLY A 1 375 ? -27.286 -2.122 14.849 1.00 43.91 375 GLY A N 1
ATOM 2861 C CA . GLY A 1 375 ? -28.009 -3.314 15.295 1.00 43.91 375 GLY A CA 1
ATOM 2862 C C . GLY A 1 375 ? -27.129 -4.199 16.170 1.00 43.91 375 GLY A C 1
ATOM 2863 O O . GLY A 1 375 ? -26.030 -4.561 15.751 1.00 43.91 375 GLY A O 1
ATOM 2864 N N . GLU A 1 376 ? -27.622 -4.590 17.351 1.00 45.59 376 GLU A N 1
ATOM 2865 C CA . GLU A 1 376 ? -27.173 -5.844 17.967 1.00 45.59 376 GLU A CA 1
ATOM 2866 C C . GLU A 1 376 ? -27.190 -6.955 16.907 1.00 45.59 376 GLU A C 1
ATOM 2868 O O . GLU A 1 376 ? -28.071 -6.938 16.036 1.00 45.59 376 GLU A O 1
ATOM 2873 N N . PRO A 1 377 ? -26.229 -7.896 16.940 1.00 45.91 377 PRO A N 1
ATOM 2874 C CA . PRO A 1 377 ? -26.153 -8.947 15.940 1.00 45.91 377 PRO A CA 1
ATOM 2875 C C . PRO A 1 377 ? -27.503 -9.659 15.882 1.00 45.91 377 PRO A C 1
ATOM 2877 O O . PRO A 1 377 ? -27.934 -10.272 16.859 1.00 45.91 377 PRO A O 1
ATOM 2880 N N . ALA A 1 378 ? -28.186 -9.552 14.739 1.00 40.38 378 ALA A N 1
ATOM 2881 C CA . ALA A 1 378 ? -29.341 -10.383 14.451 1.00 40.38 378 ALA A CA 1
ATOM 2882 C C . ALA A 1 378 ? -28.879 -11.826 14.642 1.00 40.38 378 ALA A C 1
ATOM 2884 O O . ALA A 1 378 ? -27.952 -12.243 13.950 1.00 40.38 378 ALA A O 1
ATOM 2885 N N . GLY A 1 379 ? -29.455 -12.499 15.643 1.00 36.41 379 GLY A N 1
ATOM 2886 C CA . GLY A 1 379 ? -28.997 -13.763 16.209 1.00 36.41 379 GLY A CA 1
ATOM 2887 C C . GLY A 1 379 ? -28.239 -14.636 15.221 1.00 36.41 379 GLY A C 1
ATOM 2888 O O . GLY A 1 379 ? -28.835 -15.402 14.469 1.00 36.41 379 GLY A O 1
ATOM 2889 N N . ALA A 1 380 ? -26.911 -14.537 15.260 1.00 40.00 380 ALA A N 1
ATOM 2890 C CA . ALA A 1 380 ? -26.072 -15.620 14.814 1.00 40.00 380 ALA A CA 1
ATOM 2891 C C . ALA A 1 380 ? -26.259 -16.701 15.877 1.00 40.00 380 ALA A C 1
ATOM 2893 O O . ALA A 1 380 ? -25.569 -16.714 16.899 1.00 40.00 380 ALA A O 1
ATOM 2894 N N . GLU A 1 381 ? -27.246 -17.578 15.665 1.00 34.56 381 GLU A N 1
ATOM 2895 C CA . GLU A 1 381 ? -27.112 -18.947 16.144 1.00 34.56 381 GLU A CA 1
ATOM 2896 C C . GLU A 1 381 ? -25.674 -19.338 15.850 1.00 34.56 381 GLU A C 1
ATOM 2898 O O . GLU A 1 381 ? -25.221 -19.254 14.705 1.00 34.56 381 GLU A O 1
ATOM 2903 N N . ALA A 1 382 ? -24.937 -19.638 16.914 1.00 37.41 382 ALA A N 1
ATOM 2904 C CA . ALA A 1 382 ? -23.586 -20.124 16.823 1.00 37.41 382 ALA A CA 1
ATOM 2905 C C . ALA A 1 382 ? -23.604 -21.307 15.853 1.00 37.41 382 ALA A C 1
ATOM 2907 O O . ALA A 1 382 ? -23.979 -22.421 16.222 1.00 37.41 382 ALA A O 1
ATOM 2908 N N . ALA A 1 383 ? -23.211 -21.052 14.604 1.00 35.09 383 ALA A N 1
ATOM 2909 C CA . ALA A 1 383 ? -22.766 -22.068 13.679 1.00 35.09 383 ALA A CA 1
ATOM 2910 C C . ALA A 1 383 ? -21.503 -22.628 14.324 1.00 35.09 383 ALA A C 1
ATOM 2912 O O . ALA A 1 383 ? -20.387 -22.147 14.131 1.00 35.09 383 ALA A O 1
ATOM 2913 N N . THR A 1 384 ? -21.733 -23.560 15.242 1.00 33.12 384 THR A N 1
ATOM 2914 C CA . THR A 1 384 ? -20.708 -24.297 15.948 1.00 33.12 384 THR A CA 1
ATOM 2915 C C . THR A 1 384 ? -19.750 -24.843 14.902 1.00 33.12 384 THR A C 1
ATOM 2917 O O . THR A 1 384 ? -20.160 -25.357 13.859 1.00 33.12 384 THR A O 1
ATOM 2920 N N . LEU A 1 385 ? -18.457 -24.738 15.204 1.00 38.78 385 LEU A N 1
ATOM 2921 C CA . LEU A 1 385 ? -17.332 -25.245 14.416 1.00 38.78 385 LEU A CA 1
ATOM 2922 C C . LEU A 1 385 ? -17.425 -26.744 14.032 1.00 38.78 385 LEU A C 1
ATOM 2924 O O . LEU A 1 385 ? -16.522 -27.265 13.384 1.00 38.78 385 LEU A O 1
ATOM 2928 N N . ASN A 1 386 ? -18.512 -27.440 14.368 1.00 37.34 386 ASN A N 1
ATOM 2929 C CA . ASN A 1 386 ? -18.762 -28.836 14.028 1.00 37.34 386 ASN A CA 1
ATOM 2930 C C . ASN A 1 386 ? -19.232 -29.042 12.575 1.00 37.34 386 ASN A C 1
ATOM 2932 O O . ASN A 1 386 ? -19.024 -30.121 12.027 1.00 37.34 386 ASN A O 1
ATOM 2936 N N . GLY A 1 387 ? -19.796 -28.027 11.906 1.00 32.19 387 GLY A N 1
ATOM 2937 C CA . GLY A 1 387 ? -20.341 -28.194 10.547 1.00 32.19 387 GLY A CA 1
ATOM 2938 C C . GLY A 1 387 ? -19.293 -28.387 9.440 1.00 32.19 387 GLY A C 1
ATOM 2939 O O . GLY A 1 387 ? -19.582 -28.988 8.407 1.00 32.19 387 GLY A O 1
ATOM 2940 N N . PHE A 1 388 ? -18.060 -27.911 9.644 1.00 34.91 388 PHE A N 1
ATOM 2941 C CA . PHE A 1 388 ? -17.007 -28.010 8.624 1.00 34.91 388 PHE A CA 1
ATOM 2942 C C . PHE A 1 388 ? -16.201 -29.316 8.728 1.00 34.91 388 PHE A C 1
ATOM 2944 O O . PHE A 1 388 ? -15.733 -29.830 7.709 1.00 34.91 388 PHE A O 1
ATOM 2951 N N . VAL A 1 389 ? -16.102 -29.902 9.928 1.00 40.41 389 VAL A N 1
ATOM 2952 C CA . VAL A 1 389 ? -15.379 -31.165 10.168 1.00 40.41 389 VAL A CA 1
ATOM 2953 C C . VAL A 1 389 ? -16.162 -32.367 9.621 1.00 40.41 389 VAL A C 1
ATOM 2955 O O . VAL A 1 389 ? -15.583 -33.204 8.927 1.00 40.41 389 VAL A O 1
ATOM 2958 N N . GLU A 1 390 ? -17.489 -32.400 9.786 1.00 39.69 390 GLU A N 1
ATOM 2959 C CA . GLU A 1 390 ? -18.318 -33.519 9.298 1.00 39.69 390 GLU A CA 1
ATOM 2960 C C . GLU A 1 390 ? -18.346 -33.646 7.760 1.00 39.69 390 GLU A C 1
ATOM 2962 O O . GLU A 1 390 ? -18.523 -34.743 7.221 1.00 39.69 390 GLU A O 1
ATOM 2967 N N . SER A 1 391 ? -18.124 -32.548 7.026 1.00 42.22 391 SER A N 1
ATOM 2968 C CA . SER A 1 391 ? -18.095 -32.566 5.554 1.00 42.22 391 SER A CA 1
ATOM 2969 C C . SER A 1 391 ? -16.834 -33.233 4.983 1.00 42.22 391 SER A C 1
ATOM 2971 O O . SER A 1 391 ? -16.896 -33.876 3.932 1.00 42.22 391 SER A O 1
ATOM 2973 N N . ARG A 1 392 ? -15.702 -33.162 5.701 1.00 46.16 392 ARG A N 1
ATOM 2974 C CA . ARG A 1 392 ? -14.450 -33.833 5.314 1.00 46.16 392 ARG A CA 1
ATOM 2975 C C . ARG A 1 392 ? -14.437 -35.312 5.690 1.00 46.16 392 ARG A C 1
ATOM 2977 O O . ARG A 1 392 ? -13.904 -36.116 4.928 1.00 46.16 392 ARG A O 1
ATOM 2984 N N . GLU A 1 393 ? -15.078 -35.694 6.792 1.00 46.00 393 GLU A N 1
ATOM 2985 C CA . GLU A 1 393 ? -15.168 -37.104 7.191 1.00 46.00 393 GLU A CA 1
ATOM 2986 C C . GLU A 1 393 ? -16.131 -37.909 6.300 1.00 46.00 393 GLU A C 1
ATOM 2988 O O . GLU A 1 393 ? -15.835 -39.056 5.962 1.00 46.00 393 GLU A O 1
ATOM 2993 N N . ARG A 1 394 ? -17.219 -37.307 5.788 1.00 44.16 394 ARG A N 1
ATOM 2994 C CA . ARG A 1 394 ? -18.099 -37.977 4.803 1.00 44.16 394 ARG A CA 1
ATOM 2995 C C . ARG A 1 394 ? -17.459 -38.170 3.425 1.00 44.16 394 ARG A C 1
ATOM 2997 O O . ARG A 1 394 ? -17.772 -39.151 2.747 1.00 44.16 394 ARG A O 1
ATOM 3004 N N . ALA A 1 395 ? -16.550 -37.282 3.020 1.00 44.28 395 ALA A N 1
ATOM 3005 C CA . ALA A 1 395 ? -15.789 -37.435 1.778 1.00 44.28 395 ALA A CA 1
ATOM 3006 C C . ALA A 1 395 ? -14.678 -38.499 1.893 1.00 44.28 395 ALA A C 1
ATOM 3008 O O . ALA A 1 395 ? -14.342 -39.140 0.901 1.00 44.28 395 ALA A O 1
ATOM 3009 N N . ALA A 1 396 ? -14.145 -38.740 3.097 1.00 47.06 396 ALA A N 1
ATOM 3010 C CA . ALA A 1 396 ? -13.155 -39.791 3.346 1.00 47.06 396 ALA A CA 1
ATOM 3011 C C . ALA A 1 396 ? -13.786 -41.181 3.585 1.00 47.06 39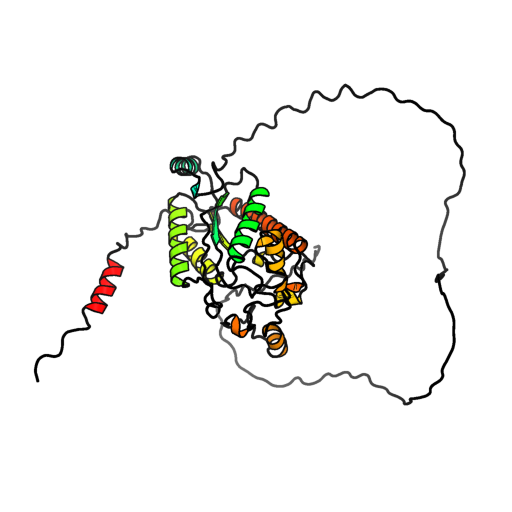6 ALA A C 1
ATOM 3013 O O . ALA A 1 396 ? -13.194 -42.196 3.222 1.00 47.06 396 ALA A O 1
ATOM 3014 N N . ALA A 1 397 ? -15.001 -41.250 4.141 1.00 46.28 397 ALA A N 1
ATOM 3015 C CA . ALA A 1 397 ? -15.670 -42.512 4.481 1.00 46.28 397 ALA A CA 1
ATOM 3016 C C . ALA A 1 397 ? -16.391 -43.211 3.307 1.00 46.28 397 ALA A C 1
ATOM 3018 O O . ALA A 1 397 ? -16.849 -44.342 3.455 1.00 46.28 397 ALA A O 1
ATOM 3019 N N . THR A 1 398 ? -16.494 -42.576 2.135 1.00 46.84 398 THR A N 1
ATOM 3020 C CA . THR A 1 398 ? -17.184 -43.132 0.951 1.00 46.84 398 THR A CA 1
ATOM 3021 C C . THR A 1 398 ? -16.248 -43.798 -0.069 1.00 46.84 398 THR A C 1
ATOM 3023 O O . THR A 1 398 ? -16.715 -44.285 -1.096 1.00 46.84 398 THR A O 1
ATOM 3026 N N . GLY A 1 399 ? -14.939 -43.871 0.208 1.00 45.19 399 GLY A N 1
ATOM 3027 C CA . GLY A 1 399 ? -13.923 -44.256 -0.781 1.00 45.19 399 GLY A CA 1
ATOM 3028 C C . GLY A 1 399 ? -13.277 -45.640 -0.664 1.00 45.19 399 GLY A C 1
ATOM 3029 O O . GLY A 1 399 ? -12.446 -45.949 -1.510 1.00 45.19 399 GLY A O 1
ATOM 3030 N N . LEU A 1 400 ? -13.588 -46.476 0.335 1.00 44.81 400 LEU A N 1
ATOM 3031 C CA . LEU A 1 400 ? -12.923 -47.782 0.497 1.00 44.81 400 LEU A CA 1
ATOM 3032 C C . LEU A 1 400 ? -13.850 -48.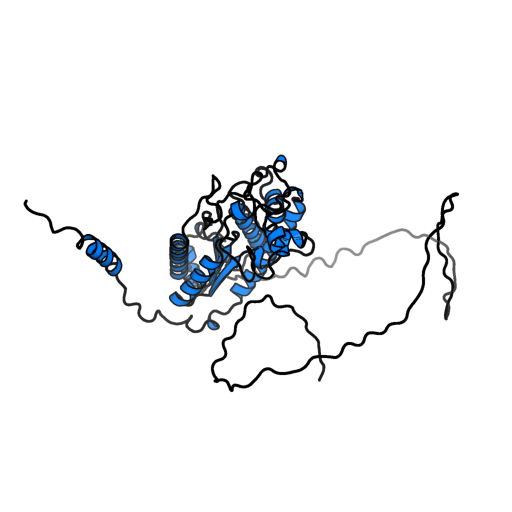828 1.133 1.00 44.81 400 LEU A C 1
ATOM 3034 O O . LEU A 1 400 ? -13.829 -49.036 2.340 1.00 44.81 400 LEU A O 1
ATOM 3038 N N . ASN A 1 401 ? -14.650 -49.511 0.314 1.00 43.47 401 ASN A N 1
ATOM 3039 C CA . ASN A 1 401 ? -15.067 -50.888 0.593 1.00 43.47 401 ASN A CA 1
ATOM 3040 C C . ASN A 1 401 ? -15.590 -51.553 -0.685 1.00 43.47 401 ASN A C 1
ATOM 3042 O O . ASN A 1 401 ? -16.729 -51.344 -1.095 1.00 43.47 401 ASN A O 1
ATOM 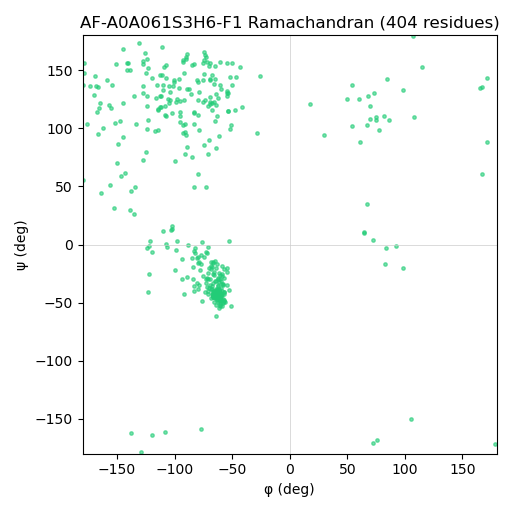3046 N N . GLY A 1 402 ? -14.745 -52.368 -1.313 1.00 39.59 402 GLY A N 1
ATOM 3047 C CA . GLY A 1 402 ? -15.139 -53.211 -2.436 1.00 39.59 402 GLY A CA 1
ATOM 3048 C C . GLY A 1 402 ? -13.941 -53.885 -3.090 1.00 39.59 402 GLY A C 1
ATOM 3049 O O . GLY A 1 402 ? -13.373 -53.339 -4.028 1.00 39.59 402 GLY A O 1
ATOM 3050 N N . GLY A 1 403 ? -13.553 -55.065 -2.602 1.00 32.81 403 GLY A N 1
ATOM 3051 C CA . GLY A 1 403 ? -12.534 -55.873 -3.276 1.00 32.81 403 GLY A CA 1
ATOM 3052 C C . GLY A 1 403 ? -11.983 -57.027 -2.449 1.00 32.81 403 GLY A C 1
ATOM 3053 O O . GLY A 1 403 ? -10.792 -57.056 -2.166 1.00 32.81 403 GLY A O 1
ATOM 3054 N N . GLY A 1 404 ? -12.844 -57.962 -2.044 1.00 37.47 404 GLY A N 1
ATOM 3055 C CA . GLY A 1 404 ? -12.431 -59.258 -1.509 1.00 37.47 404 GLY A CA 1
ATOM 3056 C C . GLY A 1 404 ? -12.628 -60.378 -2.535 1.00 37.47 404 GLY A C 1
ATOM 3057 O O . GLY A 1 404 ? -13.729 -60.526 -3.055 1.00 37.47 404 GLY A O 1
ATOM 3058 N N . CYS A 1 405 ? -11.569 -61.177 -2.703 1.00 37.44 405 CYS A N 1
ATOM 3059 C CA . CYS A 1 405 ? -11.475 -62.538 -3.257 1.00 37.44 405 CYS A CA 1
ATOM 3060 C C . CYS A 1 405 ? -11.700 -62.772 -4.765 1.00 37.44 405 CYS A C 1
ATOM 3062 O O . CYS A 1 405 ? -12.798 -62.618 -5.294 1.00 37.44 405 CYS A O 1
ATOM 3064 N N . GLY A 1 406 ? -10.634 -63.289 -5.388 1.00 37.97 406 GLY A N 1
ATOM 3065 C CA . GLY A 1 406 ? -10.540 -63.884 -6.720 1.00 37.97 406 GLY A CA 1
ATOM 3066 C C . GLY A 1 406 ? -9.099 -64.283 -6.990 1.00 37.97 406 GLY A C 1
ATOM 3067 O O . GLY A 1 406 ? -8.319 -63.355 -7.290 1.00 37.97 406 GLY A O 1
#

Solvent-accessible surface area (backbone atoms only — not comparable to full-atom values): 25362 Å² total; per-residue (Å²): 143,82,89,78,90,78,91,74,88,76,81,97,80,81,87,80,88,79,84,87,82,87,86,85,88,88,81,95,79,89,92,81,86,86,84,84,83,88,83,82,89,86,82,91,86,86,88,84,89,86,87,85,86,79,84,84,89,86,81,82,88,82,80,86,81,91,82,92,85,90,86,90,84,81,87,83,90,81,90,83,91,84,87,84,86,82,87,91,86,86,87,83,89,82,86,86,83,79,70,83,69,79,76,84,67,78,53,56,95,45,56,38,50,88,74,51,51,77,66,53,47,51,50,36,56,78,70,67,55,83,35,33,40,33,38,39,38,17,25,25,35,63,24,28,87,20,42,50,39,49,55,26,36,54,52,41,51,52,25,50,55,52,15,60,71,73,39,64,80,57,57,40,54,27,34,44,82,67,39,50,66,23,40,43,67,47,41,64,91,43,84,79,42,45,57,46,52,66,68,58,49,38,51,53,54,43,57,50,51,54,50,44,42,74,60,66,37,49,33,39,34,42,42,28,49,47,88,71,37,59,71,50,38,50,52,39,24,50,49,46,27,72,76,63,36,30,53,46,43,64,44,48,52,73,78,76,58,74,63,88,82,68,64,54,73,64,41,77,74,47,23,83,37,44,2,26,63,56,39,4,33,38,42,50,76,44,45,93,60,51,39,66,9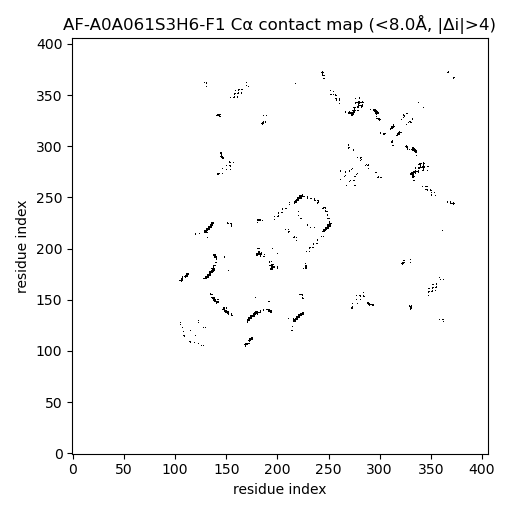5,55,35,44,71,33,78,30,47,59,60,59,38,58,76,75,34,95,62,61,33,70,68,72,97,42,53,53,97,66,40,35,63,76,37,20,86,66,44,20,15,17,39,22,58,78,34,39,38,68,51,8,48,53,49,41,52,49,44,8,53,52,49,36,51,48,53,52,51,59,64,70,50,60,64,80,78,40,83,69,42,83,59,73,77,76,78,72,71,78,80,56,84,62,70,68,57,57,59,56,51,57,66,62,71,73,73,84,87,88,88,82,89,133

pLDDT: mean 74.45, std 30.51, range [22.45, 98.88]